Protein AF-0000000068952293 (afdb_homodimer)

Foldseek 3Di:
DPPPPPPPPPDDPDPDPPPPPPDDPPPVVLVVLLVLLLVQLLVCCLVPNLVRDFLCNSCVSSVHDSVVSCVNPVTSVRSLLVSLVVLLVVLLVLLPPDPPDPDDLLVVLLVLLQSNLQSCLDPSNLSSVLRCVVCCVVPVVSVVCCCVRRLLSSLVSCLVSLCVWAADHDDSVVSSVLSNVLNCQLHVVVSVCSSVVNDHGGADDVSSVSNSVSSVVSVVVGHTPPPD/DDDDDPPPPPPDPDPDPPPPPPDDPPPVVLVVLLVLLLVQLLVCCLVPNLVRDFLCNSCVSSVHDSVVVCVNPVTSVRSLLVSLVVLLVVLLVQLPPDPPDPDDLLVVLLVLLQSNLQSCLDPSNLSSVLRCVVCCVVPVVSVVCCCVRRLLSSLVSCLVSLCVWAPDHDDSVVSSVLSNVLNCQLHVVVSVCSSVVNDHGGADDVSSVSNSVSSVVSVVVGHTPPPD

Secondary structure (DSSP, 8-state):
----------------------S---HHHHHHHHHHHHHHHHHHHHHH-STT--HHHHHHHHT--HHHHHTT-SSHHHHHHHHHHHHHHHHHHHT------S--HHHHHHHHHHHHHHHHTSHHHHHHHHHHHHTTTT-HHHHHHIIIIIIHHHHHTTHHHHHHHBSS---HHHHHHHHHHHHHHHHHHHHHHHHTTSS-SS--HHHHHHHHHHHHHHHHHS-BTT--/----------------------S---HHHHHHHHHHHHHHHHHHHHHH-STT--HHHHHHHHT--HHHHHTT-SSHHHHHHHHHHHHHHHHHHHT------S--HHHHHHHHHHHHHHHHTSHHHHHHHHHHHHTTTT-HHHHHHIIIIIIHHHHHTTHHHHHHHBSS---HHHHHHHHHHHHHHHHHHHHHHHHTTSS-SS--HHHHHHHHHHHHHHHHHS-BTT--

Organism: Cupriavidus necator (strain ATCC 17699 / DSM 428 / KCTC 22496 / NCIMB 10442 / H16 / Stanier 337) (NCBI:txid381666)

Sequence (456 aa):
MRKGRETAMTAAPSRQPSVRPSGRPSLERAGQLADTIMDHATRLFIEHGFGATSVEAIAAAAGISKKTYYTRFAGKAEVFEAAVLRYVAQNLRTGQPAQADSEPLEERLVRMACELLEWILRPEVLGLYRVTIAEAPRFPQLARTVVDFAILGAARSFEPVFRTWAAGNPSDEEIAFVASQFLQSVAAEPFHRAVQGLDAAGLDAPRREKVRRAVRLFLRGFSQRGEGMRKGRETAMTAAPSRQPSVRPSGRPSLERAGQLADTIMDHATRLFIEHGFGATSVEAIAAAAGISKKTYYTRFAGKAEVFEAAVLRYVAQNLRTGQPAQADSEPLEERLVRMACELLEWILRPEVLGLYRVTIAEAPRFPQLARTVVDFAILGAARSFEPVFRTWAAGNPSDEEIAFVASQFLQSVAAEPFHRAVQGLDAAGLDAPRREKVRRAVRLFLRGFSQRGEG

Nearest PDB structures (foldseek):
  4me9-assembly1_B  TM=6.490E-01  e=9.147E-05  Bacillus cereus ATCC 10987
  5n1i-assembly1_B  TM=6.538E-01  e=2.015E-04  Mycobacterium tuberculosis H37Rv
  3qkx-assembly1_A  TM=5.933E-01  e=4.557E-05  Haemophilus influenzae
  5efy-assembly1_B  TM=4.446E-01  e=4.153E-05  Streptomyces coelicolor A3(2)
  3nnr-assembly1_A-2  TM=5.882E-01  e=1.233E-03  Marinobacter nauticus VT8

pLDDT: mean 80.93, std 18.32, range [26.11, 97.75]

Structure (mmCIF, N/CA/C/O backbone):
data_AF-0000000068952293-model_v1
#
loop_
_entity.id
_entity.type
_entity.pdbx_description
1 polymer 'Transcriptional regulator, TetR/AcrR-family'
#
loop_
_atom_site.group_PDB
_atom_site.id
_atom_site.type_symbol
_atom_site.label_atom_id
_atom_site.label_alt_id
_atom_site.label_comp_id
_atom_site.label_asym_id
_atom_site.label_entity_id
_atom_site.label_seq_id
_atom_site.pdbx_PDB_ins_code
_atom_site.Cartn_x
_atom_site.Cartn_y
_atom_site.Cartn_z
_atom_site.occupancy
_atom_site.B_iso_or_equiv
_atom_site.auth_seq_id
_atom_site.auth_comp_id
_atom_site.auth_asym_id
_atom_site.auth_atom_id
_atom_site.pdbx_PDB_model_num
ATOM 1 N N . MET A 1 1 ? -89.938 49.438 5.938 1 29.53 1 MET A N 1
ATOM 2 C CA . MET A 1 1 ? -89.25 48.5 6.805 1 29.53 1 MET A CA 1
ATOM 3 C C . MET A 1 1 ? -88.25 47.625 6.004 1 29.53 1 MET A C 1
ATOM 5 O O . MET A 1 1 ? -88.688 46.656 5.379 1 29.53 1 MET A O 1
ATOM 9 N N . ARG A 1 2 ? -87.312 48.219 5.25 1 30.62 2 ARG A N 1
ATOM 10 C CA . ARG A 1 2 ? -86.312 47.656 4.395 1 30.62 2 ARG A CA 1
ATOM 11 C C . ARG A 1 2 ? -85.375 46.75 5.195 1 30.62 2 ARG A C 1
ATOM 13 O O . ARG A 1 2 ? -84.75 47.188 6.172 1 30.62 2 ARG A O 1
ATOM 20 N N . LYS A 1 3 ? -85.562 45.406 5.23 1 37.56 3 LYS A N 1
ATOM 21 C CA . LYS A 1 3 ? -84.812 44.281 5.781 1 37.56 3 LYS A CA 1
ATOM 22 C C . LYS A 1 3 ? -83.375 44.281 5.277 1 37.56 3 LYS A C 1
ATOM 24 O O . LYS A 1 3 ? -83.125 44.125 4.074 1 37.56 3 LYS A O 1
ATOM 29 N N . GLY A 1 4 ? -82.5 45.094 5.812 1 34.06 4 GLY A N 1
ATOM 30 C CA . GLY A 1 4 ? -81.062 45.094 5.496 1 34.06 4 GLY A CA 1
ATOM 31 C C . GLY A 1 4 ? -80.438 43.688 5.594 1 34.06 4 GLY A C 1
ATOM 32 O O . GLY A 1 4 ? -80.75 42.938 6.516 1 34.06 4 GLY A O 1
ATOM 33 N N . ARG A 1 5 ? -80.125 43.031 4.469 1 34.19 5 ARG A N 1
ATOM 34 C CA . ARG A 1 5 ? -79.438 41.781 4.289 1 34.19 5 ARG A CA 1
ATOM 35 C C . ARG A 1 5 ? -78.125 41.75 5.078 1 34.19 5 ARG A C 1
ATOM 37 O O . ARG A 1 5 ? -77.25 42.562 4.84 1 34.19 5 ARG A O 1
ATOM 44 N N . GLU A 1 6 ? -78.188 41.375 6.375 1 38.47 6 GLU A N 1
ATOM 45 C CA . GLU A 1 6 ? -77 41.094 7.203 1 38.47 6 GLU A CA 1
ATOM 46 C C . GLU A 1 6 ? -76.062 40.094 6.531 1 38.47 6 GLU A C 1
ATOM 48 O O . GLU A 1 6 ? -76.438 38.938 6.297 1 38.47 6 GLU A O 1
ATOM 53 N N . THR A 1 7 ? -75.25 40.438 5.492 1 38.5 7 THR A N 1
ATOM 54 C CA . THR A 1 7 ? -74.25 39.562 4.938 1 38.5 7 THR A CA 1
ATOM 55 C C . THR A 1 7 ? -73.375 39 6.043 1 38.5 7 THR A C 1
ATOM 57 O O . THR A 1 7 ? -72.812 39.75 6.828 1 38.5 7 THR A O 1
ATOM 60 N N . ALA A 1 8 ? -73.625 37.812 6.57 1 40.06 8 ALA A N 1
ATOM 61 C CA . ALA A 1 8 ? -72.812 37 7.477 1 40.06 8 ALA A CA 1
ATOM 62 C C . ALA A 1 8 ? -71.375 36.875 6.969 1 40.06 8 ALA A C 1
ATOM 64 O O . ALA A 1 8 ? -71.188 36.375 5.867 1 40.06 8 ALA A O 1
ATOM 65 N N . MET A 1 9 ? -70.438 37.812 7.258 1 37.59 9 MET A N 1
ATOM 66 C CA . MET A 1 9 ? -69.062 37.656 7 1 37.59 9 MET A CA 1
ATOM 67 C C . MET A 1 9 ? -68.562 36.312 7.543 1 37.59 9 MET A C 1
ATOM 69 O O . MET A 1 9 ? -68.625 36.031 8.742 1 37.59 9 MET A O 1
ATOM 73 N N . THR A 1 10 ? -68.625 35.188 6.836 1 41.19 10 THR A N 1
ATOM 74 C CA . THR A 1 10 ? -68 33.906 7.164 1 41.19 10 THR A CA 1
ATOM 75 C C . THR A 1 10 ? -66.562 34.062 7.637 1 41.19 10 THR A C 1
ATOM 77 O O . THR A 1 10 ? -65.75 34.656 6.934 1 41.19 10 THR A O 1
ATOM 80 N N . ALA A 1 11 ? -66.375 34.125 8.969 1 43.75 11 ALA A N 1
ATOM 81 C CA . ALA A 1 11 ? -65.062 34.125 9.586 1 43.75 11 ALA A CA 1
ATOM 82 C C . ALA A 1 11 ? -64.125 33.062 8.969 1 43.75 11 ALA A C 1
ATOM 84 O O . ALA A 1 11 ? -64.562 31.938 8.75 1 43.75 11 ALA A O 1
ATOM 85 N N . ALA A 1 12 ? -63.094 33.469 8.25 1 45.72 12 ALA A N 1
ATOM 86 C CA . ALA A 1 12 ? -62.031 32.625 7.719 1 45.72 12 ALA A CA 1
ATOM 87 C C . ALA A 1 12 ? -61.531 31.641 8.781 1 45.72 12 ALA A C 1
ATOM 89 O O . ALA A 1 12 ? -61.469 32 9.961 1 45.72 12 ALA A O 1
ATOM 90 N N . PRO A 1 13 ? -61.594 30.312 8.617 1 43.16 13 PRO A N 1
ATOM 91 C CA . PRO A 1 13 ? -61.125 29.328 9.586 1 43.16 13 PRO A CA 1
ATOM 92 C C . PRO A 1 13 ? -59.688 29.609 10.062 1 43.16 13 PRO A C 1
ATOM 94 O O . PRO A 1 13 ? -58.875 30.156 9.312 1 43.16 13 PRO A O 1
ATOM 97 N N . SER A 1 14 ? -59.469 29.969 11.289 1 41.81 14 SER A N 1
ATOM 98 C CA . SER A 1 14 ? -58.156 30.141 11.93 1 41.81 14 SER A CA 1
ATOM 99 C C . SER A 1 14 ? -57.219 28.969 11.609 1 41.81 14 SER A C 1
ATOM 101 O O . SER A 1 14 ? -57.594 27.812 11.812 1 41.81 14 SER A O 1
ATOM 103 N N . ARG A 1 15 ? -56.344 29.016 10.633 1 43.09 15 ARG A N 1
ATOM 104 C CA . ARG A 1 15 ? -55.312 28.031 10.391 1 43.09 15 ARG A CA 1
ATOM 105 C C . ARG A 1 15 ? -54.594 27.641 11.68 1 43.09 15 ARG A C 1
ATOM 107 O O . ARG A 1 15 ? -54.062 28.5 12.375 1 43.09 15 ARG A O 1
ATOM 114 N N . GLN A 1 16 ? -55 26.562 12.359 1 42.88 16 GLN A N 1
ATOM 115 C CA . GLN A 1 16 ? -54.312 25.969 13.492 1 42.88 16 GLN A CA 1
ATOM 116 C C . GLN A 1 16 ? -52.812 25.828 13.211 1 42.88 16 GLN A C 1
ATOM 118 O O . GLN A 1 16 ? -52.406 25.484 12.094 1 42.88 16 GLN A O 1
ATOM 123 N N . PRO A 1 17 ? -51.906 26.453 13.898 1 39.53 17 PRO A N 1
ATOM 124 C CA . PRO A 1 17 ? -50.469 26.312 13.664 1 39.53 17 PRO A CA 1
ATOM 125 C C . PRO A 1 17 ? -50.031 24.844 13.594 1 39.53 17 PRO A C 1
ATOM 127 O O . PRO A 1 17 ? -50.562 24 14.297 1 39.53 17 PRO A O 1
ATOM 130 N N . SER A 1 18 ? -49.625 24.234 12.461 1 41.16 18 SER A N 1
ATOM 131 C CA . SER A 1 18 ? -48.969 22.922 12.305 1 41.16 18 SER A CA 1
ATOM 132 C C . SER A 1 18 ? -47.875 22.719 13.344 1 41.16 18 SER A C 1
ATOM 134 O O . SER A 1 18 ? -46.969 23.531 13.461 1 41.16 18 SER A O 1
ATOM 136 N N . VAL A 1 19 ? -48.156 22.109 14.414 1 41.5 19 VAL A N 1
ATOM 137 C CA . VAL A 1 19 ? -47.156 21.672 15.398 1 41.5 19 VAL A CA 1
ATOM 138 C C . VAL A 1 19 ? -46 20.969 14.688 1 41.5 19 VAL A C 1
ATOM 140 O O . VAL A 1 19 ? -46.188 19.984 13.984 1 41.5 19 VAL A O 1
ATOM 143 N N . ARG A 1 20 ? -44.938 21.609 14.312 1 44.53 20 ARG A N 1
ATOM 144 C CA . ARG A 1 20 ? -43.688 20.938 13.898 1 44.53 20 ARG A CA 1
ATOM 145 C C . ARG A 1 20 ? -43.375 19.781 14.836 1 44.53 20 ARG A C 1
ATOM 147 O O . ARG A 1 20 ? -43.375 19.938 16.062 1 44.53 20 ARG A O 1
ATOM 154 N N . PRO A 1 21 ? -43.5 18.578 14.453 1 40.66 21 PRO A N 1
ATOM 155 C CA . PRO A 1 21 ? -43.156 17.469 15.352 1 40.66 21 PRO A CA 1
ATOM 156 C C . PRO A 1 21 ? -41.844 17.688 16.078 1 40.66 21 PRO A C 1
ATOM 158 O O . PRO A 1 21 ? -40.812 17.953 15.43 1 40.66 21 PRO A O 1
ATOM 161 N N . SER A 1 22 ? -41.75 18.281 17.156 1 43.53 22 SER A N 1
ATOM 162 C CA . SER A 1 22 ? -40.594 18.453 18.031 1 43.53 22 SER A CA 1
ATOM 163 C C . SER A 1 22 ? -39.906 17.109 18.328 1 43.53 22 SER A C 1
ATOM 165 O O . SER A 1 22 ? -39.094 17.016 19.234 1 43.53 22 SER A O 1
ATOM 167 N N . GLY A 1 23 ? -40.438 15.93 17.938 1 43.47 23 GLY A N 1
ATOM 168 C CA . GLY A 1 23 ? -40 14.672 18.531 1 43.47 23 GLY A CA 1
ATOM 169 C C . GLY A 1 23 ? -38.625 14.266 18.109 1 43.47 23 GLY A C 1
ATOM 170 O O . GLY A 1 23 ? -38.094 14.797 17.125 1 43.47 23 GLY A O 1
ATOM 171 N N . ARG A 1 24 ? -37.938 13.508 19 1 49.03 24 ARG A N 1
ATOM 172 C CA . ARG A 1 24 ? -36.656 12.852 18.766 1 49.03 24 ARG A CA 1
ATOM 173 C C . ARG A 1 24 ? -36.625 12.188 17.391 1 49.03 24 ARG A C 1
ATOM 175 O O . ARG A 1 24 ? -37.531 11.445 17.031 1 49.03 24 ARG A O 1
ATOM 182 N N . PRO A 1 25 ? -35.875 12.75 16.516 1 52.59 25 PRO A N 1
ATOM 183 C CA . PRO A 1 25 ? -35.875 12.117 15.203 1 52.59 25 PRO A CA 1
ATOM 184 C C . PRO A 1 25 ? -35.906 10.586 15.289 1 52.59 25 PRO A C 1
ATOM 186 O O . PRO A 1 25 ? -35.438 10.008 16.266 1 52.59 25 PRO A O 1
ATOM 189 N N . SER A 1 26 ? -36.75 9.914 14.648 1 55.66 26 SER A N 1
ATOM 190 C CA . SER A 1 26 ? -36.812 8.461 14.547 1 55.66 26 SER A CA 1
ATOM 191 C C . SER A 1 26 ? -35.438 7.863 14.266 1 55.66 26 SER A C 1
ATOM 193 O O . SER A 1 26 ? -34.531 8.562 13.773 1 55.66 26 SER A O 1
ATOM 195 N N . LEU A 1 27 ? -35.188 6.758 14.969 1 51.94 27 LEU A N 1
ATOM 196 C CA . LEU A 1 27 ? -33.969 5.984 14.797 1 51.94 27 LEU A CA 1
ATOM 197 C C . LEU A 1 27 ? -33.531 6.008 13.344 1 51.94 27 LEU A C 1
ATOM 199 O O . LEU A 1 27 ? -32.312 6.059 13.07 1 51.94 27 LEU A O 1
ATOM 203 N N . GLU A 1 28 ? -34.5 6.012 12.484 1 57.47 28 GLU A N 1
ATOM 204 C CA . GLU A 1 28 ? -34.188 6.082 11.055 1 57.47 28 GLU A CA 1
ATOM 205 C C . GLU A 1 28 ? -33.594 7.438 10.688 1 57.47 28 GLU A C 1
ATOM 207 O O . GLU A 1 28 ? -32.625 7.512 9.914 1 57.47 28 GLU A O 1
ATOM 212 N N . ARG A 1 29 ? -34.219 8.406 11.242 1 57.56 29 ARG A N 1
ATOM 213 C CA . ARG A 1 29 ? -33.75 9.75 10.922 1 57.56 29 ARG A CA 1
ATOM 214 C C . ARG A 1 29 ? -32.375 10.008 11.539 1 57.56 29 ARG A C 1
ATOM 216 O O . ARG A 1 29 ? -31.547 10.688 10.938 1 57.56 29 ARG A O 1
ATOM 223 N N . ALA A 1 30 ? -32.281 9.469 12.773 1 59.84 30 ALA A N 1
ATOM 224 C CA . ALA A 1 30 ? -31 9.602 13.461 1 59.84 30 ALA A CA 1
ATOM 225 C C . ALA A 1 30 ? -29.875 8.945 12.672 1 59.84 30 ALA A C 1
ATOM 227 O O . ALA A 1 30 ? -28.766 9.484 12.578 1 59.84 30 ALA A O 1
ATOM 228 N N . GLY A 1 31 ? -30.219 7.758 12.078 1 69.5 31 GLY A N 1
ATOM 229 C CA . GLY A 1 31 ? -29.266 7.074 11.219 1 69.5 31 GLY A CA 1
ATOM 230 C C . GLY A 1 31 ? -28.938 7.852 9.961 1 69.5 31 GLY A C 1
ATOM 231 O O . GLY A 1 31 ? -27.766 7.914 9.547 1 69.5 31 GLY A O 1
ATOM 232 N N . GLN A 1 32 ? -29.906 8.555 9.562 1 84.88 32 GLN A N 1
ATOM 233 C CA . GLN A 1 32 ? -29.734 9.344 8.352 1 84.88 32 GLN A CA 1
ATOM 234 C C . GLN A 1 32 ? -28.828 10.547 8.602 1 84.88 32 GLN A C 1
ATOM 236 O O . GLN A 1 32 ? -27.969 10.875 7.777 1 84.88 32 GLN A O 1
ATOM 241 N N . LEU A 1 33 ? -29.031 11.156 9.852 1 90.62 33 LEU A N 1
ATOM 242 C CA . LEU A 1 33 ? -28.203 12.312 10.195 1 90.62 33 LEU A CA 1
ATOM 243 C C . LEU A 1 33 ? -26.75 11.906 10.352 1 90.62 33 LEU A C 1
ATOM 245 O O . LEU A 1 33 ? -25.844 12.586 9.844 1 90.62 33 LEU A O 1
ATOM 249 N N . ALA A 1 34 ? -26.531 10.828 10.992 1 93.44 34 ALA A N 1
ATOM 250 C CA . ALA A 1 34 ? -25.172 10.336 11.172 1 93.44 34 ALA A CA 1
ATOM 251 C C . ALA A 1 34 ? -24.516 10.062 9.82 1 93.44 34 ALA A C 1
ATOM 253 O O . ALA A 1 34 ? -23.359 10.414 9.602 1 93.44 34 ALA A O 1
ATOM 254 N N . ASP A 1 35 ? -25.266 9.508 8.961 1 93.88 35 ASP A N 1
ATOM 255 C CA . ASP A 1 35 ? -24.75 9.195 7.629 1 93.88 35 ASP A CA 1
ATOM 256 C C . ASP A 1 35 ? -24.406 10.469 6.863 1 93.88 35 ASP A C 1
ATOM 258 O O . ASP A 1 35 ? -23.359 10.547 6.215 1 93.88 35 ASP A O 1
ATOM 262 N N . THR A 1 36 ? -25.266 11.406 7.031 1 94.38 36 THR A N 1
ATOM 263 C CA . THR A 1 36 ? -25.031 12.688 6.367 1 94.38 36 THR A CA 1
ATOM 264 C C . THR A 1 36 ? -23.766 13.352 6.898 1 94.38 36 THR A C 1
ATOM 266 O O . THR A 1 36 ? -22.953 13.844 6.121 1 94.38 36 THR A O 1
ATOM 269 N N . ILE A 1 37 ? -23.656 13.32 8.172 1 96 37 ILE A N 1
ATOM 270 C CA . ILE A 1 37 ? -22.484 13.906 8.797 1 96 37 ILE A CA 1
ATOM 271 C C . ILE A 1 37 ? -21.219 13.18 8.32 1 96 37 ILE A C 1
ATOM 273 O O . ILE A 1 37 ? -20.25 13.812 7.934 1 96 37 ILE A O 1
ATOM 277 N N . MET A 1 38 ? -21.312 11.883 8.281 1 95.69 38 MET A N 1
ATOM 278 C CA . MET A 1 38 ? -20.156 11.078 7.883 1 95.69 38 MET A CA 1
ATOM 279 C C . MET A 1 38 ? -19.797 11.328 6.422 1 95.69 38 MET A C 1
ATOM 281 O O . MET A 1 38 ? -18.625 11.367 6.062 1 95.69 38 MET A O 1
ATOM 285 N N . ASP A 1 39 ? -20.797 11.516 5.598 1 95.5 39 ASP A N 1
ATOM 286 C CA . ASP A 1 39 ? -20.547 11.781 4.184 1 95.5 39 ASP A CA 1
ATOM 287 C C . ASP A 1 39 ? -19.781 13.094 3.994 1 95.5 39 ASP A C 1
ATOM 289 O O . ASP A 1 39 ? -18.797 13.148 3.258 1 95.5 39 ASP A O 1
ATOM 293 N N . HIS A 1 40 ? -20.203 14.094 4.656 1 96.44 40 HIS A N 1
ATOM 294 C CA . HIS A 1 40 ? -19.562 15.398 4.547 1 96.44 40 HIS A CA 1
ATOM 295 C C . HIS A 1 40 ? -18.172 15.383 5.199 1 96.44 40 HIS A C 1
ATOM 297 O O . HIS A 1 40 ? -17.234 15.961 4.668 1 96.44 40 HIS A O 1
ATOM 303 N N . ALA A 1 41 ? -18.141 14.742 6.324 1 96.19 41 ALA A N 1
ATOM 304 C CA . ALA A 1 41 ? -16.844 14.617 6.988 1 96.19 41 ALA A CA 1
ATOM 305 C C . ALA A 1 41 ? -15.836 13.898 6.094 1 96.19 41 ALA A C 1
ATOM 307 O O . ALA A 1 41 ? -14.688 14.336 5.969 1 96.19 41 ALA A O 1
ATOM 308 N N . THR A 1 42 ? -16.281 12.82 5.48 1 95 42 THR A N 1
ATOM 309 C CA . THR A 1 42 ? -15.438 12.047 4.586 1 95 42 THR A CA 1
ATOM 310 C C . THR A 1 42 ? -14.875 12.93 3.475 1 95 42 THR A C 1
ATOM 312 O O . THR A 1 42 ? -13.664 12.93 3.232 1 95 42 THR A O 1
ATOM 315 N N . ARG A 1 43 ? -15.688 13.68 2.896 1 95 43 ARG A N 1
ATOM 316 C CA . ARG A 1 43 ? -15.266 14.57 1.818 1 95 43 ARG A CA 1
ATOM 317 C C . ARG A 1 43 ? -14.234 15.578 2.311 1 95 43 ARG A C 1
ATOM 319 O O . ARG A 1 43 ? -13.211 15.805 1.657 1 95 43 ARG A O 1
ATOM 326 N N . LEU A 1 44 ? -14.453 16.141 3.434 1 95 44 LEU A N 1
ATOM 327 C CA . LEU A 1 44 ? -13.562 17.156 3.98 1 95 44 LEU A CA 1
ATOM 328 C C . LEU A 1 44 ? -12.227 16.531 4.383 1 95 44 LEU A C 1
ATOM 330 O O . LEU A 1 44 ? -11.172 17.125 4.145 1 95 44 LEU A O 1
ATOM 334 N N . PHE A 1 45 ? -12.281 15.367 5 1 92.81 45 PHE A N 1
ATOM 335 C CA . PHE A 1 45 ? -11.055 14.68 5.387 1 92.81 45 PHE A CA 1
ATOM 336 C C . PHE A 1 45 ? -10.211 14.352 4.16 1 92.81 45 PHE A C 1
ATOM 338 O O . PHE A 1 45 ? -8.984 14.477 4.191 1 92.81 45 PHE A O 1
ATOM 345 N N . ILE A 1 46 ? -10.836 13.969 3.129 1 89.88 46 ILE A N 1
ATOM 346 C CA . ILE A 1 46 ? -10.117 13.594 1.912 1 89.88 46 ILE A CA 1
ATOM 347 C C . ILE A 1 46 ? -9.531 14.844 1.258 1 89.88 46 ILE A C 1
ATOM 349 O O . ILE A 1 46 ? -8.391 14.828 0.798 1 89.88 46 ILE A O 1
ATOM 353 N N . GLU A 1 47 ? -10.266 15.883 1.29 1 89.06 47 GLU A N 1
ATOM 354 C CA . GLU A 1 47 ? -9.875 17.109 0.595 1 89.06 47 GLU A CA 1
ATOM 355 C C . GLU A 1 47 ? -8.812 17.875 1.376 1 89.06 47 GLU A C 1
ATOM 357 O O . GLU A 1 47 ? -7.867 18.406 0.79 1 89.06 47 GLU A O 1
ATOM 362 N N . HIS A 1 48 ? -8.961 17.859 2.734 1 87.81 48 HIS A N 1
ATOM 363 C CA . HIS A 1 48 ? -8.141 18.781 3.504 1 87.81 48 HIS A 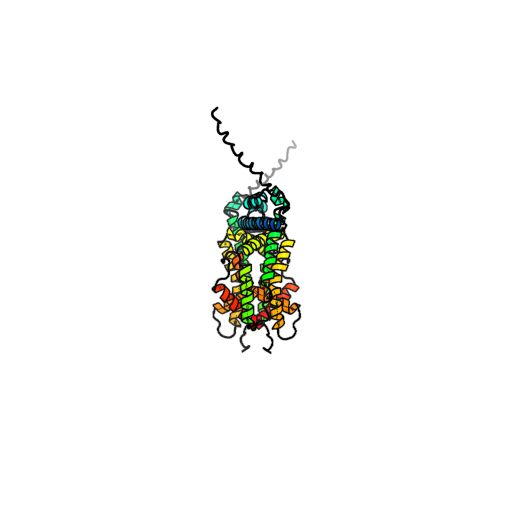CA 1
ATOM 364 C C . HIS A 1 48 ? -7.227 18.031 4.473 1 87.81 48 HIS A C 1
ATOM 366 O O . HIS A 1 48 ? -6.301 18.625 5.043 1 87.81 48 HIS A O 1
ATOM 372 N N . GLY A 1 49 ? -7.531 16.75 4.559 1 87.12 49 GLY A N 1
ATOM 373 C CA . GLY A 1 49 ? -6.824 16.016 5.602 1 87.12 49 GLY A CA 1
ATOM 374 C C . GLY A 1 49 ? -7.516 16.078 6.949 1 87.12 49 GLY A C 1
ATOM 375 O O . GLY A 1 49 ? -8.391 16.922 7.16 1 87.12 49 GLY A O 1
ATOM 376 N N . PHE A 1 50 ? -7.133 15.234 7.883 1 88.5 50 PHE A N 1
ATOM 377 C CA . PHE A 1 50 ? -7.734 15.125 9.211 1 88.5 50 PHE A CA 1
ATOM 378 C C . PHE A 1 50 ? -7.414 16.359 10.047 1 88.5 50 PHE A C 1
ATOM 380 O O . PHE A 1 50 ? -8.305 16.938 10.672 1 88.5 50 PHE A O 1
ATOM 387 N N . GLY A 1 51 ? -6.172 16.703 10.047 1 85.88 51 GLY A N 1
ATOM 388 C CA . GLY A 1 51 ? -5.719 17.797 10.875 1 85.88 51 GLY A CA 1
ATOM 389 C C . GLY A 1 51 ? -6.379 19.125 10.523 1 85.88 51 GLY A C 1
ATOM 390 O O . GLY A 1 51 ? -6.781 19.875 11.414 1 85.88 51 GLY A O 1
ATOM 391 N N . ALA A 1 52 ? -6.594 19.391 9.32 1 87.31 52 ALA A N 1
ATOM 392 C CA . ALA A 1 52 ? -7.07 20.672 8.836 1 87.31 52 ALA A CA 1
ATOM 393 C C . ALA A 1 52 ? -8.594 20.734 8.852 1 87.31 52 ALA A C 1
ATOM 395 O O . ALA A 1 52 ? -9.188 21.797 8.602 1 87.31 52 ALA A O 1
ATOM 396 N N . THR A 1 53 ? -9.188 19.641 9.078 1 94.12 53 THR A N 1
ATOM 397 C CA . THR A 1 53 ? -10.648 19.609 9.117 1 94.12 53 THR A CA 1
ATOM 398 C C . THR A 1 53 ? -11.156 19.828 10.539 1 94.12 53 THR A C 1
ATOM 400 O O . THR A 1 53 ? -10.633 19.25 11.492 1 94.12 53 THR A O 1
ATOM 403 N N . SER A 1 54 ? -12.172 20.719 10.703 1 95.5 54 SER A N 1
ATOM 404 C CA . SER A 1 54 ? -12.734 21.016 12.016 1 95.5 54 SER A CA 1
ATOM 405 C C . SER A 1 54 ? -14.18 20.547 12.117 1 95.5 54 SER A C 1
ATOM 407 O O . SER A 1 54 ? -14.828 20.297 11.102 1 95.5 54 SER A O 1
ATOM 409 N N . VAL A 1 55 ? -14.602 20.422 13.344 1 96.69 55 VAL A N 1
ATOM 410 C CA . VAL A 1 55 ? -16 20.109 13.594 1 96.69 55 VAL A CA 1
ATOM 411 C C . VAL A 1 55 ? -16.891 21.188 13.008 1 96.69 55 VAL A C 1
ATOM 413 O O . VAL A 1 55 ? -17.938 20.906 12.422 1 96.69 55 VAL A O 1
ATOM 416 N N . GLU A 1 56 ? -16.438 22.391 13.125 1 97.06 56 GLU A N 1
ATOM 417 C CA . GLU A 1 56 ? -17.188 23.516 12.578 1 97.06 56 GLU A CA 1
ATOM 418 C C . GLU A 1 56 ? -17.359 23.375 11.062 1 97.06 56 GLU A C 1
ATOM 420 O O . GLU A 1 56 ? -18.453 23.609 10.539 1 97.06 56 GLU A O 1
ATOM 425 N N . ALA A 1 57 ? -16.375 23.031 10.406 1 97.12 57 ALA A N 1
ATOM 426 C CA . ALA A 1 57 ? -16.422 22.875 8.961 1 97.12 57 ALA A CA 1
ATOM 427 C C . ALA A 1 57 ? -17.344 21.734 8.562 1 97.12 57 ALA A C 1
ATOM 429 O O . ALA A 1 57 ? -18.109 21.844 7.594 1 97.12 57 ALA A O 1
ATOM 430 N N . ILE A 1 58 ? -17.297 20.609 9.297 1 97.75 58 ILE A N 1
ATOM 431 C CA . ILE A 1 58 ? -18.141 19.438 9.008 1 97.75 58 ILE A CA 1
ATOM 432 C C . ILE A 1 58 ? -19.609 19.797 9.219 1 97.75 58 ILE A C 1
ATOM 434 O O . ILE A 1 58 ? -20.453 19.5 8.375 1 97.75 58 ILE A O 1
ATOM 438 N N . ALA A 1 59 ? -19.844 20.422 10.328 1 97.56 59 ALA A N 1
ATOM 439 C CA . ALA A 1 59 ? -21.219 20.844 10.641 1 97.56 59 ALA A CA 1
ATOM 440 C C . ALA A 1 59 ? -21.766 21.781 9.57 1 97.56 59 ALA A C 1
ATOM 442 O O . ALA A 1 59 ? -22.891 21.594 9.086 1 97.56 59 ALA A O 1
ATOM 443 N N . ALA A 1 60 ? -20.984 22.75 9.219 1 97.69 60 ALA A N 1
ATOM 444 C CA . ALA A 1 60 ? -21.375 23.719 8.195 1 97.69 60 ALA A CA 1
ATOM 445 C C . ALA A 1 60 ? -21.688 23.016 6.871 1 97.69 60 ALA A C 1
ATOM 447 O O . ALA A 1 60 ? -22.688 23.312 6.227 1 97.69 60 ALA A O 1
ATOM 448 N N . ALA A 1 61 ? -20.891 22.125 6.492 1 96.5 61 ALA A N 1
ATOM 449 C CA . ALA A 1 61 ? -21.062 21.391 5.238 1 96.5 61 ALA A CA 1
ATOM 450 C C . ALA A 1 61 ? -22.344 20.562 5.27 1 96.5 61 ALA A C 1
ATOM 452 O O . ALA A 1 61 ? -23.016 20.391 4.246 1 96.5 61 ALA A O 1
ATOM 453 N N . ALA A 1 62 ? -22.625 20.016 6.418 1 96.25 62 ALA A N 1
ATOM 454 C CA . ALA A 1 62 ? -23.812 19.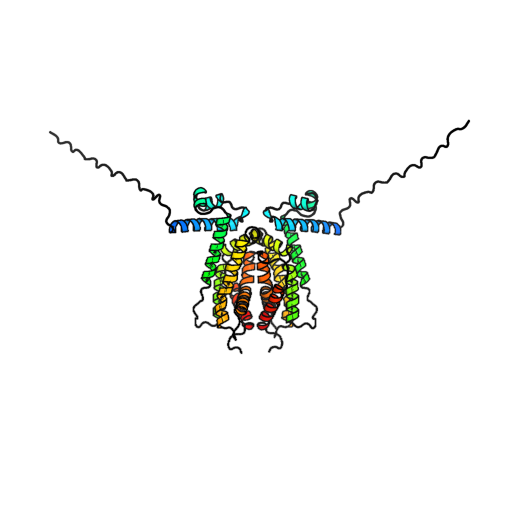172 6.59 1 96.25 62 ALA A CA 1
ATOM 455 C C . ALA A 1 62 ? -25.062 20 6.789 1 96.25 62 ALA A C 1
ATOM 457 O O . ALA A 1 62 ? -26.172 19.469 6.859 1 96.25 62 ALA A O 1
ATOM 458 N N . GLY A 1 63 ? -24.875 21.312 6.957 1 96.62 63 GLY A N 1
ATOM 459 C CA . GLY A 1 63 ? -26 22.203 7.133 1 96.62 63 GLY A CA 1
ATOM 460 C C . GLY A 1 63 ? -26.625 22.109 8.508 1 96.62 63 GLY A C 1
ATOM 461 O O . GLY A 1 63 ? -27.859 22.219 8.648 1 96.62 63 GLY A O 1
ATOM 462 N N . ILE A 1 64 ? -25.828 21.766 9.422 1 96.06 64 ILE A N 1
ATOM 463 C CA . ILE A 1 64 ? -26.344 21.641 10.781 1 96.06 64 ILE A CA 1
ATOM 464 C C . ILE A 1 64 ? -25.516 22.5 11.734 1 96.06 64 ILE A C 1
ATOM 466 O O . ILE A 1 64 ? -24.469 23.016 11.352 1 96.06 64 ILE A O 1
ATOM 470 N N . SER A 1 65 ? -26.062 22.641 12.945 1 95.56 65 SER A N 1
ATOM 471 C CA . SER A 1 65 ? -25.328 23.375 13.969 1 95.56 65 SER A CA 1
ATOM 472 C C . SER A 1 65 ? -24.281 22.5 14.648 1 95.56 65 SER A C 1
ATOM 474 O O . SER A 1 65 ? -24.375 21.266 14.586 1 95.56 65 SER A O 1
ATOM 476 N N . LYS A 1 66 ? -23.328 23.109 15.234 1 95.44 66 LYS A N 1
ATOM 477 C CA . LYS A 1 66 ? -22.359 22.391 16.047 1 95.44 66 LYS A CA 1
ATOM 478 C C . LYS A 1 66 ? -23.031 21.609 17.156 1 95.44 66 LYS A C 1
ATOM 480 O O . LYS A 1 66 ? -22.625 20.484 17.469 1 95.44 66 LYS A O 1
ATOM 485 N N . LYS A 1 67 ? -24.062 22.234 17.766 1 95.12 67 LYS A N 1
ATOM 486 C CA . LYS A 1 67 ? -24.812 21.562 18.812 1 95.12 67 LYS A CA 1
ATOM 487 C C . LYS A 1 67 ? -25.438 20.266 18.312 1 95.12 67 LYS A C 1
ATOM 489 O O . LYS A 1 67 ? -25.344 19.234 18.984 1 95.12 67 LYS A O 1
ATOM 494 N N . THR A 1 68 ? -26.016 20.344 17.172 1 94.5 68 THR A N 1
ATOM 495 C CA . THR A 1 68 ? -26.625 19.172 16.562 1 94.5 68 THR A CA 1
ATOM 496 C C . THR A 1 68 ? -25.562 18.125 16.25 1 94.5 68 THR A C 1
ATOM 498 O O . THR A 1 68 ? -25.797 16.922 16.438 1 94.5 68 THR A O 1
ATOM 501 N N . TYR A 1 69 ? -24.359 18.547 15.734 1 96.5 69 TYR A N 1
ATOM 502 C CA . TYR A 1 69 ? -23.25 17.641 15.477 1 96.5 69 TYR A CA 1
ATOM 503 C C . TYR A 1 69 ? -22.891 16.828 16.719 1 96.5 69 TYR A C 1
ATOM 505 O O . TYR A 1 69 ? -22.75 15.609 16.656 1 96.5 69 TYR A O 1
ATOM 513 N N . TYR A 1 70 ? -22.859 17.469 17.812 1 95.62 70 TYR A N 1
ATOM 514 C CA . TYR A 1 70 ? -22.375 16.891 19.047 1 95.62 70 TYR A CA 1
ATOM 515 C C . TYR A 1 70 ? -23.422 15.953 19.656 1 95.62 70 TYR A C 1
ATOM 517 O O . TYR A 1 70 ? -23.109 15.18 20.562 1 95.62 70 TYR A O 1
ATOM 525 N N . THR A 1 71 ? -24.656 16.016 19.203 1 94.75 71 THR A N 1
ATOM 526 C CA . THR A 1 71 ? -25.656 15.039 19.609 1 94.75 71 THR A CA 1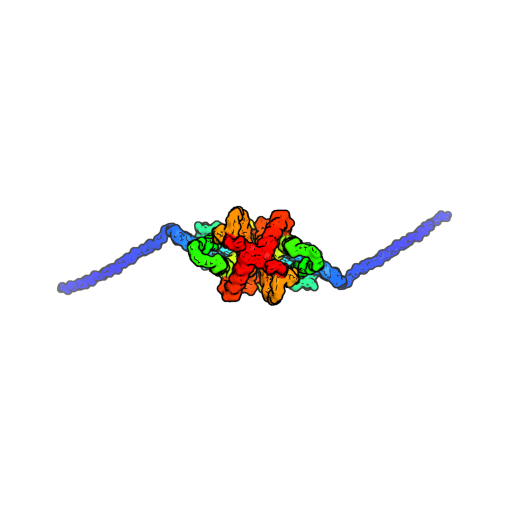
ATOM 527 C C . THR A 1 71 ? -25.328 13.664 19.031 1 94.75 71 THR A C 1
ATOM 529 O O . THR A 1 71 ? -25.781 12.641 19.562 1 94.75 71 THR A O 1
ATOM 532 N N . ARG A 1 72 ? -24.484 13.711 18 1 94.88 72 ARG A N 1
ATOM 533 C CA . ARG A 1 72 ? -24.219 12.445 17.312 1 94.88 72 ARG A CA 1
ATOM 534 C C . ARG A 1 72 ? -22.766 12.016 17.516 1 94.88 72 ARG A C 1
ATOM 536 O O . ARG A 1 72 ? -22.484 10.828 17.656 1 94.88 72 ARG A O 1
ATOM 543 N N . PHE A 1 73 ? -21.859 13.016 17.469 1 96.62 73 PHE A N 1
ATOM 544 C CA . PHE A 1 73 ? -20.438 12.711 17.578 1 96.62 73 PHE A CA 1
ATOM 545 C C . PHE A 1 73 ? -19.75 13.633 18.578 1 96.62 73 PHE A C 1
ATOM 547 O O . PHE A 1 73 ? -20.047 14.828 18.625 1 96.62 73 PHE A O 1
ATOM 554 N N . ALA A 1 74 ? -18.828 13.109 19.266 1 95 74 ALA A N 1
ATOM 555 C CA . ALA A 1 74 ? -18.141 13.852 20.328 1 95 74 ALA A CA 1
ATOM 556 C C . ALA A 1 74 ? -17.078 14.773 19.75 1 95 74 ALA A C 1
ATOM 558 O O . ALA A 1 74 ? -16.641 15.719 20.422 1 95 74 ALA A O 1
ATOM 559 N N . GLY A 1 75 ? -16.656 14.484 18.469 1 94.69 75 GLY A N 1
ATOM 560 C CA . GLY A 1 75 ? -15.602 15.25 17.828 1 94.69 75 GLY A CA 1
ATOM 561 C C . GLY A 1 75 ? -15.203 14.695 16.469 1 94.69 75 GLY A C 1
ATOM 562 O O . GLY A 1 75 ? -15.836 13.766 15.961 1 94.69 75 GLY A O 1
ATOM 563 N N . LYS A 1 76 ? -14.195 15.289 15.977 1 93.12 76 LYS A N 1
ATOM 564 C CA . LYS A 1 76 ? -13.828 14.891 14.617 1 93.12 76 LYS A CA 1
ATOM 565 C C . LYS A 1 76 ? -13.195 13.508 14.602 1 93.12 76 LYS A C 1
ATOM 567 O O . LYS A 1 76 ? -13.32 12.773 13.625 1 93.12 76 LYS A O 1
ATOM 572 N N . ALA A 1 77 ? -12.57 13.141 15.734 1 93.31 77 ALA A N 1
ATOM 573 C CA . ALA A 1 77 ? -11.969 11.812 15.797 1 93.31 77 ALA A CA 1
ATOM 574 C C . ALA A 1 77 ? -13.031 10.719 15.711 1 93.31 77 ALA A C 1
ATOM 576 O O . ALA A 1 77 ? -12.859 9.734 14.992 1 93.31 77 ALA A O 1
ATOM 577 N N . GLU A 1 78 ? -14.055 10.938 16.375 1 94.81 78 GLU A N 1
ATOM 578 C CA . GLU A 1 78 ? -15.125 9.938 16.391 1 94.81 78 GLU A CA 1
ATOM 579 C C . GLU A 1 78 ? -15.789 9.82 15.031 1 94.81 78 GLU A C 1
ATOM 581 O O . GLU A 1 78 ? -16.062 8.711 14.57 1 94.81 78 GLU A O 1
ATOM 586 N N . VAL A 1 79 ? -16.078 10.945 14.438 1 95.25 79 VAL A N 1
ATOM 587 C CA . VAL A 1 79 ? -16.734 10.883 13.133 1 95.25 79 VAL A CA 1
ATOM 588 C C . VAL A 1 79 ? -15.773 10.297 12.102 1 95.25 79 VAL A C 1
ATOM 590 O O . VAL A 1 79 ? -16.203 9.578 11.188 1 95.25 79 VAL A O 1
ATOM 593 N N . PHE A 1 80 ? -14.508 10.555 12.219 1 93.94 80 PHE A N 1
ATOM 594 C CA . PHE A 1 80 ? -13.516 9.961 11.328 1 93.94 80 PHE A CA 1
ATOM 595 C C . PHE A 1 80 ? -13.508 8.445 11.461 1 93.94 80 PHE A C 1
ATOM 597 O O . PHE A 1 80 ? -13.602 7.727 10.461 1 93.94 80 PHE A O 1
ATOM 604 N N . GLU A 1 81 ? -13.453 7.949 12.656 1 93.38 81 GLU A N 1
ATOM 605 C CA . GLU A 1 81 ? -13.461 6.508 12.906 1 93.38 81 GLU A CA 1
ATOM 606 C C . GLU A 1 81 ? -14.734 5.863 12.367 1 93.38 81 GLU A C 1
ATOM 608 O O . GLU A 1 81 ? -14.672 4.82 11.711 1 93.38 81 GLU A O 1
ATOM 613 N N . ALA A 1 82 ? -15.781 6.504 12.648 1 93.25 82 ALA A N 1
ATOM 614 C CA . ALA A 1 82 ? -17.062 5.973 12.203 1 93.25 82 ALA A CA 1
ATOM 615 C C . ALA A 1 82 ? -17.141 5.918 10.68 1 93.25 82 ALA A C 1
ATOM 617 O O . ALA A 1 82 ? -17.656 4.957 10.109 1 93.25 82 ALA A O 1
ATOM 618 N N . ALA A 1 83 ? -16.672 6.945 10.016 1 92.38 83 ALA A N 1
ATOM 619 C CA . ALA A 1 83 ? -16.656 6.988 8.555 1 92.38 83 ALA A CA 1
ATOM 620 C C . ALA A 1 83 ? -15.805 5.859 7.977 1 92.38 83 ALA A C 1
ATOM 622 O O . ALA A 1 83 ? -16.234 5.172 7.047 1 92.38 83 ALA A O 1
ATOM 623 N N . VAL A 1 84 ? -14.656 5.617 8.508 1 91.81 84 VAL A N 1
ATOM 624 C CA . VAL A 1 84 ? -13.758 4.566 8.055 1 91.81 84 VAL A CA 1
ATOM 625 C C . VAL A 1 84 ? -14.398 3.201 8.273 1 91.81 84 VAL A C 1
ATOM 627 O O . VAL A 1 84 ? -14.422 2.365 7.367 1 91.81 84 VAL A O 1
ATOM 630 N N . LEU A 1 85 ? -14.977 3.016 9.422 1 88.88 85 LEU A N 1
ATOM 631 C CA . LEU A 1 85 ? -15.57 1.729 9.766 1 88.88 85 LEU A CA 1
ATOM 632 C C . LEU A 1 85 ? -16.781 1.437 8.883 1 88.88 85 LEU A C 1
ATOM 634 O O . LEU A 1 85 ? -17.047 0.279 8.555 1 88.88 85 LEU A O 1
ATOM 638 N N . ARG A 1 86 ? -17.406 2.484 8.531 1 88.06 86 ARG A N 1
ATOM 639 C CA . ARG A 1 86 ? -18.531 2.324 7.613 1 88.06 86 ARG A CA 1
ATOM 640 C C . ARG A 1 86 ? -18.078 1.737 6.281 1 88.06 86 ARG A C 1
ATOM 642 O O . ARG A 1 86 ? -18.734 0.84 5.738 1 88.06 86 ARG A O 1
ATOM 649 N N . TYR A 1 87 ? -17.031 2.203 5.734 1 85.94 87 TYR A N 1
ATOM 650 C CA . TYR A 1 87 ? -16.516 1.696 4.465 1 85.94 87 TYR A CA 1
ATOM 651 C C . TYR A 1 87 ? -15.938 0.297 4.629 1 85.94 87 TYR A C 1
ATOM 653 O O . TYR A 1 87 ? -16.078 -0.55 3.744 1 85.94 87 TYR A O 1
ATOM 661 N N . VAL A 1 88 ? -15.352 0.011 5.758 1 82.88 88 VAL A N 1
ATOM 662 C CA . VAL A 1 88 ? -14.82 -1.316 6.047 1 82.88 88 VAL A CA 1
ATOM 663 C C . VAL A 1 88 ? -15.953 -2.334 6.086 1 82.88 88 VAL A C 1
ATOM 665 O O . VAL A 1 88 ? -15.844 -3.424 5.52 1 82.88 88 VAL A O 1
ATOM 668 N N . ALA A 1 89 ? -17.016 -1.958 6.633 1 80.12 89 ALA A N 1
ATOM 669 C CA . ALA A 1 89 ? -18.156 -2.848 6.789 1 80.12 89 ALA A CA 1
ATOM 670 C C . ALA A 1 89 ? -18.828 -3.127 5.441 1 80.12 89 ALA A C 1
ATOM 672 O O . ALA A 1 89 ? -19.344 -4.219 5.215 1 80.12 89 ALA A O 1
ATOM 673 N N . GLN A 1 90 ? -18.797 -2.199 4.594 1 78.56 90 GLN A N 1
ATOM 674 C CA . GLN A 1 90 ? -19.391 -2.35 3.273 1 78.56 90 GLN A CA 1
ATOM 675 C C . GLN A 1 90 ? -18.594 -3.322 2.412 1 78.56 90 GLN A C 1
ATOM 677 O O . GLN A 1 90 ? -19.156 -4 1.549 1 78.56 90 GLN A O 1
ATOM 682 N N . ASN A 1 91 ? -17.281 -3.32 2.557 1 69.88 91 ASN A N 1
ATOM 683 C CA . ASN A 1 91 ? -16.422 -4.23 1.8 1 69.88 91 ASN A CA 1
ATOM 684 C C . ASN A 1 91 ? -16.75 -5.691 2.113 1 69.88 91 ASN A C 1
ATOM 686 O O . ASN A 1 91 ? -16.766 -6.535 1.216 1 69.88 91 ASN A O 1
ATOM 690 N N . LEU A 1 92 ? -16.953 -6.039 3.273 1 60.56 92 LEU A N 1
ATOM 691 C CA . LEU A 1 92 ? -17.188 -7.398 3.754 1 60.56 92 LEU A CA 1
ATOM 692 C C . LEU A 1 92 ? -18.469 -7.973 3.16 1 60.56 92 LEU A C 1
ATOM 694 O O . LEU A 1 92 ? -18.609 -9.188 3.018 1 60.56 92 LEU A O 1
ATOM 698 N N . ARG A 1 93 ? -19.234 -7.137 2.77 1 57.19 93 ARG A N 1
ATOM 699 C CA . ARG A 1 93 ? -20.516 -7.586 2.232 1 57.19 93 ARG A CA 1
ATOM 700 C C . ARG A 1 93 ? -20.375 -7.992 0.768 1 57.19 93 ARG A C 1
ATOM 702 O O . ARG A 1 93 ? -21.188 -8.766 0.258 1 57.19 93 ARG A O 1
ATOM 709 N N . THR A 1 94 ? -19.484 -7.41 0.137 1 54.88 94 THR A N 1
ATOM 710 C CA .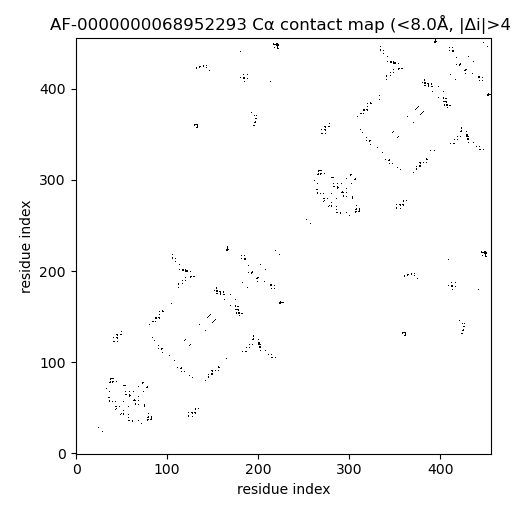 THR A 1 94 ? -19.312 -7.703 -1.281 1 54.88 94 THR A CA 1
ATOM 711 C C . THR A 1 94 ? -18.812 -9.133 -1.482 1 54.88 94 THR A C 1
ATOM 713 O O . THR A 1 94 ? -19 -9.719 -2.547 1 54.88 94 THR A O 1
ATOM 716 N N . GLY A 1 95 ? -18.109 -9.672 -0.504 1 54.59 95 GLY A N 1
ATOM 717 C CA . GLY A 1 95 ? -17.531 -11 -0.622 1 54.59 95 GLY A CA 1
ATOM 718 C C . GLY A 1 95 ? -18.547 -12.109 -0.406 1 54.59 95 GLY A C 1
ATOM 719 O O . GLY A 1 95 ? -18.188 -13.234 -0.057 1 54.59 95 GLY A O 1
ATOM 720 N N . GLN A 1 96 ? -19.797 -11.727 -0.39 1 52.94 96 GLN A N 1
ATOM 721 C CA . GLN A 1 96 ? -20.719 -12.836 -0.168 1 52.94 96 GLN A CA 1
ATOM 722 C C . GLN A 1 96 ? -20.469 -13.969 -1.162 1 52.94 96 GLN A C 1
ATOM 724 O O . GLN A 1 96 ? -20.25 -13.719 -2.352 1 52.94 96 GLN A O 1
ATOM 729 N N . PRO A 1 97 ? -20.125 -15.102 -0.51 1 50.84 97 PRO A N 1
ATOM 730 C CA . PRO A 1 97 ? -19.828 -16.312 -1.277 1 50.84 97 PRO A CA 1
ATOM 731 C C . PRO A 1 97 ? -20.781 -16.516 -2.451 1 50.84 97 PRO A C 1
ATOM 733 O O . PRO A 1 97 ? -22 -16.422 -2.285 1 50.84 97 PRO A O 1
ATOM 736 N N . ALA A 1 98 ? -20.359 -16.047 -3.545 1 50.03 98 ALA A N 1
ATOM 737 C CA . ALA A 1 98 ? -21.156 -16.5 -4.684 1 50.03 98 ALA A CA 1
ATOM 738 C C . ALA A 1 98 ? -21.531 -17.969 -4.547 1 50.03 98 ALA A C 1
ATOM 740 O O . ALA A 1 98 ? -20.75 -18.766 -4.02 1 50.03 98 ALA A O 1
ATOM 741 N N . GLN A 1 99 ? -22.703 -18.297 -4.637 1 49.38 99 GLN A N 1
ATOM 742 C CA . GLN A 1 99 ? -23.25 -19.656 -4.703 1 49.38 99 GLN A CA 1
ATOM 743 C C . GLN A 1 99 ? -22.359 -20.562 -5.551 1 49.38 99 GLN A C 1
ATOM 745 O O . GLN A 1 99 ? -21.75 -20.109 -6.523 1 49.38 99 GLN A O 1
ATOM 750 N N . ALA A 1 100 ? -21.969 -21.75 -4.965 1 52.72 100 ALA A N 1
ATOM 751 C CA . ALA A 1 100 ? -21.359 -22.922 -5.59 1 52.72 100 ALA A CA 1
ATOM 752 C C . ALA A 1 100 ? -21.781 -23.047 -7.051 1 52.72 100 ALA A C 1
ATOM 754 O O . ALA A 1 100 ? -22.859 -23.562 -7.355 1 52.72 100 ALA A O 1
ATOM 755 N N . ASP A 1 101 ? -21.719 -21.969 -7.785 1 57.81 101 ASP A N 1
ATOM 756 C CA . ASP A 1 101 ? -22.203 -22.109 -9.156 1 57.81 101 ASP A CA 1
ATOM 757 C C . ASP A 1 101 ? -21.234 -22.906 -10.008 1 57.81 101 ASP A C 1
ATOM 759 O O . ASP A 1 101 ? -20.078 -23.094 -9.633 1 57.81 101 ASP A O 1
ATOM 763 N N . SER A 1 102 ? -21.609 -23.625 -11.062 1 70.25 102 SER A N 1
ATOM 764 C CA . SER A 1 102 ? -21.062 -24.391 -12.18 1 70.25 102 SER A CA 1
ATOM 765 C C . SER A 1 102 ? -19.969 -23.594 -12.898 1 70.25 102 SER A C 1
ATOM 767 O O . SER A 1 102 ? -19.453 -24.047 -13.922 1 70.25 102 SER A O 1
ATOM 769 N N . GLU A 1 103 ? -19.375 -22.562 -12.234 1 83.25 103 GLU A N 1
ATOM 770 C CA . GLU A 1 103 ? -18.391 -21.734 -12.906 1 83.25 103 GLU A CA 1
ATOM 771 C C . GLU A 1 103 ? -16.969 -22.281 -12.703 1 83.25 103 GLU A C 1
ATOM 773 O O . GLU A 1 103 ? -16.625 -22.734 -11.609 1 83.25 103 GLU A O 1
ATOM 778 N N . PRO A 1 104 ? -16.25 -22.281 -13.875 1 88.06 104 PRO A N 1
ATOM 779 C CA . PRO A 1 104 ? -14.844 -22.688 -13.719 1 88.06 104 PRO A CA 1
ATOM 780 C C . PRO A 1 104 ? -14.094 -21.812 -12.711 1 88.06 104 PRO A C 1
ATOM 782 O O . PRO A 1 104 ? -14.398 -20.625 -12.562 1 88.06 104 PRO A O 1
ATOM 785 N N . LEU A 1 105 ? -13.219 -22.391 -11.984 1 89.38 105 LEU A N 1
ATOM 786 C CA . LEU A 1 105 ? -12.477 -21.75 -10.906 1 89.38 105 LEU A CA 1
ATOM 787 C C . LEU A 1 105 ? -11.883 -20.422 -11.359 1 89.38 105 LEU A C 1
ATOM 789 O O . LEU A 1 105 ? -12 -19.422 -10.664 1 89.38 105 LEU A O 1
ATOM 793 N N . GLU A 1 106 ? -11.219 -20.438 -12.555 1 91.81 106 GLU A N 1
ATOM 794 C CA . GLU A 1 106 ? -10.594 -19.219 -13.062 1 91.81 106 GLU A CA 1
ATOM 795 C C . GLU A 1 106 ? -11.617 -18.094 -13.203 1 91.81 106 GLU A C 1
ATOM 797 O O . GLU A 1 106 ? -11.367 -16.969 -12.773 1 91.81 106 GLU A O 1
ATOM 802 N N . GLU A 1 107 ? -12.711 -18.375 -13.781 1 92.12 107 GLU A N 1
ATOM 803 C CA . GLU A 1 107 ? -13.75 -17.375 -14.008 1 92.12 107 GLU A CA 1
ATOM 804 C C . GLU A 1 107 ? -14.328 -16.875 -12.688 1 92.12 107 GLU A C 1
ATOM 806 O O . GLU A 1 107 ? -14.609 -15.68 -12.547 1 92.12 107 GLU A O 1
ATOM 811 N N . ARG A 1 108 ? -14.5 -17.734 -11.82 1 90.69 108 ARG A N 1
ATOM 812 C CA . ARG A 1 108 ? -15.008 -17.375 -10.5 1 90.69 108 ARG A CA 1
ATOM 813 C C . ARG A 1 108 ? -14.055 -16.422 -9.789 1 90.69 108 ARG A C 1
ATOM 815 O O . ARG A 1 108 ? -14.477 -15.391 -9.25 1 90.69 108 ARG A O 1
ATOM 822 N N . LEU A 1 109 ? -12.805 -16.781 -9.789 1 93.19 109 LEU A N 1
ATOM 823 C CA . LEU A 1 109 ? -11.797 -15.961 -9.117 1 93.19 109 LEU A CA 1
ATOM 824 C C . LEU A 1 109 ? -11.664 -14.594 -9.797 1 93.19 109 LEU A C 1
ATOM 826 O O . LEU A 1 109 ? -11.5 -13.578 -9.117 1 93.19 109 LEU A O 1
ATOM 830 N N . VAL A 1 110 ? -11.781 -14.562 -11.109 1 94.38 110 VAL A N 1
ATOM 831 C CA . VAL A 1 110 ? -11.734 -13.297 -11.836 1 94.38 110 VAL A CA 1
ATOM 832 C C . VAL A 1 110 ? -12.922 -12.422 -11.438 1 94.38 110 VAL A C 1
ATOM 834 O O . VAL A 1 110 ? -12.758 -11.234 -11.156 1 94.38 110 VAL A O 1
ATOM 837 N N . ARG A 1 111 ? -14.047 -12.984 -11.438 1 92.75 111 ARG A N 1
ATOM 838 C CA . ARG A 1 111 ? -15.25 -12.242 -11.062 1 92.75 111 ARG A CA 1
ATOM 839 C C . ARG A 1 111 ? -15.133 -11.68 -9.648 1 92.75 111 ARG A C 1
ATOM 841 O O . ARG A 1 111 ? -15.398 -10.5 -9.422 1 92.75 111 ARG A O 1
ATOM 848 N N . MET A 1 112 ? -14.758 -12.531 -8.742 1 92 112 MET A N 1
ATOM 849 C CA . MET A 1 112 ? -14.617 -12.109 -7.355 1 92 112 MET A CA 1
ATOM 850 C C . MET A 1 112 ? -13.57 -11 -7.23 1 92 112 MET A C 1
ATOM 852 O O . MET A 1 112 ? -13.781 -10.031 -6.5 1 92 112 MET A O 1
ATOM 856 N N . ALA A 1 113 ? -12.445 -11.195 -7.895 1 94.31 113 ALA A N 1
ATOM 857 C CA . ALA A 1 113 ? -11.383 -10.195 -7.852 1 94.31 113 ALA A CA 1
ATOM 858 C C . ALA A 1 113 ? -11.859 -8.859 -8.414 1 94.31 113 ALA A C 1
ATOM 860 O O . ALA A 1 113 ? -11.586 -7.805 -7.836 1 94.31 113 ALA A O 1
ATOM 861 N N . CYS A 1 114 ? -12.547 -8.906 -9.5 1 94.06 114 CYS A N 1
ATOM 862 C CA . CYS A 1 114 ? -13.039 -7.684 -10.125 1 94.06 114 CYS A CA 1
ATOM 863 C C . CYS A 1 114 ? -14.062 -6.992 -9.234 1 94.06 114 CYS A C 1
ATOM 865 O O . CYS A 1 114 ? -14.07 -5.766 -9.117 1 94.06 114 CYS A O 1
ATOM 867 N N . GLU A 1 115 ? -14.922 -7.719 -8.617 1 91.12 115 GLU A N 1
ATOM 868 C CA . GLU A 1 115 ? -15.891 -7.156 -7.676 1 91.12 115 GLU A CA 1
ATOM 869 C C . GLU A 1 115 ? -15.188 -6.449 -6.52 1 91.12 115 GLU A C 1
ATOM 871 O O . GLU A 1 115 ? -15.586 -5.355 -6.117 1 91.12 115 GLU A O 1
ATOM 876 N N . LEU A 1 116 ? -14.211 -7.059 -6.035 1 91.44 116 LEU A N 1
ATOM 877 C CA . LEU A 1 116 ? -13.414 -6.461 -4.969 1 91.44 116 LEU A CA 1
ATOM 878 C C . LEU A 1 116 ? -12.766 -5.164 -5.434 1 91.44 116 LEU A C 1
ATOM 880 O O . LEU A 1 116 ? -12.844 -4.145 -4.746 1 91.44 116 LEU A O 1
ATOM 884 N N . LEU A 1 117 ? -12.133 -5.238 -6.582 1 93.44 117 LEU A N 1
ATOM 885 C CA . LEU A 1 117 ? -11.422 -4.078 -7.109 1 93.44 117 LEU A CA 1
ATOM 886 C C . LEU A 1 117 ? -12.391 -2.93 -7.383 1 93.44 117 LEU A C 1
ATOM 888 O O . LEU A 1 117 ? -12.047 -1.765 -7.172 1 93.44 117 LEU A O 1
ATOM 892 N N . GLU A 1 118 ? -13.539 -3.213 -7.836 1 92.5 118 GLU A N 1
ATOM 893 C CA . GLU A 1 118 ? -14.539 -2.178 -8.078 1 92.5 118 GLU A CA 1
ATOM 894 C C . GLU A 1 118 ? -14.883 -1.432 -6.789 1 92.5 118 GLU A C 1
ATOM 896 O O . GLU A 1 118 ? -15.18 -0.234 -6.82 1 92.5 118 GLU A O 1
ATOM 901 N N . TRP A 1 119 ? -14.781 -2.105 -5.805 1 90.12 119 TRP A N 1
ATOM 902 C CA . TRP A 1 119 ? -15.078 -1.504 -4.512 1 90.12 119 TRP A CA 1
ATOM 903 C C . TRP A 1 119 ? -13.883 -0.718 -3.982 1 90.12 119 TRP A C 1
ATOM 905 O O . TRP A 1 119 ? -14 0.471 -3.676 1 90.12 119 TRP A O 1
ATOM 915 N N . ILE A 1 120 ? -12.75 -1.344 -3.932 1 91.12 120 ILE A N 1
ATOM 916 C CA . ILE A 1 120 ? -11.617 -0.753 -3.221 1 91.12 120 ILE A CA 1
ATOM 917 C C . ILE A 1 120 ? -11.023 0.381 -4.051 1 91.12 120 ILE A C 1
ATOM 919 O O . ILE A 1 120 ? -10.258 1.2 -3.533 1 91.12 120 ILE A O 1
ATOM 923 N N . LEU A 1 121 ? -11.359 0.45 -5.309 1 93.5 121 LEU A N 1
ATOM 924 C CA . LEU A 1 121 ? -10.828 1.505 -6.168 1 93.5 121 LEU A CA 1
ATOM 925 C C . LEU A 1 121 ? -11.805 2.67 -6.266 1 93.5 121 LEU A C 1
ATOM 927 O O . LEU A 1 121 ? -11.625 3.572 -7.086 1 93.5 121 LEU A O 1
ATOM 931 N N . ARG A 1 122 ? -12.742 2.65 -5.422 1 92.12 122 ARG A N 1
ATOM 932 C CA . ARG A 1 122 ? -13.617 3.812 -5.34 1 92.12 122 ARG A CA 1
ATOM 933 C C . ARG A 1 122 ? -12.875 5.02 -4.773 1 92.12 122 ARG A C 1
ATOM 935 O O . ARG A 1 122 ? -12.062 4.883 -3.857 1 92.12 122 ARG A O 1
ATOM 942 N N . PRO A 1 123 ? -13.25 6.203 -5.238 1 91.06 123 PRO A N 1
ATOM 943 C CA . PRO A 1 123 ? -12.555 7.414 -4.801 1 91.06 123 PRO A CA 1
ATOM 944 C C . PRO A 1 123 ? -12.609 7.613 -3.287 1 91.06 123 PRO A C 1
ATOM 946 O O . PRO A 1 123 ? -11.617 8.016 -2.674 1 91.06 123 PRO A O 1
ATOM 949 N N . GLU A 1 124 ? -13.727 7.305 -2.691 1 90.62 124 GLU A N 1
ATOM 950 C CA . GLU A 1 124 ? -13.883 7.512 -1.255 1 90.62 124 GLU A CA 1
ATOM 951 C C . GLU A 1 124 ? -13.008 6.543 -0.461 1 90.62 124 GLU A C 1
ATOM 953 O O . GLU A 1 124 ? -12.453 6.906 0.578 1 90.62 124 GLU A O 1
ATOM 958 N N . VAL A 1 125 ? -12.922 5.352 -1.002 1 90.75 125 VAL A N 1
ATOM 959 C CA . VAL A 1 125 ? -12.117 4.34 -0.322 1 90.75 125 VAL A CA 1
ATOM 960 C C . VAL A 1 125 ? -10.633 4.707 -0.416 1 90.75 125 VAL A C 1
ATOM 962 O O . VAL A 1 125 ? -9.922 4.699 0.59 1 90.75 125 VAL A O 1
ATOM 965 N N . LEU A 1 126 ? -10.211 5.086 -1.566 1 90.69 126 LEU A N 1
ATOM 966 C CA . LEU A 1 126 ? -8.828 5.488 -1.788 1 90.69 126 LEU A CA 1
ATOM 967 C C . LEU A 1 126 ? -8.469 6.711 -0.946 1 90.69 126 LEU A C 1
ATOM 969 O O . LEU A 1 126 ? -7.414 6.75 -0.315 1 90.69 126 LEU A O 1
ATOM 973 N N . GLY A 1 127 ? -9.336 7.652 -0.987 1 89.25 127 GLY A N 1
ATOM 974 C CA . GLY A 1 127 ? -9.109 8.867 -0.218 1 89.25 127 GLY A CA 1
ATOM 975 C C . GLY A 1 127 ? -9.016 8.617 1.275 1 89.25 127 GLY A C 1
ATOM 976 O O . GLY A 1 127 ? -8.117 9.141 1.942 1 89.25 127 GLY A O 1
ATOM 977 N N . LEU A 1 128 ? -9.977 7.863 1.772 1 89.62 128 LEU A N 1
ATOM 978 C CA . LEU A 1 128 ? -9.977 7.551 3.197 1 89.62 128 LEU A CA 1
ATOM 979 C C . LEU A 1 128 ? -8.75 6.727 3.572 1 89.62 128 LEU A C 1
ATOM 981 O O . LEU A 1 128 ? -8.195 6.895 4.66 1 89.62 128 LEU A O 1
ATOM 985 N N . TYR A 1 129 ? -8.32 5.824 2.711 1 89.06 129 TYR A N 1
ATOM 986 C CA . TYR A 1 129 ? -7.125 5.035 2.971 1 89.06 129 TYR A CA 1
ATOM 987 C C . TYR A 1 129 ? -5.906 5.938 3.133 1 89.06 129 TYR A C 1
ATOM 989 O O . TYR A 1 129 ? -5.105 5.75 4.055 1 89.06 129 TYR A O 1
ATOM 997 N N . ARG A 1 130 ? -5.758 6.926 2.299 1 87.06 130 ARG A N 1
ATOM 998 C CA . ARG A 1 130 ? -4.645 7.867 2.363 1 87.06 130 ARG A CA 1
ATOM 999 C C . ARG A 1 130 ? -4.629 8.602 3.699 1 87.06 130 ARG A C 1
ATOM 1001 O O . ARG A 1 130 ? -3.578 8.727 4.332 1 87.06 130 ARG A O 1
ATOM 1008 N N . VAL A 1 131 ? -5.785 9.047 4.074 1 87.69 131 VAL A N 1
ATOM 1009 C CA . VAL A 1 131 ? -5.867 9.812 5.312 1 87.69 131 VAL A CA 1
ATOM 1010 C C . VAL A 1 131 ? -5.555 8.906 6.5 1 87.69 131 VAL A C 1
ATOM 1012 O O . VAL A 1 131 ? -4.852 9.312 7.43 1 87.69 131 VAL A O 1
ATOM 1015 N N . THR A 1 132 ? -6.082 7.676 6.449 1 88.12 132 THR A N 1
ATOM 1016 C CA . THR A 1 132 ? -5.855 6.742 7.547 1 88.12 132 THR A CA 1
ATOM 1017 C C . THR A 1 132 ? -4.371 6.418 7.684 1 88.12 132 THR A C 1
ATOM 1019 O O . THR A 1 132 ? -3.848 6.348 8.797 1 88.12 132 THR A O 1
ATOM 1022 N N . ILE A 1 133 ? -3.695 6.215 6.578 1 85.19 133 ILE A N 1
ATOM 1023 C CA . ILE A 1 133 ? -2.266 5.93 6.59 1 85.19 133 ILE A CA 1
ATOM 1024 C C . ILE A 1 133 ? -1.51 7.109 7.199 1 85.19 133 ILE A C 1
ATOM 1026 O O . ILE A 1 133 ? -0.616 6.922 8.023 1 85.19 133 ILE A O 1
ATOM 1030 N N . ALA A 1 134 ? -1.875 8.25 6.805 1 81.31 134 ALA A N 1
ATOM 1031 C CA . ALA A 1 134 ? -1.218 9.469 7.289 1 81.31 134 ALA A CA 1
ATOM 1032 C C . ALA A 1 134 ? -1.402 9.625 8.797 1 81.31 134 ALA A C 1
ATOM 1034 O O . ALA A 1 134 ? -0.518 10.141 9.484 1 81.31 134 ALA A O 1
ATOM 1035 N N . GLU A 1 135 ? -2.539 9.148 9.258 1 84.06 135 GLU A N 1
ATOM 1036 C CA . GLU A 1 135 ? -2.895 9.375 10.648 1 84.06 135 GLU A CA 1
ATOM 1037 C C . GLU A 1 135 ? -2.695 8.109 11.477 1 84.06 135 GLU A C 1
ATOM 1039 O O . GLU A 1 135 ? -3.117 8.039 12.633 1 84.06 135 GLU A O 1
ATOM 1044 N N . ALA A 1 136 ? -2.094 7.137 10.914 1 82.38 136 ALA A N 1
ATOM 1045 C CA . ALA A 1 136 ? -1.948 5.828 11.547 1 82.38 136 ALA A CA 1
ATOM 1046 C C . ALA A 1 136 ? -1.307 5.957 12.93 1 82.38 136 ALA A C 1
ATOM 1048 O O . ALA A 1 136 ? -1.768 5.348 13.898 1 82.38 136 ALA A O 1
ATOM 1049 N N . PRO A 1 137 ? -0.268 6.785 13.07 1 75.75 137 PRO A N 1
ATOM 1050 C CA . PRO A 1 137 ? 0.315 6.918 14.406 1 75.75 137 PRO A CA 1
ATOM 1051 C C . PRO A 1 137 ? -0.666 7.504 15.422 1 75.75 137 PRO A C 1
ATOM 1053 O O . PRO A 1 137 ? -0.572 7.207 16.625 1 75.75 137 PRO A O 1
ATOM 1056 N N . ARG A 1 138 ? -1.578 8.281 14.961 1 79.62 138 ARG A N 1
ATOM 1057 C CA . ARG A 1 138 ? -2.559 8.938 15.82 1 79.62 138 ARG A CA 1
ATOM 1058 C C . ARG A 1 138 ? -3.732 8.008 16.125 1 79.62 138 ARG A C 1
ATOM 1060 O O . ARG A 1 138 ? -4.398 8.148 17.141 1 79.62 138 ARG A O 1
ATOM 1067 N N . PHE A 1 139 ? -4.004 7.137 15.195 1 86.12 139 PHE A N 1
ATOM 1068 C CA . PHE A 1 139 ? -5.141 6.23 15.32 1 86.12 139 PHE A CA 1
ATOM 1069 C C . PHE A 1 139 ? -4.695 4.781 15.172 1 86.12 139 PHE A C 1
ATOM 1071 O O . PHE A 1 139 ? -5.188 4.062 14.297 1 86.12 139 PHE A O 1
ATOM 1078 N N . PRO A 1 140 ? -3.916 4.266 16.016 1 82.62 140 PRO A N 1
ATOM 1079 C CA . PRO A 1 140 ? -3.359 2.924 15.836 1 82.62 140 PRO A CA 1
ATOM 1080 C C . PRO A 1 140 ? -4.434 1.837 15.828 1 82.62 140 PRO A C 1
ATOM 1082 O O . PRO A 1 140 ? -4.336 0.873 15.062 1 82.62 140 PRO A O 1
ATOM 1085 N N . GLN A 1 141 ? -5.398 1.995 16.656 1 84.31 141 GLN A N 1
ATOM 1086 C CA . GLN A 1 141 ? -6.453 0.987 16.703 1 84.31 141 GLN A CA 1
ATOM 1087 C C . GLN A 1 141 ? -7.273 0.997 15.406 1 84.31 141 GLN A C 1
ATOM 1089 O O . GLN A 1 141 ? -7.688 -0.057 14.922 1 84.31 141 GLN A O 1
ATOM 1094 N N . LEU A 1 142 ? -7.551 2.18 14.898 1 84.88 142 LEU A N 1
ATOM 1095 C CA . LEU A 1 142 ? -8.281 2.293 13.641 1 84.88 142 LEU A CA 1
ATOM 1096 C C . LEU A 1 142 ? -7.492 1.675 12.492 1 84.88 142 LEU A C 1
ATOM 1098 O O . LEU A 1 142 ? -8.055 0.95 11.664 1 84.88 142 LEU A O 1
ATOM 1102 N N . ALA A 1 143 ? -6.215 1.935 12.484 1 82.56 143 ALA A N 1
ATOM 1103 C CA . ALA A 1 143 ? -5.348 1.349 11.469 1 82.56 143 ALA A CA 1
ATOM 1104 C C . ALA A 1 143 ? -5.395 -0.176 11.516 1 82.56 143 ALA A C 1
ATOM 1106 O O . ALA A 1 143 ? -5.492 -0.834 10.477 1 82.56 143 ALA A O 1
ATOM 1107 N N . ARG A 1 144 ? -5.41 -0.706 12.664 1 83.56 144 ARG A N 1
ATOM 1108 C CA . ARG A 1 144 ? -5.492 -2.15 12.844 1 83.56 144 ARG A CA 1
ATOM 1109 C C . ARG A 1 144 ? -6.832 -2.688 12.359 1 83.56 144 ARG A C 1
ATOM 1111 O O . ARG A 1 144 ? -6.891 -3.738 11.719 1 83.56 144 ARG A O 1
ATOM 1118 N N . THR A 1 145 ? -7.785 -1.927 12.688 1 79.88 145 THR A N 1
ATOM 1119 C CA . THR A 1 145 ? -9.125 -2.344 12.297 1 79.88 145 THR A CA 1
ATOM 1120 C C . THR A 1 145 ? -9.25 -2.377 10.773 1 79.88 145 THR A C 1
ATOM 1122 O O . THR A 1 145 ? -9.852 -3.297 10.219 1 79.88 145 THR A O 1
ATOM 1125 N N . VAL A 1 146 ? -8.703 -1.438 10.102 1 81.25 146 VAL A N 1
ATOM 1126 C CA . VAL A 1 146 ? -8.734 -1.387 8.648 1 81.25 146 VAL A CA 1
ATOM 1127 C C . VAL A 1 146 ? -8.016 -2.607 8.078 1 81.25 146 VAL A C 1
ATOM 1129 O O . VAL A 1 146 ? -8.539 -3.289 7.195 1 81.25 146 VAL A O 1
ATOM 1132 N N . VAL A 1 147 ? -6.914 -2.926 8.602 1 78.75 147 VAL A N 1
ATOM 1133 C CA . VAL A 1 147 ? -6.141 -4.059 8.102 1 78.75 147 VAL A CA 1
ATOM 1134 C C . VAL A 1 147 ? -6.879 -5.359 8.398 1 78.75 147 VAL A C 1
ATOM 1136 O O . VAL A 1 147 ? -7.07 -6.191 7.504 1 78.75 147 VAL A O 1
ATOM 1139 N N . ASP A 1 148 ? -7.332 -5.484 9.625 1 75.38 148 ASP A N 1
ATOM 1140 C CA . ASP A 1 148 ? -7.969 -6.719 10.078 1 75.38 148 ASP A CA 1
ATOM 1141 C C . ASP A 1 148 ? -9.273 -6.969 9.336 1 75.38 148 ASP A C 1
ATOM 1143 O O . ASP A 1 148 ? -9.578 -8.109 8.977 1 75.38 148 ASP A O 1
ATOM 1147 N N . PHE A 1 149 ? -9.891 -5.895 9.086 1 74 149 PHE A N 1
ATOM 1148 C CA . PHE A 1 149 ? -11.234 -6.148 8.586 1 74 149 PHE A CA 1
ATOM 1149 C C . PHE A 1 149 ? -11.32 -5.887 7.086 1 74 149 PHE A C 1
ATOM 1151 O O . PHE A 1 149 ? -11.992 -6.621 6.359 1 74 149 PHE A O 1
ATOM 1158 N N . ALA A 1 150 ? -10.602 -4.898 6.672 1 76.12 150 ALA A N 1
ATOM 1159 C CA . ALA A 1 150 ? -10.719 -4.617 5.242 1 76.12 150 ALA A CA 1
ATOM 1160 C C . ALA A 1 150 ? -9.812 -5.531 4.43 1 76.12 150 ALA A C 1
ATOM 1162 O O . ALA A 1 150 ? -10.266 -6.227 3.52 1 76.12 150 ALA A O 1
ATOM 1163 N N . ILE A 1 151 ? -8.617 -5.707 4.824 1 79 151 ILE A N 1
ATOM 1164 C CA . ILE A 1 151 ? -7.66 -6.441 4 1 79 151 ILE A CA 1
ATOM 1165 C C . ILE A 1 151 ? -7.777 -7.938 4.285 1 79 151 ILE A C 1
ATOM 1167 O O . ILE A 1 151 ? -7.949 -8.742 3.365 1 79 151 ILE A O 1
ATOM 1171 N N . LEU A 1 152 ? -7.805 -8.266 5.543 1 80.5 152 LEU A N 1
ATOM 1172 C CA . LEU A 1 152 ? -7.941 -9.68 5.902 1 80.5 152 LEU A CA 1
ATOM 1173 C C . LEU A 1 152 ? -9.328 -10.203 5.531 1 80.5 152 LEU A C 1
ATOM 1175 O O . LEU A 1 152 ? -9.469 -11.359 5.133 1 80.5 152 LEU A O 1
ATOM 1179 N N . GLY A 1 153 ? -10.266 -9.273 5.711 1 83.06 153 GLY A N 1
ATOM 1180 C CA . GLY A 1 153 ? -11.602 -9.656 5.297 1 83.06 153 GLY A CA 1
ATOM 1181 C C . GLY A 1 153 ? -11.695 -9.984 3.818 1 83.06 153 GLY A C 1
ATOM 1182 O O . GLY A 1 153 ? -12.352 -10.953 3.434 1 83.06 153 GLY A O 1
ATOM 1183 N N . ALA A 1 154 ? -11.039 -9.211 3.002 1 87.31 154 ALA A N 1
ATOM 1184 C CA . ALA A 1 154 ? -11 -9.477 1.566 1 87.31 154 ALA A CA 1
ATOM 1185 C C . ALA A 1 154 ? -10.336 -10.82 1.272 1 87.31 154 ALA A C 1
ATOM 1187 O O . ALA A 1 154 ? -10.852 -11.609 0.474 1 87.31 154 ALA A O 1
ATOM 1188 N N . ALA A 1 155 ? -9.266 -11.094 1.929 1 89.81 155 ALA A N 1
ATOM 1189 C CA . ALA A 1 155 ? -8.586 -12.375 1.74 1 89.81 155 ALA A CA 1
ATOM 1190 C C . ALA A 1 155 ? -9.477 -13.531 2.168 1 89.81 155 ALA A C 1
ATOM 1192 O O . ALA A 1 155 ? -9.539 -14.562 1.49 1 89.81 155 ALA A O 1
ATOM 1193 N N . ARG A 1 156 ? -10.172 -13.328 3.268 1 88.75 156 ARG A N 1
ATOM 1194 C CA . ARG A 1 156 ? -11.031 -14.367 3.824 1 88.75 156 ARG A CA 1
ATOM 1195 C C . ARG A 1 156 ? -12.156 -14.719 2.861 1 88.75 156 ARG A C 1
ATOM 1197 O O . ARG A 1 156 ? -12.617 -15.867 2.822 1 88.75 156 ARG A O 1
ATOM 1204 N N . SER A 1 157 ? -12.547 -13.789 2.127 1 88.88 157 SER A N 1
ATOM 1205 C CA . SER A 1 157 ? -13.633 -14.031 1.187 1 88.88 157 SER A CA 1
ATOM 1206 C C . SER A 1 157 ? -13.219 -15.023 0.104 1 88.88 157 SER A C 1
ATOM 1208 O O . SER A 1 157 ? -14.07 -15.641 -0.538 1 88.88 157 SER A O 1
ATOM 1210 N N . PHE A 1 158 ? -11.93 -15.219 -0.128 1 91.25 158 PHE A N 1
ATOM 1211 C CA . PHE A 1 158 ? -11.438 -16.141 -1.141 1 91.25 158 PHE A CA 1
ATOM 1212 C C . PHE A 1 158 ? -11.195 -17.516 -0.543 1 91.25 158 PHE A C 1
ATOM 1214 O O . PHE A 1 158 ? -11.047 -18.5 -1.274 1 91.25 158 PHE A O 1
ATOM 1221 N N . GLU A 1 159 ? -11.164 -17.594 0.767 1 91.44 159 GLU A N 1
ATOM 1222 C CA . GLU A 1 159 ? -10.742 -18.828 1.438 1 91.44 159 GLU A CA 1
ATOM 1223 C C . GLU A 1 159 ? -11.664 -19.984 1.098 1 91.44 159 GLU A C 1
ATOM 1225 O O . GLU A 1 159 ? -11.203 -21.094 0.82 1 91.44 159 GLU A O 1
ATOM 1230 N N . PRO A 1 160 ? -13 -19.797 1.092 1 89.31 160 PRO A N 1
ATOM 1231 C CA . PRO A 1 160 ? -13.875 -20.938 0.759 1 89.31 160 PRO A CA 1
ATOM 1232 C C . PRO A 1 160 ? -13.609 -21.484 -0.639 1 89.31 160 PRO A C 1
ATOM 1234 O O . PRO A 1 160 ? -13.711 -22.703 -0.854 1 89.31 160 PRO A O 1
ATOM 1237 N N . VAL A 1 161 ? -13.312 -20.656 -1.576 1 88.88 161 VAL A N 1
ATOM 1238 C CA . VAL A 1 161 ? -13.031 -21.094 -2.939 1 88.88 161 VAL A CA 1
ATOM 1239 C C . VAL A 1 161 ? -11.773 -21.953 -2.959 1 88.88 161 VAL A C 1
ATOM 1241 O O . VAL A 1 161 ? -11.773 -23.047 -3.527 1 88.88 161 VAL A O 1
ATOM 1244 N N . PHE A 1 162 ? -10.758 -21.547 -2.289 1 89.94 162 PHE A N 1
ATOM 1245 C CA . PHE A 1 162 ? -9.492 -22.281 -2.295 1 89.94 162 PHE A CA 1
ATOM 1246 C C . PHE A 1 162 ? -9.617 -23.578 -1.489 1 89.94 162 PHE A C 1
ATOM 1248 O O . PHE A 1 162 ? -8.992 -24.578 -1.825 1 89.94 162 PHE A O 1
ATOM 1255 N N . ARG A 1 163 ? -10.414 -23.516 -0.469 1 88.56 163 ARG A N 1
ATOM 1256 C CA . ARG A 1 163 ? -10.656 -24.734 0.3 1 88.56 163 ARG A CA 1
ATOM 1257 C C . ARG A 1 163 ? -11.352 -25.797 -0.552 1 88.56 163 ARG A C 1
ATOM 1259 O O . ARG A 1 163 ? -11.016 -26.969 -0.471 1 88.56 163 ARG A O 1
ATOM 1266 N N . THR A 1 164 ? -12.258 -25.359 -1.356 1 86.44 164 THR A N 1
ATOM 1267 C CA . THR A 1 164 ? -13.047 -26.25 -2.197 1 86.44 164 THR A CA 1
ATOM 1268 C C . THR A 1 164 ? -12.188 -26.844 -3.307 1 86.44 164 THR A C 1
ATOM 1270 O O . THR A 1 164 ? -12.344 -28.016 -3.66 1 86.44 164 THR A O 1
ATOM 1273 N N . TRP A 1 165 ? -11.234 -26.172 -3.791 1 86.56 165 TRP A N 1
ATOM 1274 C CA . TRP A 1 165 ? -10.555 -26.578 -5.016 1 86.56 165 TRP A CA 1
ATOM 1275 C C . TRP A 1 165 ? -9.148 -27.078 -4.715 1 86.56 165 TRP A C 1
ATOM 1277 O O . TRP A 1 165 ? -8.492 -27.656 -5.586 1 86.56 165 TRP A O 1
ATOM 1287 N N . ALA A 1 166 ? -8.742 -26.906 -3.529 1 86.38 166 ALA A N 1
ATOM 1288 C CA . ALA A 1 166 ? -7.379 -27.312 -3.18 1 86.38 166 ALA A CA 1
ATOM 1289 C C . ALA A 1 166 ? -7.211 -28.812 -3.248 1 86.38 166 ALA A C 1
ATOM 1291 O O . ALA A 1 166 ? -8.109 -29.562 -2.855 1 86.38 166 ALA A O 1
ATOM 1292 N N . ALA A 1 167 ? -6.086 -29.172 -3.803 1 81.38 167 ALA A N 1
ATOM 1293 C CA . ALA A 1 167 ? -5.73 -30.578 -3.729 1 81.38 167 ALA A CA 1
ATOM 1294 C C . ALA A 1 167 ? -5.324 -30.969 -2.309 1 81.38 167 ALA A C 1
ATOM 1296 O O . ALA A 1 167 ? -4.664 -30.203 -1.609 1 81.38 167 ALA A O 1
ATOM 1297 N N . GLY A 1 168 ? -5.738 -32.156 -1.963 1 82.88 168 GLY A N 1
ATOM 1298 C CA . GLY A 1 168 ? -5.398 -32.656 -0.639 1 82.88 168 GLY A CA 1
ATOM 1299 C C . GLY A 1 168 ? -6.262 -32.062 0.461 1 82.88 168 GLY A C 1
ATOM 1300 O O . GLY A 1 168 ? -7.449 -31.812 0.258 1 82.88 168 GLY A O 1
ATOM 1301 N N . ASN A 1 169 ? -5.75 -32.062 1.646 1 84.81 169 ASN A N 1
ATOM 1302 C CA . ASN A 1 169 ? -6.434 -31.5 2.809 1 84.81 169 ASN A CA 1
ATOM 1303 C C . ASN A 1 169 ? -5.578 -30.438 3.516 1 84.81 169 ASN A C 1
ATOM 1305 O O . ASN A 1 169 ? -5.129 -30.656 4.641 1 84.81 169 ASN A O 1
ATOM 1309 N N . PRO A 1 170 ? -5.461 -29.328 2.814 1 87.94 170 PRO A N 1
ATOM 1310 C CA . PRO A 1 170 ? -4.629 -28.297 3.432 1 87.94 170 PRO A CA 1
ATOM 1311 C C . PRO A 1 170 ? -5.199 -27.781 4.754 1 87.94 170 PRO A C 1
ATOM 1313 O O . PRO A 1 170 ? -6.418 -27.781 4.941 1 87.94 170 PRO A O 1
ATOM 1316 N N . SER A 1 171 ? -4.355 -27.344 5.641 1 92.19 171 SER A N 1
ATOM 1317 C CA . SER A 1 171 ? -4.766 -26.75 6.914 1 92.19 171 SER A CA 1
ATOM 1318 C C . SER A 1 171 ? -5.426 -25.391 6.703 1 92.19 171 SER A C 1
ATOM 1320 O O . SER A 1 171 ? -5.328 -24.812 5.621 1 92.19 171 SER A O 1
ATOM 1322 N N . ASP A 1 172 ? -6.078 -24.906 7.699 1 92.56 172 ASP A N 1
ATOM 1323 C CA . ASP A 1 172 ? -6.672 -23.578 7.66 1 92.56 172 ASP A CA 1
ATOM 1324 C C . ASP A 1 172 ? -5.605 -22.5 7.441 1 92.56 172 ASP A C 1
ATOM 1326 O O . ASP A 1 172 ? -5.84 -21.516 6.73 1 92.56 172 ASP A O 1
ATOM 1330 N N . GLU A 1 173 ? -4.52 -22.734 7.996 1 91.19 173 GLU A N 1
ATOM 1331 C CA . GLU A 1 173 ? -3.414 -21.781 7.863 1 91.19 173 GLU A CA 1
ATOM 1332 C C . GLU A 1 173 ? -2.922 -21.719 6.418 1 91.19 173 GLU A C 1
ATOM 1334 O O . 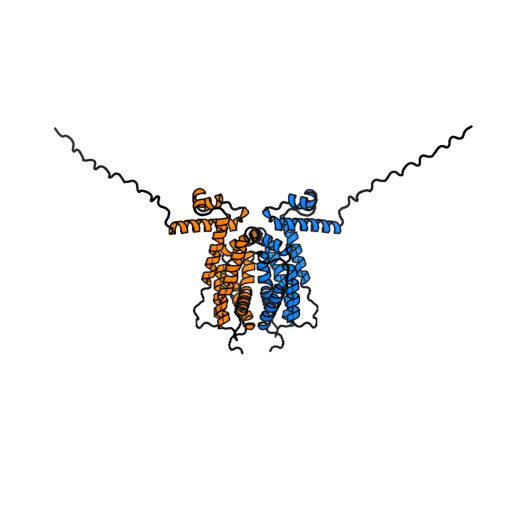GLU A 1 173 ? -2.637 -20.641 5.906 1 91.19 173 GLU A O 1
ATOM 1339 N N . GLU A 1 174 ? -2.857 -22.875 5.844 1 90.31 174 GLU A N 1
ATOM 1340 C CA . GLU A 1 174 ? -2.412 -22.938 4.457 1 90.31 174 GLU A CA 1
ATOM 1341 C C . GLU A 1 174 ? -3.418 -22.266 3.527 1 90.31 174 GLU A C 1
ATOM 1343 O O . GLU A 1 174 ? -3.033 -21.531 2.607 1 90.31 174 GLU A O 1
ATOM 1348 N N . ILE A 1 175 ? -4.68 -22.469 3.775 1 92.31 175 ILE A N 1
ATOM 1349 C CA . ILE A 1 175 ? -5.73 -21.859 2.965 1 92.31 175 ILE A CA 1
ATOM 1350 C C . ILE A 1 175 ? -5.699 -20.344 3.139 1 92.31 175 ILE A C 1
ATOM 1352 O O . ILE A 1 175 ? -5.801 -19.609 2.16 1 92.31 175 ILE A O 1
ATOM 1356 N N . ALA A 1 176 ? -5.512 -19.922 4.363 1 92.56 176 ALA A N 1
ATOM 1357 C CA . ALA A 1 176 ? -5.426 -18.484 4.641 1 92.56 176 ALA A CA 1
ATOM 1358 C C . ALA A 1 176 ? -4.238 -17.859 3.918 1 92.56 176 ALA A C 1
ATOM 1360 O O . ALA A 1 176 ? -4.348 -16.766 3.369 1 92.56 176 ALA A O 1
ATOM 1361 N N . PHE A 1 177 ? -3.191 -18.547 3.936 1 91.19 177 PHE A N 1
ATOM 1362 C CA . PHE A 1 177 ? -1.988 -18.062 3.271 1 91.19 177 PHE A CA 1
ATOM 1363 C C . PHE A 1 177 ? -2.207 -17.953 1.769 1 91.19 177 PHE A C 1
ATOM 1365 O O . PHE A 1 177 ? -1.892 -16.922 1.166 1 91.19 177 PHE A O 1
ATOM 1372 N N . VAL A 1 178 ? -2.736 -18.984 1.164 1 91.62 178 VAL A N 1
ATOM 1373 C CA . VAL A 1 178 ? -2.982 -19.016 -0.274 1 91.62 178 VAL A CA 1
ATOM 1374 C C . VAL A 1 178 ? -3.943 -17.891 -0.654 1 91.62 178 VAL A C 1
ATOM 1376 O O . VAL A 1 178 ? -3.715 -17.172 -1.631 1 91.62 178 VAL A O 1
ATOM 1379 N N . ALA A 1 179 ? -4.992 -17.719 0.137 1 92.25 179 ALA A N 1
ATOM 1380 C CA . ALA A 1 179 ? -5.973 -16.672 -0.126 1 92.25 179 ALA A CA 1
ATOM 1381 C C . ALA A 1 179 ? -5.34 -15.281 -0.021 1 92.25 179 ALA A C 1
ATOM 1383 O O . ALA A 1 179 ? -5.629 -14.398 -0.83 1 92.25 179 ALA A O 1
ATOM 1384 N N . SER A 1 180 ? -4.477 -15.086 0.914 1 92.06 180 SER A N 1
ATOM 1385 C CA . SER A 1 180 ? -3.781 -13.82 1.097 1 92.06 180 SER A CA 1
ATOM 1386 C C . SER A 1 180 ? -2.844 -13.523 -0.07 1 92.06 180 SER A C 1
ATOM 1388 O O . SER A 1 180 ? -2.771 -12.391 -0.547 1 92.06 180 SER A O 1
ATOM 1390 N N . GLN A 1 181 ? -2.152 -14.531 -0.462 1 92.25 181 GLN A N 1
ATOM 1391 C CA . GLN A 1 181 ? -1.259 -14.375 -1.605 1 92.25 181 GLN A CA 1
ATOM 1392 C C . GLN A 1 181 ? -2.041 -14.047 -2.873 1 92.25 181 GLN A C 1
ATOM 1394 O O . GLN A 1 181 ? -1.591 -13.242 -3.693 1 92.25 181 GLN A O 1
ATOM 1399 N N . PHE A 1 182 ? -3.148 -14.672 -3.008 1 94.06 182 PHE A N 1
ATOM 1400 C CA . PHE A 1 182 ? -4 -14.383 -4.156 1 94.06 182 PHE A CA 1
ATOM 1401 C C . PHE A 1 182 ? -4.449 -12.93 -4.145 1 94.06 182 PHE A C 1
ATOM 1403 O O . PHE A 1 182 ? -4.375 -12.242 -5.164 1 94.06 182 PHE A O 1
ATOM 1410 N N . LEU A 1 183 ? -4.895 -12.492 -3.01 1 92.5 183 LEU A N 1
ATOM 1411 C CA . LEU A 1 183 ? -5.324 -11.109 -2.855 1 92.5 183 LEU A CA 1
ATOM 1412 C C . LEU A 1 183 ? -4.219 -10.148 -3.279 1 92.5 183 LEU A C 1
ATOM 1414 O O . LEU A 1 183 ? -4.465 -9.195 -4.02 1 92.5 183 LEU A O 1
ATOM 1418 N N . GLN A 1 184 ? -3.051 -10.383 -2.801 1 91.5 184 GLN A N 1
ATOM 1419 C CA . GLN A 1 184 ? -1.926 -9.531 -3.172 1 91.5 184 GLN A CA 1
ATOM 1420 C C . GLN A 1 184 ? -1.695 -9.547 -4.68 1 91.5 184 GLN A C 1
ATOM 1422 O O . GLN A 1 184 ? -1.433 -8.508 -5.285 1 91.5 184 GLN A O 1
ATOM 1427 N N . SER A 1 185 ? -1.813 -10.664 -5.262 1 91.94 185 SER A N 1
ATOM 1428 C CA . SER A 1 185 ? -1.543 -10.844 -6.684 1 91.94 185 SER A CA 1
ATOM 1429 C C . SER A 1 185 ? -2.508 -10.023 -7.535 1 91.94 185 SER A C 1
ATOM 1431 O O . SER A 1 185 ? -2.121 -9.484 -8.578 1 91.94 185 SER A O 1
ATOM 1433 N N . VAL A 1 186 ? -3.717 -9.891 -7.094 1 94.12 186 VAL A N 1
ATOM 1434 C CA . VAL A 1 186 ? -4.715 -9.312 -7.977 1 94.12 186 VAL A CA 1
ATOM 1435 C C . VAL A 1 186 ? -4.969 -7.855 -7.582 1 94.12 186 VAL A C 1
ATOM 1437 O O . VAL A 1 186 ? -5.398 -7.047 -8.406 1 94.12 186 VAL A O 1
ATOM 1440 N N . ALA A 1 187 ? -4.68 -7.523 -6.379 1 93.25 187 ALA A N 1
ATOM 1441 C CA . ALA A 1 187 ? -5.199 -6.242 -5.914 1 93.25 187 ALA A CA 1
ATOM 1442 C C . ALA A 1 187 ? -4.066 -5.285 -5.555 1 93.25 187 ALA A C 1
ATOM 1444 O O . ALA A 1 187 ? -4.246 -4.066 -5.578 1 93.25 187 ALA A O 1
ATOM 1445 N N . ALA A 1 188 ? -2.955 -5.777 -5.199 1 89.62 188 ALA A N 1
ATOM 1446 C CA . ALA A 1 188 ? -1.913 -4.938 -4.613 1 89.62 188 ALA A CA 1
ATOM 1447 C C . ALA A 1 188 ? -1.509 -3.816 -5.562 1 89.62 188 ALA A C 1
ATOM 1449 O O . ALA A 1 188 ? -1.537 -2.641 -5.195 1 89.62 188 ALA A O 1
ATOM 1450 N N . GLU A 1 189 ? -1.188 -4.172 -6.781 1 87.56 189 GLU A N 1
ATOM 1451 C CA . GLU A 1 189 ? -0.664 -3.176 -7.711 1 87.56 189 GLU A CA 1
ATOM 1452 C C . GLU A 1 189 ? -1.73 -2.148 -8.078 1 87.56 189 GLU A C 1
ATOM 1454 O O . GLU A 1 189 ? -1.499 -0.942 -7.98 1 87.56 189 GLU A O 1
ATOM 1459 N N . PRO A 1 190 ? -2.887 -2.615 -8.531 1 90.56 190 PRO A N 1
ATOM 1460 C CA . PRO A 1 190 ? -3.869 -1.59 -8.891 1 90.56 190 PRO A CA 1
ATOM 1461 C C . PRO A 1 190 ? -4.262 -0.708 -7.707 1 90.56 190 PRO A C 1
ATOM 1463 O O . PRO A 1 190 ? -4.508 0.489 -7.879 1 90.56 190 PRO A O 1
ATOM 1466 N N . PHE A 1 191 ? -4.266 -1.231 -6.566 1 90.38 191 PHE A N 1
ATOM 1467 C CA . PHE A 1 191 ? -4.613 -0.449 -5.387 1 90.38 191 PHE A CA 1
ATOM 1468 C C . PHE A 1 191 ? -3.512 0.553 -5.059 1 90.38 191 PHE A C 1
ATOM 1470 O O . PHE A 1 191 ? -3.785 1.736 -4.852 1 90.38 191 PHE A O 1
ATOM 1477 N N . HIS A 1 192 ? -2.334 0.095 -5.012 1 85.75 192 HIS A N 1
ATOM 1478 C CA . HIS A 1 192 ? -1.211 0.959 -4.672 1 85.75 192 HIS A CA 1
ATOM 1479 C C . HIS A 1 192 ? -1.056 2.086 -5.688 1 85.75 192 HIS A C 1
ATOM 1481 O O . HIS A 1 192 ? -0.825 3.238 -5.312 1 85.75 192 HIS A O 1
ATOM 1487 N N . ARG A 1 193 ? -1.199 1.821 -6.938 1 86.56 193 ARG A N 1
ATOM 1488 C CA . ARG A 1 193 ? -1.081 2.844 -7.973 1 86.56 193 ARG A CA 1
ATOM 1489 C C . ARG A 1 193 ? -2.188 3.885 -7.844 1 86.56 193 ARG A C 1
ATOM 1491 O O . ARG A 1 193 ? -1.949 5.078 -8.031 1 86.56 193 ARG A O 1
ATOM 1498 N N . ALA A 1 194 ? -3.338 3.428 -7.531 1 89.31 194 ALA A N 1
ATOM 1499 C CA . ALA A 1 194 ? -4.457 4.352 -7.379 1 89.31 194 ALA A CA 1
ATOM 1500 C C . ALA A 1 194 ? -4.289 5.219 -6.137 1 89.31 194 ALA A C 1
ATOM 1502 O O . ALA A 1 194 ? -4.562 6.422 -6.168 1 89.31 194 ALA A O 1
ATOM 1503 N N . VAL A 1 195 ? -3.867 4.598 -5.051 1 87.12 195 VAL A N 1
ATOM 1504 C CA . VAL A 1 195 ? -3.67 5.32 -3.801 1 87.12 195 VAL A CA 1
ATOM 1505 C C . VAL A 1 195 ? -2.605 6.398 -3.988 1 87.12 195 VAL A C 1
ATOM 1507 O O . VAL A 1 195 ? -2.688 7.473 -3.387 1 87.12 195 VAL A O 1
ATOM 1510 N N . GLN A 1 196 ? -1.676 6.156 -4.816 1 82.62 196 GLN A N 1
ATOM 1511 C CA . GLN A 1 196 ? -0.604 7.117 -5.062 1 82.62 196 GLN A CA 1
ATOM 1512 C C . GLN A 1 196 ? -1.024 8.156 -6.094 1 82.62 196 GLN A C 1
ATOM 1514 O O . GLN A 1 196 ? -0.248 9.055 -6.434 1 82.62 196 GLN A O 1
ATOM 1519 N N . GLY A 1 197 ? -2.197 7.965 -6.691 1 82.25 197 GLY A N 1
ATOM 1520 C CA . GLY A 1 197 ? -2.705 8.922 -7.66 1 82.25 197 GLY A CA 1
ATOM 1521 C C . GLY A 1 197 ? -2.186 8.688 -9.062 1 82.25 197 GLY A C 1
ATOM 1522 O O . GLY A 1 197 ? -2.279 9.57 -9.922 1 82.25 197 GLY A O 1
ATOM 1523 N N . LEU A 1 198 ? -1.586 7.57 -9.305 1 83.44 198 LEU A N 1
ATOM 1524 C CA . LEU A 1 198 ? -0.988 7.289 -10.602 1 83.44 198 LEU A CA 1
ATOM 1525 C C . LEU A 1 198 ? -2.037 6.773 -11.578 1 83.44 198 LEU A C 1
ATOM 1527 O O . LEU A 1 198 ? -1.886 6.926 -12.797 1 83.44 198 LEU A O 1
ATOM 1531 N N . ASP A 1 199 ? -3 6.09 -11.047 1 86.5 199 ASP A N 1
ATOM 1532 C CA . ASP A 1 199 ? -4.125 5.613 -11.844 1 86.5 199 ASP A CA 1
ATOM 1533 C C . ASP A 1 199 ? -5.449 6.16 -11.312 1 86.5 199 ASP A C 1
ATOM 1535 O O . ASP A 1 199 ? -5.578 6.422 -10.109 1 86.5 199 ASP A O 1
ATOM 1539 N N . ALA A 1 200 ? -6.328 6.34 -12.211 1 85.81 200 ALA A N 1
ATOM 1540 C CA . ALA A 1 200 ? -7.652 6.824 -11.828 1 85.81 200 ALA A CA 1
ATOM 1541 C C . ALA A 1 200 ? -8.414 5.77 -11.023 1 85.81 200 ALA A C 1
ATOM 1543 O O . ALA A 1 200 ? -8.102 4.578 -11.102 1 85.81 200 ALA A O 1
ATOM 1544 N N . ALA A 1 201 ? -9.367 6.25 -10.312 1 87.69 201 ALA A N 1
ATOM 1545 C CA . ALA A 1 201 ? -10.289 5.344 -9.633 1 87.69 201 ALA A CA 1
ATOM 1546 C C . ALA A 1 201 ? -11.062 4.492 -10.641 1 87.69 201 ALA A C 1
ATOM 1548 O O . ALA A 1 201 ? -11.203 4.879 -11.805 1 87.69 201 ALA A O 1
ATOM 1549 N N . GLY A 1 202 ? -11.422 3.314 -10.156 1 89.25 202 GLY A N 1
ATOM 1550 C CA . GLY A 1 202 ? -12.258 2.463 -10.984 1 89.25 202 GLY A CA 1
ATOM 1551 C C . GLY A 1 202 ? -11.5 1.325 -11.633 1 89.25 202 GLY A C 1
ATOM 1552 O O . GLY A 1 202 ? -10.281 1.215 -11.469 1 89.25 202 GLY A O 1
ATOM 1553 N N . LEU A 1 203 ? -12.18 0.452 -12.281 1 92.81 203 LEU A N 1
ATOM 1554 C CA . LEU A 1 203 ? -11.664 -0.731 -12.961 1 92.81 203 LEU A CA 1
ATOM 1555 C C . LEU A 1 203 ? -11.953 -0.678 -14.453 1 92.81 203 LEU A C 1
ATOM 1557 O O . LEU A 1 203 ? -13.078 -0.94 -14.883 1 92.81 203 LEU A O 1
ATOM 1561 N N . ASP A 1 204 ? -10.922 -0.285 -15.188 1 92.06 204 ASP A N 1
ATOM 1562 C CA . ASP A 1 204 ? -11.117 -0.215 -16.641 1 92.06 204 ASP A CA 1
ATOM 1563 C C . ASP A 1 204 ? -10.695 -1.52 -17.312 1 92.06 204 ASP A C 1
ATOM 1565 O O . ASP A 1 204 ? -10.312 -2.479 -16.625 1 92.06 204 ASP A O 1
ATOM 1569 N N . ALA A 1 205 ? -10.789 -1.577 -18.609 1 92.38 205 ALA A N 1
ATOM 1570 C CA . ALA A 1 205 ? -10.578 -2.812 -19.359 1 92.38 205 ALA A CA 1
ATOM 1571 C C . ALA A 1 205 ? -9.133 -3.289 -19.25 1 92.38 205 ALA A C 1
ATOM 1573 O O . ALA A 1 205 ? -8.883 -4.469 -19 1 92.38 205 ALA A O 1
ATOM 1574 N N . PRO A 1 206 ? -8.172 -2.412 -19.344 1 91.31 206 PRO A N 1
ATOM 1575 C CA . PRO A 1 206 ? -6.785 -2.867 -19.188 1 91.31 206 PRO A CA 1
ATOM 1576 C C . PRO A 1 206 ? -6.512 -3.459 -17.812 1 91.31 206 PRO A C 1
ATOM 1578 O O . PRO A 1 206 ? -5.805 -4.465 -17.703 1 91.31 206 PRO A O 1
ATOM 1581 N N . ARG A 1 207 ? -7.117 -2.898 -16.797 1 93.06 207 ARG A N 1
ATOM 1582 C CA . ARG A 1 207 ? -6.941 -3.428 -15.445 1 93.06 207 ARG A CA 1
ATOM 1583 C C . ARG A 1 207 ? -7.617 -4.785 -15.297 1 93.06 207 ARG A C 1
ATOM 1585 O O . ARG A 1 207 ? -7.086 -5.684 -14.633 1 93.06 207 ARG A O 1
ATOM 1592 N N . ARG A 1 208 ? -8.766 -4.902 -15.906 1 94.62 208 ARG A N 1
ATOM 1593 C CA . ARG A 1 208 ? -9.461 -6.184 -15.867 1 94.62 208 ARG A CA 1
ATOM 1594 C C . ARG A 1 208 ? -8.641 -7.277 -16.531 1 94.62 208 ARG A C 1
ATOM 1596 O O . ARG A 1 208 ? -8.586 -8.406 -16.047 1 94.62 208 ARG A O 1
ATOM 1603 N N . GLU A 1 209 ? -8.031 -6.883 -17.594 1 94.38 209 GLU A N 1
ATOM 1604 C CA . GLU A 1 209 ? -7.188 -7.844 -18.297 1 94.38 209 GLU A CA 1
ATOM 1605 C C . GLU A 1 209 ? -5.992 -8.25 -17.453 1 94.38 209 GLU A C 1
ATOM 1607 O O . GLU A 1 209 ? -5.602 -9.422 -17.438 1 94.38 209 GLU A O 1
ATOM 1612 N N . LYS A 1 210 ? -5.43 -7.355 -16.75 1 93.38 210 LYS A N 1
ATOM 1613 C CA . LYS A 1 210 ? -4.312 -7.66 -15.859 1 93.38 210 LYS A CA 1
ATOM 1614 C C . LYS A 1 210 ? -4.742 -8.602 -14.734 1 93.38 210 LYS A C 1
ATOM 1616 O O . LYS A 1 210 ? -3.98 -9.477 -14.328 1 93.38 210 LYS A O 1
ATOM 1621 N N . VAL A 1 211 ? -5.93 -8.359 -14.242 1 95.5 211 VAL A N 1
ATOM 1622 C CA . VAL A 1 211 ? -6.473 -9.242 -13.219 1 95.5 211 VAL A CA 1
ATOM 1623 C C . VAL A 1 211 ? -6.562 -10.664 -13.758 1 95.5 211 VAL A C 1
ATOM 1625 O O . VAL A 1 211 ? -6.16 -11.617 -13.078 1 95.5 211 VAL A O 1
ATOM 1628 N N . ARG A 1 212 ? -7.062 -10.828 -14.977 1 95 212 ARG A N 1
ATOM 1629 C CA . ARG A 1 212 ? -7.188 -12.148 -15.586 1 95 212 ARG A CA 1
ATOM 1630 C C . ARG A 1 212 ? -5.824 -12.82 -15.727 1 95 212 ARG A C 1
ATOM 1632 O O . ARG A 1 212 ? -5.672 -14 -15.414 1 95 212 ARG A O 1
ATOM 1639 N N . ARG A 1 213 ? -4.879 -12.031 -16.109 1 92.5 213 ARG A N 1
ATOM 1640 C CA . ARG A 1 213 ? -3.523 -12.547 -16.266 1 92.5 213 ARG A CA 1
ATOM 1641 C C . ARG A 1 213 ? -2.953 -12.977 -14.914 1 92.5 213 ARG A C 1
ATOM 1643 O O . ARG A 1 213 ? -2.293 -14.016 -14.812 1 92.5 213 ARG A O 1
ATOM 1650 N N . ALA A 1 214 ? -3.16 -12.195 -13.891 1 93.88 214 ALA A N 1
ATOM 1651 C CA . ALA A 1 214 ? -2.68 -12.5 -12.547 1 93.88 214 ALA A CA 1
ATOM 1652 C C . ALA A 1 214 ? -3.322 -13.781 -12.016 1 93.88 214 ALA A C 1
ATOM 1654 O O . ALA A 1 214 ? -2.645 -14.617 -11.414 1 93.88 214 ALA A O 1
ATOM 1655 N N . VAL A 1 215 ? -4.648 -13.883 -12.25 1 94.56 215 VAL A N 1
ATOM 1656 C CA . VAL A 1 215 ? -5.367 -15.07 -11.797 1 94.56 215 VAL A CA 1
ATOM 1657 C C . VAL A 1 215 ? -4.801 -16.312 -12.484 1 94.56 215 VAL A C 1
ATOM 1659 O O . VAL A 1 215 ? -4.543 -17.328 -11.828 1 94.56 215 VAL A O 1
ATOM 1662 N N . ARG A 1 216 ? -4.551 -16.266 -13.781 1 90.56 216 ARG A N 1
ATOM 1663 C CA . ARG A 1 216 ? -4.016 -17.391 -14.539 1 90.56 216 ARG A CA 1
ATOM 1664 C C . ARG A 1 216 ? -2.635 -17.781 -14.031 1 90.56 216 ARG A C 1
ATOM 1666 O O . ARG A 1 216 ? -2.361 -18.969 -13.82 1 90.56 216 ARG A O 1
ATOM 1673 N N . LEU A 1 217 ? -1.818 -16.812 -13.82 1 87.81 217 LEU A N 1
ATOM 1674 C CA . LEU A 1 217 ? -0.479 -17.078 -13.305 1 87.81 217 LEU A CA 1
ATOM 1675 C C . LEU A 1 217 ? -0.546 -17.734 -11.922 1 87.81 217 LEU A C 1
ATOM 1677 O O . LEU A 1 217 ? 0.171 -18.688 -11.648 1 87.81 217 LEU A O 1
ATOM 1681 N N . PHE A 1 218 ? -1.39 -17.172 -11.016 1 90.75 218 PHE A N 1
ATOM 1682 C CA . PHE A 1 218 ? -1.532 -17.688 -9.656 1 90.75 218 PHE A CA 1
ATOM 1683 C C . PHE A 1 218 ? -2.006 -19.125 -9.672 1 90.75 218 PHE A C 1
ATOM 1685 O O . PHE A 1 218 ? -1.48 -19.969 -8.93 1 90.75 218 PHE A O 1
ATOM 1692 N N . LEU A 1 219 ? -2.93 -19.422 -10.562 1 88.56 219 LEU A N 1
ATOM 1693 C CA . LEU A 1 219 ? -3.541 -20.75 -10.586 1 88.56 219 LEU A CA 1
ATOM 1694 C C . LEU A 1 219 ? -2.559 -21.797 -11.109 1 88.56 219 LEU A C 1
ATOM 1696 O O . LEU A 1 219 ? -2.684 -22.984 -10.805 1 88.56 219 LEU A O 1
ATOM 1700 N N . ARG A 1 220 ? -1.598 -21.422 -11.852 1 82.12 220 ARG A N 1
ATOM 1701 C CA . ARG A 1 220 ? -0.559 -22.359 -12.273 1 82.12 220 ARG A CA 1
ATOM 1702 C C . ARG A 1 220 ? 0.234 -22.875 -11.07 1 82.12 220 ARG A C 1
ATOM 1704 O O . ARG A 1 220 ? 0.753 -23.984 -11.086 1 82.12 220 ARG A O 1
ATOM 1711 N N . GLY A 1 221 ? 0.282 -21.969 -10.039 1 77.06 221 GLY A N 1
ATOM 1712 C CA . GLY A 1 221 ? 1.021 -22.344 -8.844 1 77.06 221 GLY A CA 1
ATOM 1713 C C . GLY A 1 221 ? 0.152 -23 -7.789 1 77.06 221 GLY A C 1
ATOM 1714 O O . GLY A 1 221 ? 0.663 -23.531 -6.801 1 77.06 221 GLY A O 1
ATOM 1715 N N . PHE A 1 222 ? -1.089 -22.938 -8.133 1 73.44 222 PHE A N 1
ATOM 1716 C CA . PHE A 1 222 ? -2.053 -23.484 -7.184 1 73.44 222 PHE A CA 1
ATOM 1717 C C . PHE A 1 222 ? -2.426 -24.922 -7.555 1 73.44 222 PHE A C 1
ATOM 1719 O O . PHE A 1 222 ? -2.863 -25.172 -8.68 1 73.44 222 PHE A O 1
ATOM 1726 N N . SER A 1 223 ? -2.014 -25.812 -6.715 1 67.75 223 SER A N 1
ATOM 1727 C CA . SER A 1 223 ? -2.328 -27.234 -6.93 1 67.75 223 SER A CA 1
ATOM 1728 C C . SER A 1 223 ? -3.822 -27.484 -6.77 1 67.75 223 SER A C 1
ATOM 1730 O O . SER A 1 223 ? -4.367 -27.359 -5.672 1 67.75 223 SER A O 1
ATOM 1732 N N . GLN A 1 224 ? -4.406 -27.656 -7.887 1 66.06 224 GLN A N 1
ATOM 1733 C CA . GLN A 1 224 ? -5.852 -27.875 -7.895 1 66.06 224 GLN A CA 1
ATOM 1734 C C . GLN A 1 224 ? -6.184 -29.359 -7.746 1 66.06 224 GLN A C 1
ATOM 1736 O O . GLN A 1 224 ? -5.379 -30.219 -8.109 1 66.06 224 GLN A O 1
ATOM 1741 N N . ARG A 1 225 ? -7.301 -29.469 -7.172 1 55.03 225 ARG A N 1
ATOM 1742 C CA . ARG A 1 225 ? -7.844 -30.828 -7.105 1 55.03 225 ARG A CA 1
ATOM 1743 C C . ARG A 1 225 ? -7.883 -31.469 -8.484 1 55.03 225 ARG A C 1
ATOM 1745 O O . ARG A 1 225 ? -8.344 -30.859 -9.453 1 55.03 225 ARG A O 1
ATOM 1752 N N . GLY A 1 226 ? -7.387 -32.625 -8.5 1 48.12 226 GLY A N 1
ATOM 1753 C CA . GLY A 1 226 ? -7.441 -33.438 -9.703 1 48.12 226 GLY A CA 1
ATOM 1754 C C . GLY A 1 226 ? -6.223 -33.281 -10.594 1 48.12 226 GLY A C 1
ATOM 1755 O O . GLY A 1 226 ? -6.07 -33.969 -11.586 1 48.12 226 GLY A O 1
ATOM 1756 N N . GLU A 1 227 ? -5.496 -32.219 -10.469 1 48.5 227 GLU A N 1
ATOM 1757 C CA . GLU A 1 227 ? -4.281 -32.094 -11.273 1 48.5 227 GLU A CA 1
ATOM 1758 C C . GLU A 1 227 ? -3.189 -33.031 -10.742 1 48.5 227 GLU A C 1
ATOM 1760 O O . GLU A 1 227 ? -2.172 -33.219 -11.406 1 48.5 227 GLU A O 1
ATOM 1765 N N . GLY A 1 228 ? -3.461 -33.75 -9.695 1 37.75 228 GLY A N 1
ATOM 1766 C CA . GLY A 1 228 ? -2.57 -34.875 -9.492 1 37.75 228 GLY A CA 1
ATOM 1767 C C . GLY A 1 228 ? -2.658 -35.906 -10.602 1 37.75 228 GLY A C 1
ATOM 1768 O O . GLY A 1 228 ? -3.658 -35.969 -11.32 1 37.75 228 GLY A O 1
ATOM 1769 N N . MET B 1 1 ? 79.25 50.375 43.219 1 26.11 1 MET B N 1
ATOM 1770 C CA . MET B 1 1 ? 78.312 50.625 42.125 1 26.11 1 MET B CA 1
ATOM 1771 C C . MET B 1 1 ? 77.875 49.312 41.5 1 26.11 1 MET B C 1
ATOM 1773 O O . MET B 1 1 ? 78.625 48.625 40.844 1 26.11 1 MET B O 1
ATOM 1777 N N . ARG B 1 2 ? 76.75 48.562 41.938 1 27.28 2 ARG B N 1
ATOM 1778 C CA . ARG B 1 2 ? 76.125 47.25 41.844 1 27.28 2 ARG B CA 1
ATOM 1779 C C . ARG B 1 2 ? 75.438 47.062 40.531 1 27.28 2 ARG B C 1
ATOM 1781 O O . ARG B 1 2 ? 74.938 45.969 40.188 1 27.28 2 ARG B O 1
ATOM 1788 N N . LYS B 1 3 ? 74.938 48.125 39.656 1 30.53 3 LYS B N 1
ATOM 1789 C CA . LYS B 1 3 ? 73.562 47.875 39.156 1 30.53 3 LYS B CA 1
ATOM 1790 C C . LYS B 1 3 ? 73.5 46.594 38.312 1 30.53 3 LYS B C 1
ATOM 1792 O O . LYS B 1 3 ? 74.5 46.125 37.812 1 30.53 3 LYS B O 1
ATOM 1797 N N . GLY B 1 4 ? 72.312 46.344 37.438 1 31.02 4 GLY B N 1
ATOM 1798 C CA . GLY B 1 4 ? 71.062 45.781 37.062 1 31.02 4 GLY B CA 1
ATOM 1799 C C . GLY B 1 4 ? 71.125 44.906 35.812 1 31.02 4 GLY B C 1
ATOM 1800 O O . GLY B 1 4 ? 71.625 45.344 34.781 1 31.02 4 GLY B O 1
ATOM 1801 N N . ARG B 1 5 ? 71.188 43.594 35.906 1 35.06 5 ARG B N 1
ATOM 1802 C CA . ARG B 1 5 ? 71.125 42.625 34.844 1 35.06 5 ARG B CA 1
ATOM 1803 C C . ARG B 1 5 ? 69.938 42.875 33.969 1 35.06 5 ARG B C 1
ATOM 1805 O O . ARG B 1 5 ? 68.812 42.781 34.438 1 35.06 5 ARG B O 1
ATOM 1812 N N . GLU B 1 6 ? 69.938 43.719 32.969 1 38.38 6 GLU B N 1
ATOM 1813 C CA . GLU B 1 6 ? 68.875 43.906 31.969 1 38.38 6 GLU B CA 1
ATOM 1814 C C . GLU B 1 6 ? 68.5 42.594 31.312 1 38.38 6 GLU B C 1
ATOM 1816 O O . GLU B 1 6 ? 69.312 41.969 30.641 1 38.38 6 GLU B O 1
ATOM 1821 N N . THR B 1 7 ? 67.75 41.688 32 1 38.25 7 THR B N 1
ATOM 1822 C CA . THR B 1 7 ? 67.188 40.5 31.359 1 38.25 7 THR B CA 1
ATOM 1823 C C . THR B 1 7 ? 66.375 40.875 30.109 1 38.25 7 THR B C 1
ATOM 1825 O O . THR B 1 7 ? 65.5 41.75 30.156 1 38.25 7 THR B O 1
ATOM 1828 N N . ALA B 1 8 ? 66.875 40.656 28.859 1 40.69 8 ALA B N 1
ATOM 1829 C CA . ALA B 1 8 ? 66.25 40.781 27.562 1 40.69 8 ALA B CA 1
ATOM 1830 C C . ALA B 1 8 ? 64.875 40.031 27.547 1 40.69 8 ALA B C 1
ATOM 1832 O O . ALA B 1 8 ? 64.812 38.812 27.797 1 40.69 8 ALA B O 1
ATOM 1833 N N . MET B 1 9 ? 63.719 40.625 27.891 1 37.5 9 MET B N 1
ATOM 1834 C CA . MET B 1 9 ? 62.375 40.125 27.703 1 37.5 9 MET B CA 1
ATOM 1835 C C . MET B 1 9 ? 62.188 39.625 26.266 1 37.5 9 MET B C 1
ATOM 1837 O O . MET B 1 9 ? 62.281 40.406 25.312 1 37.5 9 MET B O 1
ATOM 1841 N N . THR B 1 10 ? 62.562 38.406 25.875 1 41.12 10 THR B N 1
ATOM 1842 C CA . THR B 1 10 ? 62.25 37.781 24.594 1 41.12 10 THR B CA 1
ATOM 1843 C C . THR B 1 10 ? 60.781 38 24.234 1 41.12 10 THR B C 1
ATOM 1845 O O . THR B 1 10 ? 59.875 37.688 25.031 1 41.12 10 THR B O 1
ATOM 1848 N N . ALA B 1 11 ? 60.5 39 23.391 1 43.78 11 ALA B N 1
ATOM 1849 C CA . ALA B 1 11 ? 59.188 39.281 22.828 1 43.78 11 ALA B CA 1
ATOM 1850 C C . ALA B 1 11 ? 58.5 38 22.359 1 43.78 11 ALA B C 1
ATOM 1852 O O . ALA B 1 11 ? 59.094 37.188 21.688 1 43.78 11 ALA B O 1
ATOM 1853 N N . ALA B 1 12 ? 57.438 37.562 23.031 1 45.75 12 ALA B N 1
ATOM 1854 C CA . ALA B 1 12 ? 56.594 36.438 22.641 1 45.75 12 ALA B CA 1
ATOM 1855 C C . ALA B 1 12 ? 56.156 36.562 21.172 1 45.75 12 ALA B C 1
ATOM 1857 O O . ALA B 1 12 ? 55.906 37.688 20.688 1 45.75 12 ALA B O 1
ATOM 1858 N N . PRO B 1 13 ? 56.469 35.656 20.25 1 43.56 13 PRO B N 1
ATOM 1859 C CA . PRO B 1 13 ? 56.062 35.719 18.828 1 43.56 13 PRO B CA 1
ATOM 1860 C C . PRO B 1 13 ? 54.562 35.969 18.641 1 43.56 13 PRO B C 1
ATOM 1862 O O . PRO B 1 13 ? 53.75 35.594 19.5 1 43.56 13 PRO B O 1
ATOM 1865 N N . SER B 1 14 ? 54.156 37.094 18.109 1 41.94 14 SER B N 1
ATOM 1866 C CA . SER B 1 14 ? 52.781 37.469 17.734 1 41.94 14 SER B CA 1
ATOM 1867 C C . SER B 1 14 ? 52.094 36.312 17.016 1 41.94 14 SER B C 1
ATOM 1869 O O . SER B 1 14 ? 52.625 35.781 16.031 1 41.94 14 SER B O 1
ATOM 1871 N N . ARG B 1 15 ? 51.312 35.469 17.625 1 43.38 15 ARG B N 1
ATOM 1872 C CA . ARG B 1 15 ? 50.469 34.469 17 1 43.38 15 ARG B CA 1
ATOM 1873 C C . ARG B 1 15 ? 49.688 35.062 15.828 1 43.38 15 ARG B C 1
ATOM 1875 O O . ARG B 1 15 ? 48.969 36.062 16 1 43.38 15 ARG B O 1
ATOM 1882 N N . GLN B 1 16 ? 50.188 34.938 14.562 1 43.88 16 GLN B N 1
ATOM 1883 C CA . GLN B 1 16 ? 49.469 35.312 13.352 1 43.88 16 GLN B CA 1
ATOM 1884 C C . GLN B 1 16 ? 48.031 34.75 13.359 1 43.88 16 GLN B C 1
ATOM 1886 O O . GLN B 1 16 ? 47.812 33.656 13.82 1 43.88 16 GLN B O 1
ATOM 1891 N N . PRO B 1 17 ? 47 35.531 13.305 1 39.84 17 PRO B N 1
ATOM 1892 C CA . PRO B 1 17 ? 45.625 35.031 13.289 1 39.84 17 PRO B CA 1
ATOM 1893 C C . PRO B 1 17 ? 45.375 33.969 12.234 1 39.84 17 PRO B C 1
ATOM 1895 O O . PRO B 1 17 ? 46 34 11.156 1 39.84 17 PRO B O 1
ATOM 1898 N N . SER B 1 18 ? 45.156 32.688 12.508 1 41.88 18 SER B N 1
ATOM 1899 C CA . SER B 1 18 ? 44.719 31.594 11.625 1 41.88 18 SER B CA 1
ATOM 1900 C C . SER B 1 18 ? 43.594 32.062 10.727 1 41.88 18 SER B C 1
ATOM 1902 O O . SER B 1 18 ? 42.562 32.5 11.219 1 41.88 18 SER B O 1
ATOM 1904 N N . VAL B 1 19 ? 43.844 32.5 9.578 1 41.72 19 VAL B N 1
ATOM 1905 C CA . VAL B 1 19 ? 42.812 32.781 8.562 1 41.72 19 VAL B CA 1
ATOM 1906 C C . VAL B 1 19 ? 41.875 31.609 8.445 1 41.72 19 VAL B C 1
ATOM 1908 O O . VAL B 1 19 ? 42.281 30.484 8.172 1 41.72 19 VAL B O 1
ATOM 1911 N N . ARG B 1 20 ? 40.75 31.562 9.125 1 44.88 20 ARG B N 1
ATOM 1912 C CA . ARG B 1 20 ? 39.688 30.609 8.836 1 44.88 20 ARG B CA 1
ATOM 1913 C C . ARG B 1 20 ? 39.438 30.516 7.336 1 44.88 20 ARG B C 1
ATOM 1915 O O . ARG B 1 20 ? 39.281 31.531 6.656 1 44.88 20 ARG B O 1
ATOM 1922 N N . PRO B 1 21 ? 39.781 29.469 6.68 1 41 21 PRO B N 1
ATOM 1923 C CA . PRO B 1 21 ? 39.5 29.359 5.246 1 41 21 PRO B CA 1
ATOM 1924 C C . PRO B 1 21 ? 38.094 29.797 4.883 1 41 21 PRO B C 1
ATOM 1926 O O . PRO B 1 21 ? 37.125 29.312 5.465 1 41 21 PRO B O 1
ATOM 1929 N N . SER B 1 22 ? 37.781 30.984 4.625 1 43.94 22 SER B N 1
ATOM 1930 C CA . SER B 1 22 ? 36.531 31.531 4.105 1 43.94 22 SER B CA 1
ATOM 1931 C C . SER B 1 22 ? 36.031 30.734 2.893 1 43.94 22 SER B C 1
ATOM 1933 O O . SER B 1 22 ? 35.156 31.203 2.16 1 43.94 22 SER B O 1
ATOM 1935 N N . GLY B 1 23 ? 36.781 29.766 2.301 1 43.53 23 GLY B N 1
ATOM 1936 C CA . GLY B 1 23 ? 36.469 29.297 0.957 1 43.53 23 GLY B CA 1
ATOM 1937 C C . GLY B 1 23 ? 35.188 28.5 0.87 1 43.53 23 GLY B C 1
ATOM 1938 O O . GLY B 1 23 ? 34.656 28.062 1.89 1 43.53 23 GLY B O 1
ATOM 1939 N N . ARG B 1 24 ? 34.531 28.562 -0.316 1 49.5 24 ARG B N 1
ATOM 1940 C CA . ARG B 1 24 ? 33.375 27.781 -0.718 1 49.5 24 ARG B CA 1
ATOM 1941 C C . ARG B 1 24 ? 33.531 26.312 -0.3 1 49.5 24 ARG B C 1
ATOM 1943 O O . ARG B 1 24 ? 34.562 25.703 -0.56 1 49.5 24 ARG B O 1
ATOM 1950 N N . PRO B 1 25 ? 32.812 25.938 0.674 1 52.66 25 PRO B N 1
ATOM 1951 C CA . PRO B 1 25 ? 32.969 24.531 1.076 1 52.66 25 PRO B CA 1
ATOM 1952 C C . PRO B 1 25 ? 33.219 23.609 -0.111 1 52.66 25 PRO B C 1
ATOM 1954 O O . PRO B 1 25 ? 32.75 23.875 -1.22 1 52.66 25 PRO B O 1
ATOM 1957 N N . SER B 1 26 ? 34.188 22.797 -0.137 1 55.97 26 SER B N 1
ATOM 1958 C CA . SER B 1 26 ? 34.438 21.781 -1.145 1 55.97 26 SER B CA 1
ATOM 1959 C C . SER B 1 26 ? 33.188 20.984 -1.486 1 55.97 26 SER B C 1
ATOM 1961 O O . SER B 1 26 ? 32.219 20.953 -0.702 1 55.97 26 SER B O 1
ATOM 1963 N N . LEU B 1 27 ? 33.031 20.766 -2.783 1 52.25 27 LEU B N 1
ATOM 1964 C CA . LEU B 1 27 ? 31.953 19.953 -3.318 1 52.25 27 LEU B CA 1
ATOM 1965 C C . LEU B 1 27 ? 31.594 18.828 -2.365 1 52.25 27 LEU B C 1
ATOM 1967 O O . LEU B 1 27 ? 30.422 18.484 -2.207 1 52.25 27 LEU B O 1
ATOM 1971 N N . GLU B 1 28 ? 32.594 18.328 -1.726 1 57.75 28 GLU B N 1
ATOM 1972 C CA . GLU B 1 28 ? 32.375 17.281 -0.744 1 57.75 28 GLU B CA 1
ATOM 1973 C C . GLU B 1 28 ? 31.641 17.797 0.475 1 57.75 28 GLU B C 1
ATOM 1975 O O . GLU B 1 28 ? 30.734 17.125 0.987 1 57.75 28 GLU B O 1
ATOM 1980 N N . ARG B 1 29 ? 32.094 18.953 0.87 1 58.28 29 ARG B N 1
ATOM 1981 C CA . ARG B 1 29 ? 31.438 19.516 2.053 1 58.28 29 ARG B CA 1
ATOM 1982 C C . ARG B 1 29 ? 30.016 19.938 1.749 1 58.28 29 ARG B C 1
ATOM 1984 O O . ARG B 1 29 ? 29.125 19.812 2.598 1 58.28 29 ARG B O 1
ATOM 1991 N N . ALA B 1 30 ? 29.906 20.484 0.514 1 60.03 30 ALA B N 1
ATOM 1992 C CA . ALA B 1 30 ? 28.578 20.906 0.076 1 60.03 30 ALA B CA 1
ATOM 1993 C C . ALA B 1 30 ? 27.609 19.719 0.039 1 60.03 30 ALA B C 1
ATOM 1995 O O . ALA B 1 30 ? 26.453 19.844 0.44 1 60.03 30 ALA B O 1
ATOM 1996 N N . GLY B 1 31 ? 28.156 18.562 -0.426 1 69.75 31 GLY B N 1
ATOM 1997 C CA . GLY B 1 31 ? 27.375 17.344 -0.429 1 69.75 31 GLY B CA 1
ATOM 1998 C C . GLY B 1 31 ? 27.031 16.859 0.964 1 69.75 31 GLY B C 1
ATOM 1999 O O . GLY B 1 31 ? 25.891 16.422 1.209 1 69.75 31 GLY B O 1
ATOM 2000 N N . GLN B 1 32 ? 27.906 17.156 1.814 1 84.75 32 GLN B N 1
ATOM 2001 C CA . GLN B 1 32 ? 27.703 16.734 3.197 1 84.75 32 GLN B CA 1
ATOM 2002 C C . GLN B 1 32 ? 26.609 17.578 3.865 1 84.75 32 GLN B C 1
ATOM 2004 O O . GLN B 1 32 ? 25.781 17.047 4.602 1 84.75 32 GLN B O 1
ATOM 2009 N N . LEU B 1 33 ? 26.641 18.938 3.518 1 90.56 33 LEU B N 1
ATOM 2010 C CA . LEU B 1 33 ? 25.641 19.828 4.102 1 90.56 33 LEU B CA 1
ATOM 2011 C C . LEU B 1 33 ? 24.25 19.453 3.596 1 90.56 33 LEU B C 1
ATOM 2013 O O . LEU B 1 33 ? 23.297 19.406 4.379 1 90.56 33 LEU B O 1
ATOM 2017 N N . ALA B 1 34 ? 24.156 19.203 2.348 1 93.44 34 ALA B N 1
ATOM 2018 C CA . ALA B 1 34 ? 22.859 18.812 1.776 1 93.44 34 ALA B CA 1
ATOM 2019 C C . ALA B 1 34 ? 22.344 17.531 2.426 1 93.44 34 ALA B C 1
ATOM 2021 O O . ALA B 1 34 ? 21.156 17.438 2.76 1 93.44 34 ALA B O 1
ATOM 2022 N N . ASP B 1 35 ? 23.219 16.641 2.627 1 93.88 35 ASP B N 1
ATOM 2023 C CA . ASP B 1 35 ? 22.844 15.375 3.248 1 93.88 35 ASP B CA 1
ATOM 2024 C C . ASP B 1 35 ? 22.375 15.586 4.68 1 93.88 35 ASP B C 1
ATOM 2026 O O . ASP B 1 35 ? 21.375 15 5.102 1 93.88 35 ASP B O 1
ATOM 2030 N N . THR B 1 36 ? 23.078 16.438 5.328 1 94.38 36 THR B N 1
ATOM 2031 C CA . THR B 1 36 ? 22.719 16.75 6.707 1 94.38 36 THR B CA 1
ATOM 2032 C C . THR B 1 36 ? 21.328 17.391 6.77 1 94.38 36 THR B C 1
ATOM 2034 O O . THR B 1 36 ? 20.5 17.016 7.602 1 94.38 36 THR B O 1
ATOM 2037 N N . ILE B 1 37 ? 21.1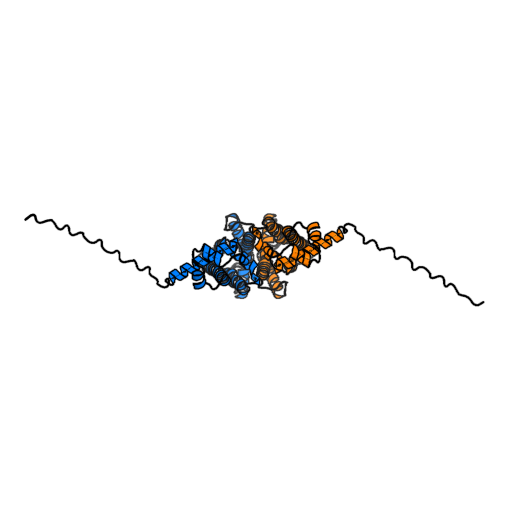41 18.312 5.891 1 96 37 ILE B N 1
ATOM 2038 C CA . ILE B 1 37 ? 19.844 18.984 5.84 1 96 37 ILE B CA 1
ATOM 2039 C C . ILE B 1 37 ? 18.75 17.969 5.531 1 96 37 ILE B C 1
ATOM 2041 O O . ILE B 1 37 ? 17.719 17.953 6.199 1 96 37 ILE B O 1
ATOM 2045 N N . MET B 1 38 ? 19.016 17.109 4.602 1 95.75 38 MET B N 1
ATOM 2046 C CA . MET B 1 38 ? 18.031 16.109 4.195 1 95.75 38 MET B CA 1
ATOM 2047 C C . MET B 1 38 ? 17.734 15.141 5.332 1 95.75 38 MET B C 1
ATOM 2049 O O . MET B 1 38 ? 16.594 14.727 5.523 1 95.75 38 MET B O 1
ATOM 2053 N N . ASP B 1 39 ? 18.734 14.797 6.094 1 95.56 39 ASP B N 1
ATOM 2054 C CA . ASP B 1 39 ? 18.547 13.883 7.215 1 95.56 39 ASP B CA 1
ATOM 2055 C C . ASP B 1 39 ? 17.625 14.492 8.266 1 95.56 39 ASP B C 1
ATOM 2057 O O . ASP B 1 39 ? 16.688 13.836 8.727 1 95.56 39 ASP B O 1
ATOM 2061 N N . HIS B 1 40 ? 17.844 15.695 8.594 1 96.5 40 HIS B N 1
ATOM 2062 C CA . HIS B 1 40 ? 17.031 16.375 9.586 1 96.5 40 HIS B CA 1
ATOM 2063 C C . HIS B 1 40 ? 15.625 16.641 9.055 1 96.5 40 HIS B C 1
ATOM 2065 O O . HIS B 1 40 ? 14.641 16.484 9.773 1 96.5 40 HIS B O 1
ATOM 2071 N N . ALA B 1 41 ? 15.602 17.047 7.824 1 96.25 41 ALA B N 1
ATOM 2072 C CA . ALA B 1 41 ? 14.305 17.266 7.195 1 96.25 41 ALA B CA 1
ATOM 2073 C C . ALA B 1 41 ? 13.469 15.992 7.195 1 96.25 41 ALA B C 1
ATOM 2075 O O . ALA B 1 41 ? 12.281 16.016 7.527 1 96.25 41 ALA B O 1
ATOM 2076 N N . THR B 1 42 ? 14.109 14.906 6.836 1 95 42 THR B N 1
ATOM 2077 C CA . THR B 1 42 ? 13.445 13.602 6.801 1 95 42 THR B CA 1
ATOM 2078 C C . THR B 1 42 ? 12.836 13.273 8.156 1 95 42 THR B C 1
ATOM 2080 O O . THR B 1 42 ? 11.656 12.914 8.242 1 95 42 THR B O 1
ATOM 2083 N N . ARG B 1 43 ? 13.57 13.461 9.156 1 95 43 ARG B N 1
ATOM 2084 C CA . ARG B 1 43 ? 13.094 13.172 10.508 1 95 43 ARG B CA 1
ATOM 2085 C C . ARG B 1 43 ? 11.898 14.047 10.859 1 95 43 ARG B C 1
ATOM 2087 O O . ARG B 1 43 ? 10.898 13.562 11.391 1 95 43 ARG B O 1
ATOM 2094 N N . LEU B 1 44 ? 11.961 15.281 10.547 1 95.06 44 LEU B N 1
ATOM 2095 C CA . LEU B 1 44 ? 10.891 16.219 10.875 1 95.06 44 LEU B CA 1
ATOM 2096 C C . LEU B 1 44 ? 9.633 15.914 10.062 1 95.06 44 LEU B C 1
ATOM 2098 O O . LEU B 1 44 ? 8.523 15.961 10.586 1 95.06 44 LEU B O 1
ATOM 2102 N N . PHE B 1 45 ? 9.812 15.617 8.781 1 92.88 45 PHE B N 1
ATOM 2103 C CA . PHE B 1 45 ? 8.68 15.273 7.934 1 92.88 45 PHE B CA 1
ATOM 2104 C C . PHE B 1 45 ? 7.973 14.023 8.445 1 92.88 45 PHE B C 1
ATOM 2106 O O . PHE B 1 45 ? 6.742 13.945 8.43 1 92.88 45 PHE B O 1
ATOM 2113 N N . ILE B 1 46 ? 8.719 13.102 8.883 1 89.94 46 ILE B N 1
ATOM 2114 C CA . ILE B 1 46 ? 8.148 11.852 9.375 1 89.94 46 ILE B CA 1
ATOM 2115 C C . ILE B 1 46 ? 7.434 12.086 10.695 1 89.94 46 ILE B C 1
ATOM 2117 O O . ILE B 1 46 ? 6.336 11.57 10.922 1 89.94 46 ILE B O 1
ATOM 2121 N N . GLU B 1 47 ? 8 12.898 11.492 1 89.06 47 GLU B N 1
ATOM 2122 C CA . GLU B 1 47 ? 7.484 13.125 12.844 1 89.06 47 GLU B CA 1
ATOM 2123 C C . GLU B 1 47 ? 6.27 14.047 12.82 1 89.06 47 GLU B C 1
ATOM 2125 O O . GLU B 1 47 ? 5.297 13.82 13.547 1 89.06 47 GLU B O 1
ATOM 2130 N N . HIS B 1 48 ? 6.336 15.07 11.914 1 87.88 48 HIS B N 1
ATOM 2131 C CA . HIS B 1 48 ? 5.34 16.125 12.039 1 87.88 48 HIS B CA 1
ATOM 2132 C C . HIS B 1 48 ? 4.488 16.234 10.781 1 87.88 48 HIS B C 1
ATOM 2134 O O . HIS B 1 48 ? 3.453 16.906 10.781 1 87.88 48 HIS B O 1
ATOM 2140 N N . GLY B 1 49 ? 4.957 15.492 9.781 1 87.12 49 GLY B N 1
ATOM 2141 C CA . GLY B 1 49 ? 4.293 15.695 8.5 1 87.12 49 GLY B CA 1
ATOM 2142 C C . GLY B 1 49 ? 4.879 16.844 7.695 1 87.12 49 GLY B C 1
ATOM 2143 O O . GLY B 1 49 ? 5.617 17.672 8.234 1 87.12 49 GLY B O 1
ATOM 2144 N N . PHE B 1 50 ? 4.555 16.922 6.422 1 88.62 50 PHE B N 1
ATOM 2145 C CA . PHE B 1 50 ? 5.074 17.922 5.496 1 88.62 50 PHE B CA 1
ATOM 2146 C C . PHE B 1 50 ? 4.523 19.312 5.836 1 88.62 50 PHE B C 1
ATOM 2148 O O . PHE B 1 50 ? 5.277 20.281 5.906 1 88.62 50 PHE B O 1
ATOM 2155 N N . GLY B 1 51 ? 3.246 19.344 6.016 1 85.88 51 GLY B N 1
ATOM 2156 C CA . GLY B 1 51 ? 2.586 20.625 6.258 1 85.88 51 GLY B CA 1
ATOM 2157 C C . GLY B 1 51 ? 3.07 21.312 7.516 1 85.88 51 GLY B C 1
ATOM 2158 O O . GLY B 1 51 ? 3.309 22.531 7.512 1 85.88 51 GLY B O 1
ATOM 2159 N N . ALA B 1 52 ? 3.33 20.625 8.523 1 87.38 52 ALA B N 1
ATOM 2160 C CA . ALA B 1 52 ? 3.648 21.172 9.836 1 87.38 52 ALA B CA 1
ATOM 2161 C C . ALA B 1 52 ? 5.145 21.453 9.969 1 87.38 52 ALA B C 1
ATOM 2163 O O . ALA B 1 52 ? 5.586 22.031 10.961 1 87.38 52 ALA B O 1
ATOM 2164 N N . THR B 1 53 ? 5.867 20.984 9.055 1 94.19 53 THR B N 1
ATOM 2165 C CA . THR B 1 53 ? 7.309 21.203 9.094 1 94.19 53 THR B CA 1
ATOM 2166 C C . THR B 1 53 ? 7.684 22.484 8.344 1 94.19 53 THR B C 1
ATOM 2168 O O . THR B 1 53 ? 7.203 22.719 7.234 1 94.19 53 THR B O 1
ATOM 2171 N N . SER B 1 54 ? 8.547 23.328 8.977 1 95.44 54 SER B N 1
ATOM 2172 C CA . SER B 1 54 ? 8.961 24.578 8.352 1 95.44 54 SER B CA 1
ATOM 2173 C C . SER B 1 54 ? 10.453 24.562 8.023 1 95.44 54 SER B C 1
ATOM 2175 O O . SER B 1 54 ? 11.195 23.734 8.555 1 95.44 54 SER B O 1
ATOM 2177 N N . VAL B 1 55 ? 10.805 25.453 7.141 1 96.69 55 VAL B N 1
ATOM 2178 C CA . VAL B 1 55 ? 12.219 25.641 6.828 1 96.69 55 VAL B CA 1
ATOM 2179 C C . VAL B 1 55 ? 12.977 26.047 8.086 1 96.69 55 VAL B C 1
ATOM 2181 O O . VAL B 1 55 ? 14.094 25.578 8.328 1 96.69 55 VAL B O 1
ATOM 2184 N N . GLU B 1 56 ? 12.352 26.844 8.867 1 97.06 56 GLU B N 1
ATOM 2185 C CA . GLU B 1 56 ? 12.961 27.281 10.117 1 97.06 56 GLU B CA 1
ATOM 2186 C C . GLU B 1 56 ? 13.258 26.109 11.031 1 97.06 56 GLU B C 1
ATOM 2188 O O . GLU B 1 56 ? 14.336 26.016 11.625 1 97.06 56 GLU B O 1
ATOM 2193 N N . ALA B 1 57 ? 12.375 25.25 11.148 1 97.19 57 ALA B N 1
ATOM 2194 C CA . ALA B 1 57 ? 12.547 24.062 12 1 97.19 57 ALA B CA 1
ATOM 2195 C C . ALA B 1 57 ? 13.656 23.156 11.477 1 97.19 57 ALA B C 1
ATOM 2197 O O . ALA B 1 57 ? 14.453 22.641 12.25 1 97.19 57 ALA B O 1
ATOM 2198 N N . ILE B 1 58 ? 13.719 22.969 10.141 1 97.75 58 ILE B N 1
ATOM 2199 C CA . ILE B 1 58 ? 14.734 22.125 9.523 1 97.75 58 ILE B CA 1
ATOM 2200 C C . ILE B 1 58 ? 16.109 22.734 9.742 1 97.75 58 ILE B C 1
ATOM 2202 O O . ILE B 1 58 ? 17.047 22.031 10.133 1 97.75 58 ILE B O 1
ATOM 2206 N N . ALA B 1 59 ? 16.188 24 9.492 1 97.56 59 ALA B N 1
ATOM 2207 C CA . ALA B 1 59 ? 17.453 24.703 9.68 1 97.56 59 ALA B CA 1
ATOM 2208 C C . ALA B 1 59 ? 17.938 24.609 11.125 1 97.56 59 ALA B C 1
ATOM 2210 O O . ALA B 1 59 ? 19.094 24.297 11.391 1 97.56 59 ALA B O 1
ATOM 2211 N N . ALA B 1 60 ? 17.031 24.844 12.023 1 97.69 60 ALA B N 1
ATOM 2212 C CA . ALA B 1 60 ? 17.359 24.781 13.445 1 97.69 60 ALA B CA 1
ATOM 2213 C C . ALA B 1 60 ? 17.844 23.391 13.836 1 97.69 60 ALA B C 1
ATOM 2215 O O . ALA B 1 60 ? 18.844 23.25 14.547 1 97.69 60 ALA B O 1
ATOM 2216 N N . ALA B 1 61 ? 17.219 22.406 13.375 1 96.56 61 ALA B N 1
ATOM 2217 C CA . ALA B 1 61 ? 17.594 21.031 13.688 1 96.56 61 ALA B CA 1
ATOM 2218 C C . ALA B 1 61 ? 18.984 20.703 13.117 1 96.56 61 ALA B C 1
ATOM 2220 O O . ALA B 1 61 ? 19.734 19.922 13.719 1 96.56 61 ALA B O 1
ATOM 2221 N N . ALA B 1 62 ? 19.25 21.234 11.977 1 96.31 62 ALA B N 1
ATOM 2222 C CA . ALA B 1 62 ? 20.531 20.984 11.305 1 96.31 62 ALA B CA 1
ATOM 2223 C C . ALA B 1 62 ? 21.641 21.875 11.875 1 96.31 62 ALA B C 1
ATOM 2225 O O . ALA B 1 62 ? 22.797 21.734 11.5 1 96.31 62 ALA B O 1
ATOM 2226 N N . GLY B 1 63 ? 21.25 22.797 12.719 1 96.69 63 GLY B N 1
ATOM 2227 C CA . GLY B 1 63 ? 22.219 23.688 13.344 1 96.69 63 GLY B CA 1
ATOM 2228 C C . GLY B 1 63 ? 22.766 24.75 12.398 1 96.69 63 GLY B C 1
ATOM 2229 O O . GLY B 1 63 ? 23.938 25.094 12.469 1 96.69 63 GLY B O 1
ATOM 2230 N N . ILE B 1 64 ? 21.953 25.094 11.484 1 96.12 64 ILE B N 1
ATOM 2231 C CA . ILE B 1 64 ? 22.391 26.094 10.516 1 96.12 64 ILE B CA 1
ATOM 2232 C C . ILE B 1 64 ? 21.391 27.234 10.469 1 96.12 64 ILE B C 1
ATOM 2234 O O . ILE B 1 64 ? 20.297 27.141 11.039 1 96.12 64 ILE B O 1
ATOM 2238 N N . SER B 1 65 ? 21.812 28.312 9.812 1 95.5 65 SER B N 1
ATOM 2239 C CA . SER B 1 65 ? 20.922 29.453 9.625 1 95.5 65 SER B CA 1
ATOM 2240 C C . SER B 1 65 ? 19.969 29.219 8.453 1 95.5 65 SER B C 1
ATOM 2242 O O . SER B 1 65 ? 20.25 28.391 7.582 1 95.5 65 SER B O 1
ATOM 2244 N N . LYS B 1 66 ? 18.891 29.906 8.453 1 95.5 66 LYS B N 1
ATOM 2245 C CA . LYS B 1 66 ? 17.984 29.891 7.312 1 95.5 66 LYS B CA 1
ATOM 2246 C C . LYS B 1 66 ? 18.719 30.312 6.031 1 95.5 66 LYS B C 1
ATOM 2248 O O . LYS B 1 66 ? 18.469 29.734 4.961 1 95.5 66 LYS B O 1
ATOM 2253 N N . LYS B 1 67 ? 19.594 31.312 6.16 1 95.12 67 LYS B N 1
ATOM 2254 C CA . LYS B 1 67 ? 20.359 31.766 5.012 1 95.12 67 LYS B CA 1
ATOM 2255 C C . LYS B 1 67 ? 21.203 30.641 4.418 1 95.12 67 LYS B C 1
ATOM 2257 O O . LYS B 1 67 ? 21.219 30.453 3.203 1 95.12 67 LYS B O 1
ATOM 2262 N N . THR B 1 68 ? 21.844 29.922 5.285 1 94.5 68 THR B N 1
ATOM 2263 C CA . THR B 1 68 ? 22.641 28.781 4.855 1 94.5 68 THR B CA 1
ATOM 2264 C C . THR B 1 68 ? 21.766 27.719 4.207 1 94.5 68 THR B C 1
ATOM 2266 O O . THR B 1 68 ? 22.156 27.109 3.207 1 94.5 68 THR B O 1
ATOM 2269 N N . TYR B 1 69 ? 20.547 27.438 4.785 1 96.5 69 TYR B N 1
ATOM 2270 C CA . TYR B 1 69 ? 19.609 26.5 4.215 1 96.5 69 TYR B CA 1
ATOM 2271 C C . TYR B 1 69 ? 19.297 26.844 2.762 1 96.5 69 TYR B C 1
ATOM 2273 O O . TYR B 1 69 ? 19.344 25.969 1.888 1 96.5 69 TYR B O 1
ATOM 2281 N N . TYR B 1 70 ? 19.094 28.078 2.521 1 95.69 70 TYR B N 1
ATOM 2282 C CA . TYR B 1 70 ? 18.625 28.531 1.221 1 95.69 70 TYR B CA 1
ATOM 2283 C C . TYR B 1 70 ? 19.75 28.531 0.196 1 95.69 70 TYR B C 1
ATOM 2285 O O . TYR B 1 70 ? 19.5 28.656 -1.007 1 95.69 70 TYR B O 1
ATOM 2293 N N . THR B 1 71 ? 21 28.422 0.625 1 94.69 71 THR B N 1
ATOM 2294 C CA . THR B 1 71 ? 22.094 28.234 -0.307 1 94.69 71 THR B CA 1
ATOM 2295 C C . THR B 1 71 ? 22.016 26.859 -0.968 1 94.69 71 THR B C 1
ATOM 2297 O O . THR B 1 71 ? 22.578 26.641 -2.043 1 94.69 71 THR B O 1
ATOM 2300 N N . ARG B 1 72 ? 21.234 25.984 -0.297 1 94.88 72 ARG B N 1
ATOM 2301 C CA . ARG B 1 72 ? 21.203 24.609 -0.793 1 94.88 72 ARG B CA 1
ATOM 2302 C C . ARG B 1 72 ? 19.828 24.266 -1.339 1 94.88 72 ARG B C 1
ATOM 2304 O O . ARG B 1 72 ? 19.703 23.547 -2.334 1 94.88 72 ARG B O 1
ATOM 2311 N N . PHE B 1 73 ? 18.781 24.766 -0.626 1 96.69 73 PHE B N 1
ATOM 2312 C CA . PHE B 1 73 ? 17.406 24.422 -1.021 1 96.69 73 PHE B CA 1
ATOM 2313 C C . PHE B 1 73 ? 16.531 25.672 -1.046 1 96.69 73 PHE B C 1
ATOM 2315 O O . PHE B 1 73 ? 16.656 26.547 -0.175 1 96.69 73 PHE B O 1
ATOM 2322 N N . ALA B 1 74 ? 15.656 25.719 -1.956 1 95 74 ALA B N 1
ATOM 2323 C CA . ALA B 1 74 ? 14.797 26.875 -2.158 1 95 74 ALA B CA 1
ATOM 2324 C C . ALA B 1 74 ? 13.648 26.891 -1.157 1 95 74 ALA B C 1
ATOM 2326 O O . ALA B 1 74 ? 13.031 27.938 -0.93 1 95 74 ALA B O 1
ATOM 2327 N N . GLY B 1 75 ? 13.375 25.688 -0.544 1 94.75 75 GLY B N 1
ATOM 2328 C CA . GLY B 1 75 ? 12.258 25.562 0.375 1 94.75 75 GLY B CA 1
ATOM 2329 C C . GLY B 1 75 ? 12.039 24.125 0.845 1 94.75 75 GLY B C 1
ATOM 2330 O O . GLY B 1 75 ? 12.828 23.234 0.537 1 94.75 75 GLY B O 1
ATOM 2331 N N . LYS B 1 76 ? 10.984 24 1.546 1 93.31 76 LYS B N 1
ATOM 2332 C CA . LYS B 1 76 ? 10.773 22.688 2.133 1 93.31 76 LYS B CA 1
ATOM 2333 C C . LYS B 1 76 ? 10.352 21.672 1.07 1 93.31 76 LYS B C 1
ATOM 2335 O O . LYS B 1 76 ? 10.648 20.484 1.186 1 93.31 76 LYS B O 1
ATOM 2340 N N . ALA B 1 77 ? 9.703 22.172 0.006 1 93.38 77 ALA B N 1
ATOM 2341 C CA . ALA B 1 77 ? 9.305 21.266 -1.062 1 93.38 77 ALA B CA 1
ATOM 2342 C C . ALA B 1 77 ? 10.516 20.641 -1.744 1 93.38 77 ALA B C 1
ATOM 2344 O O . ALA B 1 77 ? 10.539 19.438 -2.008 1 93.38 77 ALA B O 1
ATOM 2345 N N . GLU B 1 78 ? 11.453 21.438 -1.957 1 94.81 78 GLU B N 1
ATOM 2346 C CA . GLU B 1 78 ? 12.648 20.953 -2.646 1 94.81 78 GLU B CA 1
ATOM 2347 C C . GLU B 1 78 ? 13.422 19.953 -1.787 1 94.81 78 GLU B C 1
ATOM 2349 O O . GLU B 1 78 ? 13.883 18.938 -2.285 1 94.81 78 GLU B O 1
ATOM 2354 N N . VAL B 1 79 ? 13.586 20.297 -0.533 1 95.31 79 VAL B N 1
ATOM 2355 C CA . VAL B 1 79 ? 14.328 19.375 0.329 1 95.31 79 VAL B CA 1
ATOM 2356 C C . VAL B 1 79 ? 13.539 18.094 0.521 1 95.31 79 VAL B C 1
ATOM 2358 O O . VAL B 1 79 ? 14.117 17 0.62 1 95.31 79 VAL B O 1
ATOM 2361 N N . PHE B 1 80 ? 12.242 18.156 0.549 1 94 80 PHE B N 1
ATOM 2362 C CA . PHE B 1 80 ? 11.406 16.969 0.637 1 94 80 PHE B CA 1
ATOM 2363 C C . PHE B 1 80 ? 11.609 16.078 -0.579 1 94 80 PHE B C 1
ATOM 2365 O O . PHE B 1 80 ? 11.875 14.875 -0.438 1 94 80 PHE B O 1
ATOM 2372 N N . GLU B 1 81 ? 11.547 16.625 -1.744 1 93.44 81 GLU B N 1
ATOM 2373 C CA . GLU B 1 81 ? 11.75 15.883 -2.98 1 93.44 81 GLU B CA 1
ATOM 2374 C C . GLU B 1 81 ? 13.133 15.25 -3.021 1 93.44 81 GLU B C 1
ATOM 2376 O O . GLU B 1 81 ? 13.273 14.07 -3.361 1 93.44 81 GLU B O 1
ATOM 2381 N N . ALA B 1 82 ? 14.07 16.031 -2.662 1 93.25 82 ALA B N 1
ATOM 2382 C CA . ALA B 1 82 ? 15.445 15.547 -2.68 1 93.25 82 ALA B CA 1
ATOM 2383 C C . ALA B 1 82 ? 15.633 14.383 -1.704 1 93.25 82 ALA B C 1
ATOM 2385 O O . ALA B 1 82 ? 16.328 13.414 -2.01 1 93.25 82 ALA B O 1
ATOM 2386 N N . ALA B 1 83 ? 15.055 14.492 -0.526 1 92.44 83 ALA B N 1
ATOM 2387 C CA . ALA B 1 83 ? 15.133 13.438 0.477 1 92.44 83 ALA B CA 1
ATOM 2388 C C . ALA B 1 83 ? 14.5 12.141 -0.036 1 92.44 83 ALA B C 1
ATOM 2390 O O . ALA B 1 83 ? 15.086 11.062 0.095 1 92.44 83 ALA B O 1
ATOM 2391 N N . VAL B 1 84 ? 13.367 12.211 -0.642 1 91.94 84 VAL B N 1
ATOM 2392 C CA . VAL B 1 84 ? 12.664 11.055 -1.179 1 91.94 84 VAL B CA 1
ATOM 2393 C C . VAL B 1 84 ? 13.484 10.422 -2.301 1 91.94 84 VAL B C 1
ATOM 2395 O O . VAL B 1 84 ? 13.688 9.203 -2.316 1 91.94 84 VAL B O 1
ATOM 2398 N N . LEU B 1 85 ? 14 11.242 -3.166 1 88.94 85 LEU B N 1
ATOM 2399 C CA . LEU B 1 85 ? 14.75 10.742 -4.312 1 88.94 85 LEU B CA 1
ATOM 2400 C C . LEU B 1 85 ? 16.047 10.078 -3.863 1 88.94 85 LEU B C 1
ATOM 2402 O O . LEU B 1 85 ? 16.5 9.109 -4.484 1 88.94 85 LEU B O 1
ATOM 2406 N N . ARG B 1 86 ? 16.547 10.594 -2.811 1 88.19 86 ARG B N 1
ATOM 2407 C CA . ARG B 1 86 ? 17.734 9.969 -2.246 1 88.19 86 ARG B CA 1
ATOM 2408 C C . ARG B 1 86 ? 17.469 8.531 -1.826 1 88.19 86 ARG B C 1
ATOM 2410 O O . ARG B 1 86 ? 18.266 7.637 -2.092 1 88.19 86 ARG B O 1
ATOM 2417 N N . TYR B 1 87 ? 16.391 8.273 -1.185 1 86.25 87 TYR B N 1
ATOM 2418 C CA . TYR B 1 87 ? 16.047 6.922 -0.749 1 86.25 87 TYR B CA 1
ATOM 2419 C C . TYR B 1 87 ? 15.664 6.043 -1.937 1 86.25 87 TYR B C 1
ATOM 2421 O O . TYR B 1 87 ? 15.992 4.855 -1.969 1 86.25 87 TYR B O 1
ATOM 2429 N N . VAL B 1 88 ? 15.055 6.617 -2.934 1 83.12 88 VAL B N 1
ATOM 2430 C CA . VAL B 1 88 ? 14.703 5.887 -4.148 1 83.12 88 VAL B CA 1
ATOM 2431 C C . VAL B 1 88 ? 15.969 5.418 -4.855 1 83.12 88 VAL B C 1
ATOM 2433 O O . VAL B 1 88 ? 16.062 4.27 -5.301 1 83.12 88 VAL B O 1
ATOM 2436 N N . ALA B 1 89 ? 16.922 6.23 -4.879 1 80.25 89 ALA B N 1
ATOM 2437 C CA . ALA B 1 89 ? 18.172 5.934 -5.566 1 80.25 89 ALA B CA 1
ATOM 2438 C C . ALA B 1 89 ? 18.969 4.852 -4.836 1 80.25 89 ALA B C 1
ATOM 2440 O O . ALA B 1 89 ? 19.656 4.043 -5.465 1 80.25 89 ALA B O 1
ATOM 2441 N N . GLN B 1 90 ? 18.859 4.816 -3.586 1 78.75 90 GLN B N 1
ATOM 2442 C CA . GLN B 1 90 ? 19.562 3.826 -2.779 1 78.75 90 GLN B CA 1
ATOM 2443 C C . GLN B 1 90 ? 18.969 2.434 -2.979 1 78.75 90 GLN B C 1
ATOM 2445 O O . GLN B 1 90 ? 19.672 1.432 -2.873 1 78.75 90 GLN B O 1
ATOM 2450 N N . ASN B 1 91 ? 17.656 2.361 -3.158 1 70.25 91 ASN B N 1
ATOM 2451 C CA . ASN B 1 91 ? 17 1.08 -3.387 1 70.25 91 ASN B CA 1
ATOM 2452 C C . ASN B 1 91 ? 17.516 0.408 -4.66 1 70.25 91 ASN B C 1
ATOM 2454 O O . ASN B 1 91 ? 17.703 -0.808 -4.688 1 70.25 91 ASN B O 1
ATOM 2458 N N . LEU B 1 92 ? 17.688 1.073 -5.672 1 60.84 92 LEU B N 1
ATOM 2459 C CA . LEU B 1 92 ? 18.094 0.58 -6.988 1 60.84 92 LEU B CA 1
ATOM 2460 C C . LEU B 1 92 ? 19.484 -0.049 -6.934 1 60.84 92 LEU B C 1
ATOM 2462 O O . LEU B 1 92 ? 19.797 -0.929 -7.738 1 60.84 92 LEU B O 1
ATOM 2466 N N . ARG B 1 93 ? 20.141 0.321 -6.012 1 57.34 93 ARG B N 1
ATOM 2467 C CA . ARG B 1 93 ? 21.5 -0.187 -5.906 1 57.34 93 ARG B CA 1
ATOM 2468 C C . ARG B 1 93 ? 21.516 -1.561 -5.246 1 57.34 93 ARG B C 1
ATOM 2470 O O . ARG B 1 93 ? 22.469 -2.33 -5.434 1 57.34 93 ARG B O 1
ATOM 2477 N N . THR B 1 94 ? 20.578 -1.787 -4.465 1 55.09 94 THR B N 1
ATOM 2478 C CA . THR B 1 94 ? 20.547 -3.061 -3.752 1 55.09 94 THR B CA 1
ATOM 2479 C C . THR B 1 94 ? 20.266 -4.211 -4.715 1 55.09 94 THR B C 1
ATOM 2481 O O . THR B 1 94 ? 20.609 -5.359 -4.43 1 55.09 94 THR B O 1
ATOM 2484 N N . GLY B 1 95 ? 19.594 -3.943 -5.812 1 54.84 95 GLY B N 1
ATOM 2485 C CA . GLY B 1 95 ? 19.219 -4.977 -6.766 1 54.84 95 GLY B CA 1
ATOM 2486 C C . GLY B 1 95 ? 20.359 -5.395 -7.672 1 54.84 95 GLY B C 1
ATOM 2487 O O . GLY B 1 95 ? 20.141 -5.906 -8.766 1 54.84 95 GLY B O 1
ATOM 2488 N N . GLN B 1 96 ? 21.547 -4.953 -7.305 1 53.16 96 GLN B N 1
ATOM 2489 C CA . GLN B 1 96 ? 22.609 -5.375 -8.219 1 53.16 96 GLN B CA 1
ATOM 2490 C C . GLN B 1 96 ? 22.578 -6.887 -8.422 1 53.16 96 GLN B C 1
ATOM 2492 O O . GLN B 1 96 ? 22.391 -7.645 -7.469 1 53.16 96 GLN B O 1
ATOM 2497 N N . PRO B 1 97 ? 22.375 -7.188 -9.719 1 51 97 PRO B N 1
ATOM 2498 C CA . PRO B 1 97 ? 22.312 -8.586 -10.133 1 51 97 PRO B CA 1
ATOM 2499 C C . PRO B 1 97 ? 23.344 -9.461 -9.445 1 51 97 PRO B C 1
ATOM 2501 O O . PRO B 1 97 ? 24.531 -9.094 -9.383 1 51 97 PRO B O 1
ATOM 2504 N N . ALA B 1 98 ? 22.922 -10.055 -8.414 1 50.06 98 ALA B N 1
ATOM 2505 C CA . ALA B 1 98 ? 23.844 -11.078 -7.93 1 50.06 98 ALA B CA 1
ATOM 2506 C C . ALA B 1 98 ? 24.438 -11.875 -9.086 1 50.06 98 ALA B C 1
ATOM 2508 O O . ALA B 1 98 ? 23.766 -12.109 -10.094 1 50.06 98 ALA B O 1
ATOM 2509 N N . GLN B 1 99 ? 25.656 -11.977 -9.172 1 49.53 99 GLN B N 1
ATOM 2510 C CA . GLN B 1 99 ? 26.422 -12.828 -10.078 1 49.53 99 GLN B CA 1
ATOM 2511 C C . GLN B 1 99 ? 25.734 -14.18 -10.273 1 49.53 99 GLN B C 1
ATOM 2513 O O . GLN B 1 99 ? 25.125 -14.703 -9.344 1 49.53 99 GLN B O 1
ATOM 2518 N N . ALA B 1 100 ? 25.5 -14.57 -11.578 1 52.59 100 ALA B N 1
ATOM 2519 C CA . ALA B 1 100 ? 25.125 -15.883 -12.086 1 52.59 100 ALA B CA 1
ATOM 2520 C C . ALA B 1 100 ? 25.641 -17 -11.172 1 52.59 100 ALA B C 1
ATOM 2522 O O . ALA B 1 100 ? 26.797 -17.406 -11.281 1 52.59 100 ALA B O 1
ATOM 2523 N N . ASP B 1 101 ? 25.438 -16.859 -9.891 1 57.94 101 ASP B N 1
ATOM 2524 C CA . ASP B 1 101 ? 26.031 -17.891 -9.055 1 57.94 101 ASP B CA 1
ATOM 2525 C C . ASP B 1 101 ? 25.234 -19.188 -9.141 1 57.94 101 ASP B C 1
ATOM 2527 O O . ASP B 1 101 ? 24.094 -19.203 -9.602 1 57.94 101 ASP B O 1
ATOM 2531 N N . SER B 1 102 ? 25.797 -20.375 -8.938 1 70.44 102 SER B N 1
ATOM 2532 C CA . SER B 1 102 ? 25.453 -21.781 -8.789 1 70.44 102 SER B CA 1
ATOM 2533 C C . SER B 1 102 ? 24.297 -21.953 -7.797 1 70.44 102 SER B C 1
ATOM 2535 O O . SER B 1 102 ? 23.922 -23.094 -7.48 1 70.44 102 SER B O 1
ATOM 2537 N N . GLU B 1 103 ? 23.516 -20.875 -7.508 1 83.25 103 GLU B N 1
ATOM 2538 C CA . GLU B 1 103 ? 22.469 -20.969 -6.508 1 83.25 103 GLU B CA 1
ATOM 2539 C C . GLU B 1 103 ? 21.141 -21.375 -7.145 1 83.25 103 GLU B C 1
ATOM 2541 O O . GLU B 1 103 ? 20.781 -20.906 -8.227 1 83.25 103 GLU B O 1
ATOM 2546 N N . PRO B 1 104 ? 20.5 -22.359 -6.41 1 88.12 104 PRO B N 1
ATOM 2547 C CA . PRO B 1 104 ? 19.172 -22.719 -6.906 1 88.12 104 PRO B CA 1
ATOM 2548 C C . PRO B 1 104 ? 18.234 -21.516 -6.977 1 88.12 104 PRO B C 1
ATOM 2550 O O . PRO B 1 104 ? 18.344 -20.578 -6.168 1 88.12 104 PRO B O 1
ATOM 2553 N N . LEU B 1 105 ? 17.406 -21.484 -7.945 1 89.38 105 LEU B N 1
ATOM 2554 C CA . LEU B 1 105 ? 16.5 -20.375 -8.242 1 89.38 105 LEU B CA 1
ATOM 2555 C C . LEU B 1 105 ? 15.742 -19.938 -6.992 1 89.38 105 LEU B C 1
ATOM 2557 O O . LEU B 1 105 ? 15.664 -18.734 -6.695 1 89.38 105 LEU B O 1
ATOM 2561 N N . GLU B 1 106 ? 15.172 -20.938 -6.258 1 91.81 106 GLU B N 1
ATOM 2562 C CA . GLU B 1 106 ? 14.414 -20.609 -5.055 1 91.81 106 GLU B CA 1
ATOM 2563 C C . GLU B 1 106 ? 15.266 -19.828 -4.055 1 91.81 106 GLU B C 1
ATOM 2565 O O . GLU B 1 106 ? 14.828 -18.812 -3.516 1 91.81 106 GLU B O 1
ATOM 2570 N N . GLU B 1 107 ? 16.422 -20.266 -3.797 1 92 107 GLU B N 1
ATOM 2571 C CA . GLU B 1 107 ? 17.328 -19.641 -2.834 1 92 107 GLU B CA 1
ATOM 2572 C C . GLU B 1 107 ? 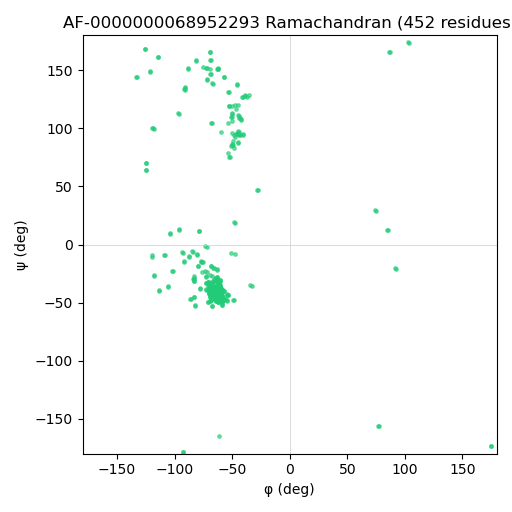17.734 -18.25 -3.297 1 92 107 GLU B C 1
ATOM 2574 O O . GLU B 1 107 ? 17.828 -17.312 -2.486 1 92 107 GLU B O 1
ATOM 2579 N N . ARG B 1 108 ? 17.969 -18.141 -4.516 1 90.69 108 ARG B N 1
ATOM 2580 C CA . ARG B 1 108 ? 18.328 -16.844 -5.082 1 90.69 108 ARG B CA 1
ATOM 2581 C C . ARG B 1 108 ? 17.203 -15.836 -4.906 1 90.69 108 ARG B C 1
ATOM 2583 O O . ARG B 1 108 ? 17.422 -14.703 -4.473 1 90.69 108 ARG B O 1
ATOM 2590 N N . LEU B 1 109 ? 16.016 -16.25 -5.262 1 93.19 109 LEU B N 1
ATOM 2591 C CA . LEU B 1 109 ? 14.859 -15.367 -5.164 1 93.19 109 LEU B CA 1
ATOM 2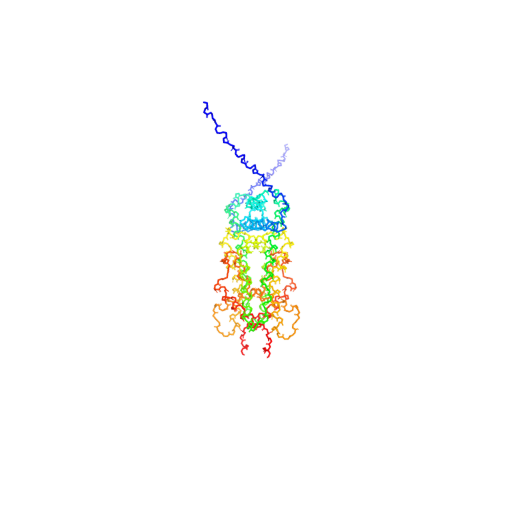592 C C . LEU B 1 109 ? 14.57 -15 -3.713 1 93.19 109 LEU B C 1
ATOM 2594 O O . LEU B 1 109 ? 14.219 -13.859 -3.414 1 93.19 109 LEU B O 1
ATOM 2598 N N . VAL B 1 110 ? 14.773 -15.938 -2.805 1 94.38 110 VAL B N 1
ATOM 2599 C CA . VAL B 1 110 ? 14.586 -15.664 -1.385 1 94.38 110 VAL B CA 1
ATOM 2600 C C . VAL B 1 110 ? 15.609 -14.625 -0.921 1 94.38 110 VAL B C 1
ATOM 2602 O O . VAL B 1 110 ? 15.258 -13.664 -0.232 1 94.38 110 VAL B O 1
ATOM 2605 N N . ARG B 1 111 ? 16.797 -14.82 -1.264 1 92.75 111 ARG B N 1
ATOM 2606 C CA . ARG B 1 111 ? 17.844 -13.891 -0.878 1 92.75 111 ARG B CA 1
ATOM 2607 C C . ARG B 1 111 ? 17.547 -12.492 -1.409 1 92.75 111 ARG B C 1
ATOM 2609 O O . ARG B 1 111 ? 17.625 -11.508 -0.666 1 92.75 111 ARG B O 1
ATOM 2616 N N . MET B 1 112 ? 17.25 -12.422 -2.672 1 92 112 MET B N 1
ATOM 2617 C CA . MET B 1 112 ? 16.953 -11.133 -3.291 1 92 112 MET B CA 1
ATOM 2618 C C . MET B 1 112 ? 15.758 -10.469 -2.619 1 92 112 MET B C 1
ATOM 2620 O O . MET B 1 112 ? 15.773 -9.266 -2.365 1 92 112 MET B O 1
ATOM 2624 N N . ALA B 1 113 ? 14.719 -11.258 -2.396 1 94.31 113 ALA B N 1
ATOM 2625 C CA . ALA B 1 113 ? 13.516 -10.727 -1.753 1 94.31 113 ALA B CA 1
ATOM 2626 C C . ALA B 1 113 ? 13.828 -10.203 -0.354 1 94.31 113 ALA B C 1
ATOM 2628 O O . ALA B 1 113 ? 13.367 -9.125 0.03 1 94.31 113 ALA B O 1
ATOM 2629 N N . CYS B 1 114 ? 14.586 -10.938 0.381 1 94.12 114 CYS B N 1
ATOM 2630 C CA . CYS B 1 114 ? 14.945 -10.539 1.736 1 94.12 114 CYS B CA 1
ATOM 2631 C C . CYS B 1 114 ? 15.789 -9.266 1.723 1 94.12 114 CYS B C 1
ATOM 2633 O O . CYS B 1 114 ? 15.609 -8.383 2.559 1 94.12 114 CYS B O 1
ATOM 2635 N N . GLU B 1 115 ? 16.703 -9.156 0.828 1 91.19 115 GLU B N 1
ATOM 2636 C CA . GLU B 1 115 ? 17.516 -7.953 0.685 1 91.19 115 GLU B CA 1
ATOM 2637 C C . GLU B 1 115 ? 16.641 -6.734 0.396 1 91.19 115 GLU B C 1
ATOM 2639 O O . GLU B 1 115 ? 16.844 -5.664 0.972 1 91.19 115 GLU B O 1
ATOM 2644 N N . LEU B 1 116 ? 15.742 -6.918 -0.442 1 91.5 116 LEU B N 1
ATOM 2645 C CA . LEU B 1 116 ? 14.805 -5.852 -0.762 1 91.5 116 LEU B CA 1
ATOM 2646 C C . LEU B 1 116 ? 14 -5.449 0.469 1 91.5 116 LEU B C 1
ATOM 2648 O O . LEU B 1 116 ? 13.883 -4.258 0.778 1 91.5 116 LEU B O 1
ATOM 2652 N N . LEU B 1 117 ? 13.461 -6.441 1.139 1 93.44 117 LEU B N 1
ATOM 2653 C CA . LEU B 1 117 ? 12.625 -6.184 2.307 1 93.44 117 LEU B CA 1
ATOM 2654 C C . LEU B 1 117 ? 13.422 -5.496 3.406 1 93.44 117 LEU B C 1
ATOM 2656 O O . LEU B 1 117 ? 12.906 -4.625 4.109 1 93.44 117 LEU B O 1
ATOM 2660 N N . GLU B 1 118 ? 14.633 -5.848 3.568 1 92.56 118 GLU B N 1
ATOM 2661 C CA . GLU B 1 118 ? 15.484 -5.207 4.566 1 92.56 118 GLU B CA 1
ATOM 2662 C C . GLU B 1 118 ? 15.625 -3.711 4.289 1 92.56 118 GLU B C 1
ATOM 2664 O O . GLU B 1 118 ? 15.742 -2.912 5.219 1 92.56 118 GLU B O 1
ATOM 2669 N N . TRP B 1 119 ? 15.562 -3.426 3.117 1 90.25 119 TRP B N 1
ATOM 2670 C CA . TRP B 1 119 ? 15.688 -2.025 2.727 1 90.25 119 TRP B CA 1
ATOM 2671 C C . TRP B 1 119 ? 14.352 -1.297 2.885 1 90.25 119 TRP B C 1
ATOM 2673 O O . TRP B 1 119 ? 14.273 -0.278 3.576 1 90.25 119 TRP B O 1
ATOM 2683 N N . ILE B 1 120 ? 13.312 -1.839 2.32 1 91.19 120 ILE B N 1
ATOM 2684 C CA . ILE B 1 120 ? 12.062 -1.092 2.213 1 91.19 120 ILE B CA 1
ATOM 2685 C C . ILE B 1 120 ? 11.367 -1.061 3.57 1 91.19 120 ILE B C 1
ATOM 2687 O O . ILE B 1 120 ? 10.453 -0.258 3.787 1 91.19 120 ILE B O 1
ATOM 2691 N N . LEU B 1 121 ? 11.773 -1.901 4.484 1 93.5 121 LEU B N 1
ATOM 2692 C CA . LEU B 1 121 ? 11.156 -1.931 5.805 1 93.5 121 LEU B CA 1
ATOM 2693 C C . LEU B 1 121 ? 11.961 -1.1 6.801 1 93.5 121 LEU B C 1
ATOM 2695 O O . LEU B 1 121 ? 11.703 -1.149 8.008 1 93.5 121 LEU B O 1
ATOM 2699 N N . ARG B 1 122 ? 12.828 -0.355 6.281 1 92.31 122 ARG B N 1
ATOM 2700 C CA . ARG B 1 122 ? 13.516 0.597 7.148 1 92.31 122 ARG B CA 1
ATOM 2701 C C . ARG B 1 122 ? 12.57 1.691 7.621 1 92.31 122 ARG B C 1
ATOM 2703 O O . ARG B 1 122 ? 11.719 2.16 6.859 1 92.31 122 ARG B O 1
ATOM 2710 N N . PRO B 1 123 ? 12.797 2.176 8.844 1 91.19 123 PRO B N 1
ATOM 2711 C CA . PRO B 1 123 ? 11.898 3.188 9.406 1 91.19 123 PRO B CA 1
ATOM 2712 C C . PRO B 1 123 ? 11.828 4.453 8.547 1 91.19 123 PRO B C 1
ATOM 2714 O O . PRO B 1 123 ? 10.742 5.023 8.375 1 91.19 123 PRO B O 1
ATOM 2717 N N . GLU B 1 124 ? 12.93 4.859 8 1 90.81 124 GLU B N 1
ATOM 2718 C CA . GLU B 1 124 ? 12.953 6.082 7.207 1 90.81 124 GLU B CA 1
ATOM 2719 C C . GLU B 1 124 ? 12.188 5.914 5.902 1 90.81 124 GLU B C 1
ATOM 2721 O O . GLU B 1 124 ? 11.516 6.84 5.441 1 90.81 124 GLU B O 1
ATOM 2726 N N . VAL B 1 125 ? 12.312 4.723 5.363 1 90.88 125 VAL B N 1
ATOM 2727 C CA . VAL B 1 125 ? 11.625 4.453 4.105 1 90.88 125 VAL B CA 1
ATOM 2728 C C . VAL B 1 125 ? 10.117 4.402 4.344 1 90.88 125 VAL B C 1
ATOM 2730 O O . VAL B 1 125 ? 9.352 5.035 3.621 1 90.88 125 VAL B O 1
ATOM 2733 N N . LEU B 1 126 ? 9.719 3.73 5.367 1 90.69 126 LEU B N 1
ATOM 2734 C CA . LEU B 1 126 ? 8.305 3.623 5.723 1 90.69 126 LEU B CA 1
ATOM 2735 C C . LEU B 1 126 ? 7.723 4.992 6.047 1 90.69 126 LEU B C 1
ATOM 2737 O O . LEU B 1 126 ? 6.629 5.332 5.59 1 90.69 126 LEU B O 1
ATOM 2741 N N . GLY B 1 127 ? 8.438 5.707 6.836 1 89.25 127 GLY B N 1
ATOM 2742 C CA . GLY B 1 127 ? 7.98 7.035 7.211 1 89.25 127 GLY B CA 1
ATOM 2743 C C . GLY B 1 127 ? 7.824 7.969 6.023 1 89.25 127 GLY B C 1
ATOM 2744 O O . GLY B 1 127 ? 6.82 8.672 5.91 1 89.25 127 GLY B O 1
ATOM 2745 N N . LEU B 1 128 ? 8.859 7.992 5.195 1 89.62 128 LEU B N 1
ATOM 2746 C CA . LEU B 1 128 ? 8.805 8.852 4.016 1 89.62 128 LEU B CA 1
ATOM 2747 C C . LEU B 1 128 ? 7.691 8.406 3.072 1 89.62 128 LEU B C 1
ATOM 2749 O O . LEU B 1 128 ? 7.043 9.242 2.436 1 89.62 128 LEU B O 1
ATOM 2753 N N . TYR B 1 129 ? 7.461 7.117 2.945 1 89.06 129 TYR B N 1
ATOM 2754 C CA . TYR B 1 129 ? 6.375 6.617 2.109 1 89.06 129 TYR B CA 1
ATOM 2755 C C . TYR B 1 129 ? 5.027 7.148 2.592 1 89.06 129 TYR B C 1
ATOM 2757 O O . TYR B 1 129 ? 4.203 7.59 1.788 1 89.06 129 TYR B O 1
ATOM 2765 N N . ARG B 1 130 ? 4.789 7.152 3.867 1 87 130 ARG B N 1
ATOM 2766 C CA . ARG B 1 130 ? 3.549 7.648 4.453 1 87 130 ARG B CA 1
ATOM 2767 C C . ARG B 1 130 ? 3.334 9.117 4.109 1 87 130 ARG B C 1
ATOM 2769 O O . ARG B 1 130 ? 2.234 9.516 3.715 1 87 130 ARG B O 1
ATOM 2776 N N . VAL B 1 131 ? 4.383 9.844 4.266 1 87.69 131 VAL B N 1
ATOM 2777 C CA . VAL B 1 131 ? 4.27 11.281 4.016 1 87.69 131 VAL B CA 1
ATOM 2778 C C . VAL B 1 131 ? 4.012 11.531 2.531 1 87.69 131 VAL B C 1
ATOM 2780 O O . VAL B 1 131 ? 3.195 12.383 2.17 1 87.69 131 VAL B O 1
ATOM 2783 N N . THR B 1 132 ? 4.719 10.773 1.68 1 88.12 132 THR B N 1
ATOM 2784 C CA . THR B 1 132 ? 4.559 10.945 0.24 1 88.12 132 THR B CA 1
ATOM 2785 C C . THR B 1 132 ? 3.131 10.609 -0.188 1 88.12 132 THR B C 1
ATOM 2787 O O . THR B 1 132 ? 2.549 11.312 -1.02 1 88.12 132 THR B O 1
ATOM 2790 N N . ILE B 1 133 ? 2.562 9.555 0.36 1 85.31 133 ILE B N 1
ATOM 2791 C CA . ILE B 1 133 ? 1.19 9.164 0.05 1 85.31 133 ILE B CA 1
ATOM 2792 C C . ILE B 1 133 ? 0.231 10.273 0.469 1 85.31 133 ILE B C 1
ATOM 2794 O O . ILE B 1 133 ? -0.678 10.633 -0.283 1 85.31 133 ILE B O 1
ATOM 2798 N N . ALA B 1 134 ? 0.455 10.781 1.603 1 81.25 134 ALA B N 1
ATOM 2799 C CA . ALA B 1 134 ? -0.404 11.836 2.137 1 81.25 134 ALA B CA 1
ATOM 2800 C C . ALA B 1 134 ? -0.346 13.086 1.265 1 81.25 134 ALA B C 1
ATOM 2802 O O . ALA B 1 134 ? -1.342 13.805 1.126 1 81.25 134 ALA B O 1
ATOM 2803 N N . GLU B 1 135 ? 0.819 13.289 0.68 1 84.19 135 GLU B N 1
ATOM 2804 C CA . GLU B 1 135 ? 1.047 14.523 -0.059 1 84.19 135 GLU B CA 1
ATOM 2805 C C . GLU B 1 135 ? 0.986 14.289 -1.565 1 84.19 135 GLU B C 1
ATOM 2807 O O . GLU B 1 135 ? 1.338 15.164 -2.352 1 84.19 135 GLU B O 1
ATOM 2812 N N . ALA B 1 136 ? 0.566 13.141 -1.949 1 82.38 136 ALA B N 1
ATOM 2813 C CA . ALA B 1 136 ? 0.574 12.742 -3.354 1 82.38 136 ALA B CA 1
ATOM 2814 C C . ALA B 1 136 ? -0.171 13.758 -4.219 1 82.38 136 ALA B C 1
ATOM 2816 O O . ALA B 1 136 ? 0.31 14.141 -5.285 1 82.38 136 ALA B O 1
ATOM 2817 N N . PRO B 1 137 ? -1.318 14.25 -3.775 1 75.69 137 PRO B N 1
ATOM 2818 C CA . PRO B 1 137 ? -2.004 15.242 -4.602 1 75.69 137 PRO B CA 1
ATOM 2819 C C . PRO B 1 137 ? -1.191 16.531 -4.777 1 75.69 137 PRO B C 1
ATOM 2821 O O . PRO B 1 137 ? -1.318 17.203 -5.801 1 75.69 137 PRO B O 1
ATOM 2824 N N . ARG B 1 138 ? -0.377 16.828 -3.824 1 79.56 138 ARG B N 1
ATOM 2825 C CA . ARG B 1 138 ? 0.436 18.047 -3.844 1 79.56 138 ARG B CA 1
ATOM 2826 C C . ARG B 1 138 ? 1.712 17.828 -4.652 1 79.56 138 ARG B C 1
ATOM 2828 O O . ARG B 1 138 ? 2.281 18.781 -5.184 1 79.56 138 ARG B O 1
ATOM 2835 N N . PHE B 1 139 ? 2.176 16.625 -4.664 1 86.25 139 PHE B N 1
ATOM 2836 C CA . PHE B 1 139 ? 3.422 16.297 -5.348 1 86.25 139 PHE B CA 1
ATOM 2837 C C . PHE B 1 139 ? 3.209 15.172 -6.355 1 86.25 139 PHE B C 1
ATOM 2839 O O . PHE B 1 139 ? 3.861 14.125 -6.277 1 86.25 139 PHE B O 1
ATOM 2846 N N . PRO B 1 140 ? 2.461 15.352 -7.348 1 82.69 140 PRO B N 1
ATOM 2847 C CA . PRO B 1 140 ? 2.121 14.258 -8.258 1 82.69 140 PRO B CA 1
ATOM 2848 C C . PRO B 1 140 ? 3.342 13.703 -8.992 1 82.69 140 PRO B C 1
ATOM 2850 O O . PRO B 1 140 ? 3.438 12.492 -9.211 1 82.69 140 PRO B O 1
ATOM 2853 N N . GLN B 1 141 ? 4.211 14.562 -9.359 1 84.31 141 GLN B N 1
ATOM 2854 C CA . GLN B 1 141 ? 5.398 14.094 -10.07 1 84.31 141 GLN B CA 1
ATOM 2855 C C . GLN B 1 141 ? 6.289 13.258 -9.148 1 84.31 141 GLN B C 1
ATOM 2857 O O . GLN B 1 141 ? 6.891 12.273 -9.586 1 84.31 141 GLN B O 1
ATOM 2862 N N . LEU B 1 142 ? 6.422 13.688 -7.914 1 84.81 142 LEU B N 1
ATOM 2863 C CA . LEU B 1 142 ? 7.207 12.938 -6.945 1 84.81 142 LEU B CA 1
ATOM 2864 C C . LEU B 1 142 ? 6.594 11.562 -6.695 1 84.81 142 LEU B C 1
ATOM 2866 O O . LEU B 1 142 ? 7.305 10.555 -6.648 1 84.81 142 LEU B O 1
ATOM 2870 N N . ALA B 1 143 ? 5.297 11.539 -6.578 1 82.62 143 ALA B N 1
ATOM 2871 C CA . ALA B 1 143 ? 4.59 10.273 -6.398 1 82.62 143 ALA B CA 1
ATOM 2872 C C . ALA B 1 143 ? 4.859 9.32 -7.559 1 82.62 143 ALA B C 1
ATOM 2874 O O . ALA B 1 143 ? 5.121 8.133 -7.352 1 82.62 143 ALA B O 1
ATOM 2875 N N . ARG B 1 144 ? 4.879 9.828 -8.719 1 83.56 144 ARG B N 1
ATOM 2876 C CA . ARG B 1 144 ? 5.16 9.031 -9.906 1 83.56 144 ARG B CA 1
ATOM 2877 C C . ARG B 1 144 ? 6.598 8.516 -9.898 1 83.56 144 ARG B C 1
ATOM 2879 O O . ARG B 1 144 ? 6.852 7.359 -10.242 1 83.56 144 ARG B O 1
ATOM 2886 N N . THR B 1 145 ? 7.406 9.414 -9.484 1 79.69 145 THR B N 1
ATOM 2887 C CA . THR B 1 145 ? 8.812 9.039 -9.445 1 79.69 145 THR B CA 1
ATOM 2888 C C . THR B 1 145 ? 9.047 7.91 -8.445 1 79.69 145 THR B C 1
ATOM 2890 O O . THR B 1 145 ? 9.805 6.98 -8.727 1 79.69 145 THR B O 1
ATOM 2893 N N . VAL B 1 146 ? 8.406 7.941 -7.34 1 81.25 146 VAL B N 1
ATOM 2894 C CA . VAL B 1 146 ? 8.516 6.891 -6.332 1 81.25 146 VAL B CA 1
ATOM 2895 C C . VAL B 1 146 ? 8.023 5.566 -6.906 1 81.25 146 VAL B C 1
ATOM 2897 O O . VAL B 1 146 ? 8.703 4.543 -6.797 1 81.25 146 VAL B O 1
ATOM 2900 N N . VAL B 1 147 ? 6.949 5.586 -7.566 1 78.44 147 VAL B N 1
ATOM 2901 C CA . VAL B 1 147 ? 6.383 4.367 -8.125 1 78.44 147 VAL B CA 1
ATOM 2902 C C . VAL B 1 147 ? 7.281 3.848 -9.25 1 78.44 147 VAL B C 1
ATOM 2904 O O . VAL B 1 147 ? 7.652 2.672 -9.258 1 78.44 147 VAL B O 1
ATOM 2907 N N . ASP B 1 148 ? 7.656 4.746 -10.125 1 75.44 148 ASP B N 1
ATOM 2908 C CA . ASP B 1 148 ? 8.43 4.375 -11.305 1 75.44 148 ASP B CA 1
ATOM 2909 C C . ASP B 1 148 ? 9.812 3.844 -10.914 1 75.44 148 ASP B C 1
ATOM 2911 O O . ASP B 1 148 ? 10.305 2.887 -11.508 1 75.44 148 ASP B O 1
ATOM 2915 N N . PHE B 1 149 ? 10.289 4.445 -9.906 1 74.19 149 PHE B N 1
ATOM 2916 C CA . PHE B 1 149 ? 11.688 4.105 -9.68 1 74.19 149 PHE B CA 1
ATOM 2917 C C . PHE B 1 149 ? 11.836 3.174 -8.484 1 74.19 149 PHE B C 1
ATOM 2919 O O . PHE B 1 149 ? 12.648 2.248 -8.508 1 74.19 149 PHE B O 1
ATOM 2926 N N . ALA B 1 150 ? 11.008 3.412 -7.512 1 76.19 150 ALA B N 1
ATOM 2927 C CA . ALA B 1 150 ? 11.188 2.549 -6.344 1 76.19 150 ALA B CA 1
ATOM 2928 C C . ALA B 1 150 ? 10.477 1.213 -6.543 1 76.19 150 ALA B C 1
ATOM 2930 O O . ALA B 1 150 ? 11.094 0.151 -6.43 1 76.19 150 ALA B O 1
ATOM 2931 N N . ILE B 1 151 ? 9.289 1.219 -7.012 1 79.12 151 ILE B N 1
ATOM 2932 C CA . ILE B 1 151 ? 8.508 -0.013 -7.078 1 79.12 151 ILE B CA 1
ATOM 2933 C C . ILE B 1 151 ? 8.828 -0.757 -8.375 1 79.12 151 ILE B C 1
ATOM 2935 O O . ILE B 1 151 ? 9.18 -1.939 -8.344 1 79.12 151 ILE B O 1
ATOM 2939 N N . LEU B 1 152 ? 8.828 -0.039 -9.453 1 80.56 152 LEU B N 1
ATOM 2940 C CA . LEU B 1 152 ? 9.148 -0.668 -10.727 1 80.56 152 LEU B CA 1
ATOM 2941 C C . LEU B 1 152 ? 10.609 -1.086 -10.773 1 80.56 152 LEU B C 1
ATOM 2943 O O . LEU B 1 152 ? 10.945 -2.117 -11.359 1 80.56 152 LEU B O 1
ATOM 2947 N N . GLY B 1 153 ? 11.391 -0.202 -10.156 1 83.06 153 GLY B N 1
ATOM 2948 C CA . GLY B 1 153 ? 12.797 -0.564 -10.078 1 83.06 153 GLY B CA 1
ATOM 2949 C C . GLY B 1 153 ? 13.039 -1.862 -9.328 1 83.06 153 GLY B C 1
ATOM 2950 O O . GLY B 1 153 ? 13.852 -2.684 -9.75 1 83.06 153 GLY B O 1
ATOM 2951 N N . ALA B 1 154 ? 12.32 -2.066 -8.258 1 87.31 154 ALA B N 1
ATOM 2952 C CA . ALA B 1 154 ? 12.422 -3.311 -7.504 1 87.31 154 ALA B CA 1
ATOM 2953 C C . ALA B 1 154 ? 11.984 -4.504 -8.352 1 87.31 154 ALA B C 1
ATOM 2955 O O . ALA B 1 154 ? 12.656 -5.539 -8.367 1 87.31 154 ALA B O 1
ATOM 2956 N N . ALA B 1 155 ? 10.922 -4.355 -9.062 1 89.88 155 ALA B N 1
ATOM 2957 C CA . ALA B 1 155 ? 10.453 -5.43 -9.93 1 89.88 155 ALA B CA 1
ATOM 2958 C C . ALA B 1 155 ? 11.477 -5.738 -11.023 1 89.88 155 ALA B C 1
ATOM 2960 O O . ALA B 1 155 ? 11.727 -6.906 -11.328 1 89.88 155 ALA B O 1
ATOM 2961 N N . ARG B 1 156 ? 12.055 -4.688 -11.555 1 88.75 156 ARG B N 1
ATOM 2962 C CA . ARG B 1 156 ? 13.016 -4.828 -12.641 1 88.75 156 ARG B CA 1
ATOM 2963 C C . ARG B 1 156 ? 14.25 -5.605 -12.188 1 88.75 156 ARG B C 1
ATOM 2965 O O . ARG B 1 156 ? 14.875 -6.312 -12.984 1 88.75 156 ARG B O 1
ATOM 2972 N N . SER B 1 157 ? 14.539 -5.488 -10.984 1 88.88 157 SER B N 1
ATOM 2973 C CA . SER B 1 157 ? 15.711 -6.184 -10.469 1 88.88 157 SER B CA 1
ATOM 2974 C C . SER B 1 157 ? 15.516 -7.695 -10.508 1 88.88 157 SER B C 1
ATOM 2976 O O . SER B 1 157 ? 16.5 -8.445 -10.492 1 88.88 157 SER B O 1
ATOM 2978 N N . PHE B 1 158 ? 14.297 -8.18 -10.586 1 91.25 158 PHE B N 1
ATOM 2979 C CA . PHE B 1 158 ? 14.008 -9.609 -10.633 1 91.25 158 PHE B CA 1
ATOM 2980 C C . PHE B 1 158 ? 13.938 -10.102 -12.07 1 91.25 158 PHE B C 1
ATOM 2982 O O . PHE B 1 158 ? 13.984 -11.312 -12.328 1 91.25 158 PHE B O 1
ATOM 2989 N N . GLU B 1 159 ? 13.828 -9.188 -13 1 91.5 159 GLU B N 1
ATOM 2990 C CA . GLU B 1 159 ? 13.547 -9.555 -14.383 1 91.5 159 GLU B CA 1
ATOM 2991 C C . GLU B 1 159 ? 14.656 -10.43 -14.969 1 91.5 159 GLU B C 1
ATOM 2993 O O . GLU B 1 159 ? 14.383 -11.422 -15.633 1 91.5 159 GLU B O 1
ATOM 2998 N N . PRO B 1 160 ? 15.945 -10.109 -14.727 1 89.31 160 PRO B N 1
ATOM 2999 C CA . PRO B 1 160 ? 17 -10.961 -15.289 1 89.31 160 PRO B CA 1
ATOM 3000 C C . PRO B 1 160 ? 16.922 -12.406 -14.789 1 89.31 160 PRO B C 1
ATOM 3002 O O . PRO B 1 160 ? 17.203 -13.344 -15.539 1 89.31 160 PRO B O 1
ATOM 3005 N N . VAL B 1 161 ? 16.547 -12.602 -13.555 1 88.88 161 VAL B N 1
ATOM 3006 C CA . VAL B 1 161 ? 16.422 -13.938 -12.984 1 88.88 161 VAL B CA 1
ATOM 3007 C C . VAL B 1 161 ? 15.312 -14.703 -13.703 1 88.88 161 VAL B C 1
ATOM 3009 O O . VAL B 1 161 ? 15.508 -15.836 -14.133 1 88.88 161 VAL B O 1
ATOM 3012 N N . PHE B 1 162 ? 14.203 -14.094 -13.922 1 89.94 162 PHE B N 1
ATOM 3013 C CA . PHE B 1 162 ? 13.07 -14.758 -14.547 1 89.94 162 PHE B CA 1
ATOM 3014 C C . PHE B 1 162 ? 13.328 -14.984 -16.031 1 89.94 162 PHE B C 1
ATOM 3016 O O . PHE B 1 162 ? 12.883 -15.992 -16.594 1 89.94 162 PHE B O 1
ATOM 3023 N N . ARG B 1 163 ? 14.039 -14.078 -16.625 1 88.62 163 ARG B N 1
ATOM 3024 C CA . ARG B 1 163 ? 14.406 -14.266 -18.016 1 88.62 163 ARG B CA 1
ATOM 3025 C C . ARG B 1 163 ? 15.305 -15.484 -18.188 1 88.62 163 ARG B C 1
ATOM 3027 O O . ARG B 1 163 ? 15.148 -16.25 -19.141 1 88.62 163 ARG B O 1
ATOM 3034 N N . THR B 1 164 ? 16.188 -15.664 -17.281 1 86.56 164 THR B N 1
ATOM 3035 C CA . THR B 1 164 ? 17.156 -16.766 -17.328 1 86.56 164 THR B CA 1
ATOM 3036 C C . THR B 1 164 ? 16.453 -18.094 -17.094 1 86.56 164 THR B C 1
ATOM 3038 O O . THR B 1 164 ? 16.812 -19.109 -17.719 1 86.56 164 THR B O 1
ATOM 3041 N N . TRP B 1 165 ? 15.453 -18.141 -16.328 1 86.56 165 TRP B N 1
ATOM 3042 C CA . TRP B 1 165 ? 14.922 -19.422 -15.852 1 86.56 165 TRP B CA 1
ATOM 3043 C C . TRP B 1 165 ? 13.594 -19.734 -16.531 1 86.56 165 TRP B C 1
ATOM 3045 O O . TRP B 1 165 ? 13.086 -20.859 -16.422 1 86.56 165 TRP B O 1
ATOM 3055 N N . ALA B 1 166 ? 13.094 -18.797 -17.219 1 86.38 166 ALA B N 1
ATOM 3056 C CA . ALA B 1 166 ? 11.781 -19 -17.828 1 86.38 166 ALA B CA 1
ATOM 3057 C C . ALA B 1 166 ? 11.844 -20.062 -18.922 1 86.38 166 ALA B C 1
ATOM 3059 O O . ALA B 1 166 ? 12.82 -20.125 -19.672 1 86.38 166 ALA B O 1
ATOM 3060 N N . ALA B 1 167 ? 10.82 -20.859 -18.891 1 81.56 167 ALA B N 1
ATOM 3061 C CA . ALA B 1 167 ? 10.672 -21.781 -20.031 1 81.56 167 ALA B CA 1
ATOM 3062 C C . ALA B 1 167 ? 10.242 -21.031 -21.281 1 81.56 167 ALA B C 1
ATOM 3064 O O . ALA B 1 167 ? 9.43 -20.109 -21.219 1 81.56 167 ALA B O 1
ATOM 3065 N N . GLY B 1 168 ? 10.789 -21.484 -22.359 1 83.12 168 GLY B N 1
ATOM 3066 C CA . GLY B 1 168 ? 10.438 -20.875 -23.641 1 83.12 168 GLY B CA 1
ATOM 3067 C C . GLY B 1 168 ? 11.125 -19.547 -23.859 1 83.12 168 GLY B C 1
ATOM 3068 O O . GLY B 1 168 ? 12.273 -19.359 -23.453 1 83.12 168 GLY B O 1
ATOM 3069 N N . ASN B 1 169 ? 10.555 -18.719 -24.688 1 85 169 ASN B N 1
ATOM 3070 C CA . ASN B 1 169 ? 11.07 -17.391 -25 1 85 169 ASN B CA 1
ATOM 3071 C C . ASN B 1 169 ? 10.023 -16.312 -24.75 1 85 169 ASN B C 1
ATOM 3073 O O . ASN B 1 169 ? 9.531 -15.688 -25.688 1 85 169 ASN B O 1
ATOM 3077 N N . PRO B 1 170 ? 9.781 -16.141 -23.469 1 88.19 170 PRO B N 1
ATOM 3078 C CA . PRO B 1 170 ? 8.766 -15.133 -23.156 1 88.19 170 PRO B CA 1
ATOM 3079 C C . PRO B 1 170 ? 9.172 -13.734 -23.625 1 88.19 170 PRO B C 1
ATOM 3081 O O . PRO B 1 170 ? 10.359 -13.414 -23.672 1 88.19 170 PRO B O 1
ATOM 3084 N N . SER B 1 171 ? 8.211 -12.906 -23.938 1 92.38 171 SER B N 1
ATOM 3085 C CA . SER B 1 171 ? 8.445 -11.516 -24.312 1 92.38 171 SER B CA 1
ATOM 3086 C C . SER B 1 171 ? 8.914 -10.688 -23.125 1 92.38 171 SER B C 1
ATOM 3088 O O . SER B 1 171 ? 8.797 -11.125 -21.969 1 92.38 171 SER B O 1
ATOM 3090 N N . ASP B 1 172 ? 9.422 -9.539 -23.375 1 92.62 172 ASP B N 1
ATOM 3091 C CA . ASP B 1 172 ? 9.82 -8.609 -22.312 1 92.62 172 ASP B CA 1
ATOM 3092 C C . ASP B 1 172 ? 8.625 -8.227 -21.438 1 92.62 172 ASP B C 1
ATOM 3094 O O . ASP B 1 172 ? 8.758 -8.086 -20.219 1 92.62 172 ASP B O 1
ATOM 3098 N N . GLU B 1 173 ? 7.539 -8.133 -22.062 1 91.25 173 GLU B N 1
ATOM 3099 C CA . GLU B 1 173 ? 6.32 -7.777 -21.344 1 91.25 173 GLU B CA 1
ATOM 3100 C C . GLU B 1 173 ? 5.918 -8.875 -20.359 1 91.25 173 GLU B C 1
ATOM 3102 O O . GLU B 1 173 ? 5.508 -8.594 -19.234 1 91.25 173 GLU B O 1
ATOM 3107 N N . GLU B 1 174 ? 6.07 -10.07 -20.844 1 90.44 174 GLU B N 1
ATOM 3108 C CA . GLU B 1 174 ? 5.734 -11.211 -19.984 1 90.44 174 GLU B CA 1
ATOM 3109 C C . GLU B 1 174 ? 6.688 -11.312 -18.797 1 90.44 174 GLU B C 1
ATOM 3111 O O . GLU B 1 174 ? 6.262 -11.578 -17.672 1 90.44 174 GLU B O 1
ATOM 3116 N N . ILE B 1 175 ? 7.945 -11.086 -19.047 1 92.44 175 ILE B N 1
ATOM 3117 C CA . ILE B 1 175 ? 8.945 -11.133 -17.984 1 92.44 175 ILE B CA 1
ATOM 3118 C C . ILE B 1 175 ? 8.68 -10.023 -16.984 1 92.44 175 ILE B C 1
ATOM 3120 O O . ILE B 1 175 ? 8.734 -10.25 -15.766 1 92.44 175 ILE B O 1
ATOM 3124 N N . ALA B 1 176 ? 8.359 -8.859 -17.484 1 92.62 176 ALA B N 1
ATOM 3125 C CA . ALA B 1 176 ? 8.047 -7.734 -16.609 1 92.62 176 ALA B CA 1
ATOM 3126 C C . ALA B 1 176 ? 6.828 -8.031 -15.75 1 92.62 176 ALA B C 1
ATOM 3128 O O . ALA B 1 176 ? 6.812 -7.711 -14.555 1 92.62 176 ALA B O 1
ATOM 3129 N N . PHE B 1 177 ? 5.883 -8.625 -16.344 1 91.25 177 PHE B N 1
ATOM 3130 C CA . PHE B 1 177 ? 4.668 -8.977 -15.617 1 91.25 177 PHE B CA 1
ATOM 3131 C C . PHE B 1 177 ? 4.969 -9.984 -14.516 1 91.25 177 PHE B C 1
ATOM 3133 O O . PHE B 1 177 ? 4.543 -9.812 -13.375 1 91.25 177 PHE B O 1
ATOM 3140 N N . VAL B 1 178 ? 5.695 -11.031 -14.852 1 91.75 178 VAL B N 1
ATOM 3141 C CA . VAL B 1 178 ? 6.039 -12.086 -13.898 1 91.75 178 VAL B CA 1
ATOM 3142 C C . VAL B 1 178 ? 6.844 -11.492 -12.742 1 91.75 178 VAL B C 1
ATOM 3144 O O . VAL B 1 178 ? 6.578 -11.781 -11.578 1 91.75 178 VAL B O 1
ATOM 3147 N N . ALA B 1 179 ? 7.793 -10.625 -13.07 1 92.31 179 ALA B N 1
ATOM 3148 C CA . ALA B 1 179 ? 8.625 -9.992 -12.047 1 92.31 179 ALA B CA 1
ATOM 3149 C C . ALA B 1 179 ? 7.793 -9.109 -11.133 1 92.31 179 ALA B C 1
ATOM 3151 O O . ALA B 1 179 ? 8 -9.086 -9.922 1 92.31 179 ALA B O 1
ATOM 3152 N N . SER B 1 180 ? 6.84 -8.414 -11.672 1 92.12 180 SER B N 1
ATOM 3153 C CA . SER B 1 180 ? 5.957 -7.551 -10.898 1 92.12 180 SER B CA 1
ATOM 3154 C C . SER B 1 180 ? 5.066 -8.367 -9.961 1 92.12 180 SER B C 1
ATOM 3156 O O . SER B 1 180 ? 4.859 -7.988 -8.812 1 92.12 180 SER B O 1
ATOM 3158 N N . GLN B 1 181 ? 4.562 -9.414 -10.5 1 92.38 181 GLN B N 1
ATOM 3159 C CA . GLN B 1 181 ? 3.732 -10.289 -9.68 1 92.38 181 GLN B CA 1
ATOM 3160 C C . GLN B 1 181 ? 4.539 -10.906 -8.539 1 92.38 181 GLN B C 1
ATOM 3162 O O . GLN B 1 181 ? 4.031 -11.055 -7.426 1 92.38 181 GLN B O 1
ATOM 3167 N N . PHE B 1 182 ? 5.73 -11.25 -8.852 1 94.06 182 PHE B N 1
ATOM 3168 C CA . PHE B 1 182 ? 6.605 -11.797 -7.816 1 94.06 182 PHE B CA 1
ATOM 3169 C C . PHE B 1 182 ? 6.836 -10.766 -6.711 1 94.06 182 PHE B C 1
ATOM 3171 O O . PHE B 1 182 ? 6.73 -11.094 -5.527 1 94.06 182 PHE B O 1
ATOM 3178 N N . LEU B 1 183 ? 7.141 -9.57 -7.113 1 92.5 183 LEU B N 1
ATOM 3179 C CA . LEU B 1 183 ? 7.348 -8.492 -6.156 1 92.5 183 LEU B CA 1
ATOM 3180 C C . LEU B 1 183 ? 6.145 -8.336 -5.234 1 92.5 183 LEU B C 1
ATOM 3182 O O . LEU B 1 183 ? 6.297 -8.227 -4.016 1 92.5 183 LEU B O 1
ATOM 3186 N N . GLN B 1 184 ? 4.992 -8.305 -5.801 1 91.56 184 GLN B N 1
ATOM 3187 C CA . GLN B 1 184 ? 3.783 -8.188 -4.996 1 91.56 184 GLN B CA 1
ATOM 3188 C C . GLN B 1 184 ? 3.656 -9.352 -4.02 1 91.56 184 GLN B C 1
ATOM 3190 O O . GLN B 1 184 ? 3.281 -9.156 -2.859 1 91.56 184 GLN B O 1
ATOM 3195 N N . SER B 1 185 ? 3.975 -10.5 -4.457 1 92 185 SER B N 1
ATOM 3196 C CA . SER B 1 185 ? 3.828 -11.711 -3.658 1 92 185 SER B CA 1
ATOM 3197 C C . SER B 1 185 ? 4.719 -11.664 -2.422 1 92 185 SER B C 1
ATOM 3199 O O . SER B 1 185 ? 4.32 -12.133 -1.35 1 92 185 SER B O 1
ATOM 3201 N N . VAL B 1 186 ? 5.867 -11.094 -2.545 1 94.19 186 VAL B N 1
ATOM 3202 C CA . VAL B 1 186 ? 6.828 -11.227 -1.456 1 94.19 186 VAL B CA 1
ATOM 3203 C C . VAL B 1 186 ? 6.84 -9.945 -0.62 1 94.19 186 VAL B C 1
ATOM 3205 O O . VAL B 1 186 ? 7.203 -9.969 0.559 1 94.19 186 VAL B O 1
ATOM 3208 N N . ALA B 1 187 ? 6.422 -8.883 -1.188 1 93.31 187 ALA B N 1
ATOM 3209 C CA . ALA B 1 187 ? 6.719 -7.621 -0.512 1 93.31 187 ALA B CA 1
ATOM 3210 C C . ALA B 1 187 ? 5.438 -6.898 -0.111 1 93.31 187 ALA B C 1
ATOM 3212 O O . ALA B 1 187 ? 5.438 -6.094 0.824 1 93.31 187 ALA B O 1
ATOM 3213 N N . ALA B 1 188 ? 4.387 -7.117 -0.791 1 89.56 188 ALA B N 1
ATOM 3214 C CA . ALA B 1 188 ? 3.199 -6.285 -0.627 1 89.56 188 ALA B CA 1
ATOM 3215 C C . ALA B 1 188 ? 2.697 -6.32 0.813 1 89.56 188 ALA B C 1
ATOM 3217 O O . ALA B 1 188 ? 2.527 -5.277 1.445 1 89.56 188 ALA B O 1
ATOM 3218 N N . GLU B 1 189 ? 2.514 -7.496 1.338 1 87.5 189 GLU B N 1
ATOM 3219 C CA . GLU B 1 189 ? 1.911 -7.621 2.662 1 87.5 189 GLU B CA 1
ATOM 3220 C C . GLU B 1 189 ? 2.838 -7.07 3.742 1 87.5 189 GLU B C 1
ATOM 3222 O O . GLU B 1 189 ? 2.426 -6.242 4.559 1 87.5 189 GLU B O 1
ATOM 3227 N N . PRO B 1 190 ? 4.078 -7.535 3.777 1 90.62 190 PRO B N 1
ATOM 3228 C CA . PRO B 1 190 ? 4.918 -6.992 4.844 1 90.62 190 PRO B CA 1
ATOM 3229 C C . PRO B 1 190 ? 5.102 -5.48 4.742 1 90.62 190 PRO B C 1
ATOM 3231 O O . PRO B 1 190 ? 5.18 -4.793 5.766 1 90.62 190 PRO B O 1
ATOM 3234 N N . PHE B 1 191 ? 5.113 -4.977 3.602 1 90.44 191 PHE B N 1
ATOM 3235 C CA . PHE B 1 191 ? 5.266 -3.535 3.428 1 90.44 191 PHE B CA 1
ATOM 3236 C C . PHE B 1 191 ? 4.008 -2.801 3.881 1 90.44 191 PHE B C 1
ATOM 3238 O O . PHE B 1 191 ? 4.09 -1.834 4.641 1 90.44 191 PHE B O 1
ATOM 3245 N N . HIS B 1 192 ? 2.902 -3.24 3.426 1 85.81 192 HIS B N 1
ATOM 3246 C CA . HIS B 1 192 ? 1.642 -2.592 3.77 1 85.81 192 HIS B CA 1
ATOM 3247 C C . HIS B 1 192 ? 1.393 -2.635 5.273 1 85.81 192 HIS B C 1
ATOM 3249 O O . HIS B 1 192 ? 0.965 -1.641 5.863 1 85.81 192 HIS B O 1
ATOM 3255 N N . ARG B 1 193 ? 1.66 -3.713 5.91 1 86.56 193 ARG B N 1
ATOM 3256 C CA . ARG B 1 193 ? 1.461 -3.832 7.352 1 86.56 193 ARG B CA 1
ATOM 3257 C C . ARG B 1 193 ? 2.395 -2.896 8.109 1 86.56 193 ARG B C 1
ATOM 3259 O O . ARG B 1 193 ? 1.999 -2.293 9.109 1 86.56 193 ARG B O 1
ATOM 3266 N N . ALA B 1 194 ? 3.578 -2.785 7.645 1 89.38 194 ALA B N 1
ATOM 3267 C CA . ALA B 1 194 ? 4.539 -1.906 8.305 1 89.38 194 ALA B CA 1
ATOM 3268 C C . ALA B 1 194 ? 4.16 -0.44 8.117 1 89.38 194 ALA B C 1
ATOM 3270 O O . ALA B 1 194 ? 4.258 0.357 9.047 1 89.38 194 ALA B O 1
ATOM 3271 N N . VAL B 1 195 ? 3.768 -0.103 6.902 1 87.12 195 VAL B N 1
ATOM 3272 C CA . VAL B 1 195 ? 3.387 1.272 6.598 1 87.12 195 VAL B CA 1
ATOM 3273 C C . VAL B 1 195 ? 2.189 1.679 7.453 1 87.12 195 VAL B C 1
ATOM 3275 O O . VAL B 1 195 ? 2.074 2.838 7.859 1 87.12 195 VAL B O 1
ATOM 3278 N N . GLN B 1 196 ? 1.362 0.768 7.766 1 82.5 196 GLN B N 1
ATOM 3279 C CA . GLN B 1 196 ? 0.179 1.05 8.57 1 82.5 196 GLN B CA 1
ATOM 3280 C C . GLN B 1 196 ? 0.507 1.02 10.062 1 82.5 196 GLN B C 1
ATOM 3282 O O . GLN B 1 196 ? -0.371 1.228 10.898 1 82.5 196 GLN B O 1
ATOM 3287 N N . GLY B 1 197 ? 1.733 0.634 10.398 1 82.38 197 GLY B N 1
ATOM 3288 C CA . GLY B 1 197 ? 2.158 0.613 11.789 1 82.38 197 GLY B CA 1
ATOM 3289 C C . GLY B 1 197 ? 1.77 -0.663 12.508 1 82.38 197 GLY B C 1
ATOM 3290 O O . GLY B 1 197 ? 1.795 -0.718 13.742 1 82.38 197 GLY B O 1
ATOM 3291 N N . LEU B 1 198 ? 1.355 -1.661 11.797 1 83.38 198 LEU B N 1
ATOM 3292 C CA . LEU B 1 198 ? 0.892 -2.902 12.414 1 83.38 198 LEU B CA 1
ATOM 3293 C C . LEU B 1 198 ? 2.066 -3.812 12.75 1 83.38 198 LEU B C 1
ATOM 3295 O O . LEU B 1 198 ? 1.976 -4.633 13.664 1 83.38 198 LEU B O 1
ATOM 3299 N N . ASP B 1 199 ? 3.078 -3.715 11.945 1 86.56 199 ASP B N 1
ATOM 3300 C CA . ASP B 1 199 ? 4.312 -4.453 12.195 1 86.56 199 ASP B CA 1
ATOM 3301 C C . ASP B 1 199 ? 5.504 -3.508 12.328 1 86.56 199 ASP B C 1
ATOM 3303 O O . ASP B 1 199 ? 5.512 -2.43 11.734 1 86.56 199 ASP B O 1
ATOM 3307 N N . ALA B 1 200 ? 6.402 -3.934 13.109 1 85.94 200 ALA B N 1
ATOM 3308 C CA . ALA B 1 200 ? 7.609 -3.137 13.305 1 85.94 200 ALA B CA 1
ATOM 3309 C C . ALA B 1 200 ? 8.469 -3.119 12.039 1 85.94 200 ALA B C 1
ATOM 3311 O O . ALA B 1 200 ? 8.336 -3.998 11.18 1 85.94 200 ALA B O 1
ATOM 3312 N N . ALA B 1 201 ? 9.297 -2.129 11.984 1 87.75 201 ALA B N 1
ATOM 3313 C CA . ALA B 1 201 ? 10.297 -2.084 10.914 1 87.75 201 ALA B CA 1
ATOM 3314 C C . ALA B 1 201 ? 11.25 -3.273 11.008 1 87.75 201 ALA B C 1
ATOM 3316 O O . ALA B 1 201 ? 11.406 -3.869 12.078 1 87.75 201 ALA B O 1
ATOM 3317 N N . GLY B 1 202 ? 11.758 -3.621 9.836 1 89.31 202 GLY B N 1
ATOM 3318 C CA . GLY B 1 202 ? 12.758 -4.672 9.812 1 89.31 202 GLY B CA 1
ATOM 3319 C C . GLY B 1 202 ? 12.211 -6.008 9.352 1 89.31 202 GLY B C 1
ATOM 3320 O O . GLY B 1 202 ? 11.023 -6.137 9.07 1 89.31 202 GLY B O 1
ATOM 3321 N N . LEU B 1 203 ? 13.055 -6.969 9.188 1 92.88 203 LEU B N 1
ATOM 3322 C CA . LEU B 1 203 ? 12.758 -8.32 8.719 1 92.88 203 LEU B CA 1
ATOM 3323 C C . LEU B 1 203 ? 13.141 -9.359 9.773 1 92.88 203 LEU B C 1
ATOM 3325 O O . LEU B 1 203 ? 14.312 -9.688 9.93 1 92.88 203 LEU B O 1
ATOM 3329 N N . ASP B 1 204 ? 12.109 -9.789 10.477 1 92.06 204 ASP B N 1
ATOM 3330 C CA . ASP B 1 204 ? 12.383 -10.789 11.5 1 92.06 204 ASP B CA 1
ATOM 3331 C C . ASP B 1 204 ? 12.203 -12.203 10.945 1 92.06 204 ASP B C 1
ATOM 3333 O O . ASP B 1 204 ? 11.922 -12.383 9.766 1 92.06 204 ASP B O 1
ATOM 3337 N N . ALA B 1 205 ? 12.391 -13.203 11.789 1 92.38 205 ALA B N 1
ATOM 3338 C CA . ALA B 1 205 ? 12.414 -14.602 11.352 1 92.38 205 ALA B CA 1
ATOM 3339 C C . ALA B 1 205 ? 11.047 -15.031 10.82 1 92.38 205 ALA B C 1
ATOM 3341 O O . ALA B 1 205 ? 10.953 -15.648 9.758 1 92.38 205 ALA B O 1
ATOM 3342 N N . PRO B 1 206 ? 9.969 -14.664 11.477 1 91.31 206 PRO B N 1
ATOM 3343 C CA . PRO B 1 206 ? 8.664 -15.047 10.938 1 91.31 206 PRO B CA 1
ATOM 3344 C C . PRO B 1 206 ? 8.391 -14.445 9.562 1 91.31 206 PRO B C 1
ATOM 3346 O O . PRO B 1 206 ? 7.828 -15.117 8.688 1 91.31 206 PRO B O 1
ATOM 3349 N N . ARG B 1 207 ? 8.844 -13.242 9.336 1 93.12 207 ARG B N 1
ATOM 3350 C CA . ARG B 1 207 ? 8.664 -12.609 8.031 1 93.12 207 ARG B CA 1
ATOM 3351 C C . ARG B 1 207 ? 9.523 -13.297 6.969 1 93.12 207 ARG B C 1
ATOM 3353 O O . ARG B 1 207 ? 9.086 -13.461 5.828 1 93.12 207 ARG B O 1
ATOM 3360 N N . ARG B 1 208 ? 10.711 -13.656 7.375 1 94.69 208 ARG B N 1
ATOM 3361 C CA . ARG B 1 208 ? 11.586 -14.359 6.438 1 94.69 208 ARG B CA 1
ATOM 3362 C C . ARG B 1 208 ? 10.977 -15.688 6.02 1 94.69 208 ARG B C 1
ATOM 3364 O O . ARG B 1 208 ? 11.055 -16.078 4.852 1 94.69 208 ARG B O 1
ATOM 3371 N N . GLU B 1 209 ? 10.383 -16.312 6.977 1 94.38 209 GLU B N 1
ATOM 3372 C CA . GLU B 1 209 ? 9.734 -17.578 6.672 1 94.38 209 GLU B CA 1
ATOM 3373 C C . GLU B 1 209 ? 8.555 -17.391 5.723 1 94.38 209 GLU B C 1
ATOM 3375 O O . GLU B 1 209 ? 8.336 -18.203 4.82 1 94.38 209 GLU B O 1
ATOM 3380 N N . LYS B 1 210 ? 7.812 -16.359 5.879 1 93.38 210 LYS B N 1
ATOM 3381 C CA . LYS B 1 210 ? 6.695 -16.062 4.988 1 93.38 210 LYS B CA 1
ATOM 3382 C C . LYS B 1 210 ? 7.184 -15.773 3.57 1 93.38 210 LYS B C 1
ATOM 3384 O O . LYS B 1 210 ? 6.535 -16.156 2.596 1 93.38 210 LYS B O 1
ATOM 3389 N N . VAL B 1 211 ? 8.297 -15.086 3.504 1 95.56 211 VAL B N 1
ATOM 3390 C CA . VAL B 1 211 ? 8.898 -14.82 2.201 1 95.56 211 VAL B CA 1
ATOM 3391 C C . VAL B 1 211 ? 9.227 -16.141 1.504 1 95.56 211 VAL B C 1
ATOM 3393 O O . VAL B 1 211 ? 8.922 -16.312 0.322 1 95.56 211 VAL B O 1
ATOM 3396 N N . ARG B 1 212 ? 9.828 -17.078 2.238 1 95.06 212 ARG B N 1
ATOM 3397 C CA . ARG B 1 212 ? 10.188 -18.375 1.672 1 95.06 212 ARG B CA 1
ATOM 3398 C C . ARG B 1 212 ? 8.945 -19.109 1.177 1 95.06 212 ARG B C 1
ATOM 3400 O O . ARG B 1 212 ? 8.953 -19.688 0.083 1 95.06 212 ARG B O 1
ATOM 3407 N N . ARG B 1 213 ? 7.918 -19.016 1.951 1 92.5 213 ARG B N 1
ATOM 3408 C CA . ARG B 1 213 ? 6.668 -19.672 1.572 1 92.5 213 ARG B CA 1
ATOM 3409 C C . ARG B 1 213 ? 6.078 -19.031 0.319 1 92.5 213 ARG B C 1
ATOM 3411 O O . ARG B 1 213 ? 5.57 -19.734 -0.562 1 92.5 213 ARG B O 1
ATOM 3418 N N . ALA B 1 214 ? 6.098 -17.734 0.239 1 93.88 214 ALA B N 1
ATOM 3419 C CA . ALA B 1 214 ? 5.582 -17.016 -0.918 1 93.88 214 ALA B CA 1
ATOM 3420 C C . ALA B 1 214 ? 6.367 -17.359 -2.18 1 93.88 214 ALA B C 1
ATOM 3422 O O . ALA B 1 214 ? 5.781 -17.562 -3.246 1 93.88 214 ALA B O 1
ATOM 3423 N N . VAL B 1 215 ? 7.707 -17.406 -2.008 1 94.62 215 VAL B N 1
ATOM 3424 C CA . VAL B 1 215 ? 8.562 -17.734 -3.143 1 94.62 215 VAL B CA 1
ATOM 3425 C C . VAL B 1 215 ? 8.227 -19.141 -3.645 1 94.62 215 VAL B C 1
ATOM 3427 O O . VAL B 1 215 ? 8.078 -19.344 -4.852 1 94.62 215 VAL B O 1
ATOM 3430 N N . ARG B 1 216 ? 8.07 -20.109 -2.768 1 90.56 216 ARG B N 1
ATOM 3431 C CA . ARG B 1 216 ? 7.758 -21.484 -3.133 1 90.56 216 ARG B CA 1
ATOM 3432 C C . ARG B 1 216 ? 6.418 -21.578 -3.855 1 90.56 216 ARG B C 1
ATOM 3434 O O . ARG B 1 216 ? 6.309 -22.234 -4.895 1 90.56 216 ARG B O 1
ATOM 3441 N N . LEU B 1 217 ? 5.449 -20.906 -3.328 1 87.81 217 LEU B N 1
ATOM 3442 C CA . LEU B 1 217 ? 4.133 -20.891 -3.957 1 87.81 217 LEU B CA 1
ATOM 3443 C C . LEU B 1 217 ? 4.203 -20.281 -5.352 1 87.81 217 LEU B C 1
ATOM 3445 O O . LEU B 1 217 ? 3.617 -20.812 -6.301 1 87.81 217 LEU B O 1
ATOM 3449 N N . PHE B 1 218 ? 4.898 -19.109 -5.484 1 90.94 218 PHE B N 1
ATOM 3450 C CA . PHE B 1 218 ? 5.027 -18.422 -6.758 1 90.94 218 PHE B CA 1
ATOM 3451 C C . PHE B 1 218 ? 5.703 -19.297 -7.797 1 90.94 218 PHE B C 1
ATOM 3453 O O . PHE B 1 218 ? 5.262 -19.375 -8.945 1 90.94 218 PHE B O 1
ATOM 3460 N N . LEU B 1 219 ? 6.719 -20.031 -7.355 1 88.69 219 LEU B N 1
ATOM 3461 C CA . LEU B 1 219 ? 7.52 -20.812 -8.281 1 88.69 219 LEU B CA 1
ATOM 3462 C C . LEU B 1 219 ? 6.738 -22.031 -8.766 1 88.69 219 LEU B C 1
ATOM 3464 O O . LEU B 1 219 ? 7.016 -22.562 -9.844 1 88.69 219 LEU B O 1
ATOM 3468 N N . ARG B 1 220 ? 5.773 -22.484 -8.07 1 82.19 220 ARG B N 1
ATOM 3469 C CA . ARG B 1 220 ? 4.914 -23.562 -8.562 1 82.19 220 ARG B CA 1
ATOM 3470 C C . ARG B 1 220 ? 4.129 -23.125 -9.789 1 82.19 220 ARG B C 1
ATOM 3472 O O . ARG B 1 220 ? 3.785 -23.938 -10.641 1 82.19 220 ARG B O 1
ATOM 3479 N N . GLY B 1 221 ? 3.883 -21.781 -9.805 1 77.19 221 GLY B N 1
ATOM 3480 C CA . GLY B 1 221 ? 3.131 -21.25 -10.93 1 77.19 221 GLY B CA 1
ATOM 3481 C C . GLY B 1 221 ? 4.016 -20.75 -12.055 1 77.19 221 GLY B C 1
ATOM 3482 O O . GLY B 1 221 ? 3.525 -20.438 -13.141 1 77.19 221 GLY B O 1
ATOM 3483 N N . PHE B 1 222 ? 5.262 -20.781 -11.711 1 73.5 222 PHE B N 1
ATOM 3484 C CA . PHE B 1 222 ? 6.23 -20.297 -12.68 1 73.5 222 PHE B CA 1
ATOM 3485 C C . PHE B 1 222 ? 6.836 -21.438 -13.477 1 73.5 222 PHE B C 1
ATOM 3487 O O . PHE B 1 222 ? 7.375 -22.391 -12.898 1 73.5 222 PHE B O 1
ATOM 3494 N N . SER B 1 223 ? 6.512 -21.438 -14.727 1 68.19 223 SER B N 1
ATOM 3495 C CA . SER B 1 223 ? 7.035 -22.469 -15.617 1 68.19 223 SER B CA 1
ATOM 3496 C C . SER B 1 223 ? 8.539 -22.312 -15.82 1 68.19 223 SER B C 1
ATOM 3498 O O . SER B 1 223 ? 8.992 -21.328 -16.406 1 68.19 223 SER B O 1
ATOM 3500 N N . GLN B 1 224 ? 9.227 -23.172 -15.172 1 66.06 224 GLN B N 1
ATOM 3501 C CA . GLN B 1 224 ? 10.68 -23.109 -15.227 1 66.06 224 GLN B CA 1
ATOM 3502 C C . GLN B 1 224 ? 11.211 -23.922 -16.406 1 66.06 224 GLN B C 1
ATOM 3504 O O . GLN B 1 224 ? 10.57 -24.859 -16.859 1 66.06 224 GLN B O 1
ATOM 3509 N N . ARG B 1 225 ? 12.305 -23.422 -16.797 1 54.78 225 ARG B N 1
ATOM 3510 C CA . ARG B 1 225 ? 13.031 -24.172 -17.828 1 54.78 225 ARG B CA 1
ATOM 3511 C C . ARG B 1 225 ? 13.258 -25.625 -17.391 1 54.78 225 ARG B C 1
ATOM 3513 O O . ARG B 1 225 ? 13.688 -25.875 -16.25 1 54.78 225 ARG B O 1
ATOM 3520 N N . GLY B 1 226 ? 12.945 -26.438 -18.25 1 48.19 226 GLY B N 1
ATOM 3521 C CA . GLY B 1 226 ? 13.203 -27.859 -18.062 1 48.19 226 GLY B CA 1
ATOM 3522 C C . GLY B 1 226 ? 12.031 -28.594 -17.422 1 48.19 226 GLY B C 1
ATOM 3523 O O . GLY B 1 226 ? 12.055 -29.828 -17.312 1 48.19 226 GLY B O 1
ATOM 3524 N N . GLU B 1 227 ? 11.148 -27.922 -16.766 1 48.66 227 GLU B N 1
ATOM 3525 C CA . GLU B 1 227 ? 9.992 -28.625 -16.234 1 48.66 227 GLU B CA 1
ATOM 3526 C C . GLU B 1 227 ? 9.023 -29.031 -17.344 1 48.66 227 GLU B C 1
ATOM 3528 O O . GLU B 1 227 ? 8.109 -29.812 -17.125 1 48.66 227 GLU B O 1
ATOM 3533 N N . GLY B 1 228 ? 9.32 -28.672 -18.562 1 37.97 228 GLY B N 1
ATOM 3534 C CA . GLY B 1 228 ? 8.609 -29.422 -19.594 1 37.97 228 GLY B CA 1
ATOM 3535 C C . GLY B 1 228 ? 8.969 -30.891 -19.625 1 37.97 228 GLY B C 1
ATOM 3536 O O . GLY B 1 228 ? 10.031 -31.281 -19.125 1 37.97 228 GLY B O 1
#

Radius of gyration: 32.13 Å; Cα contacts (8 Å, |Δi|>4): 468; chains: 2; bounding box: 168×86×67 Å

Solvent-accessible surface area (backbone atoms only — not comparable to full-atom values): 25344 Å² total; per-residue (Å²): 135,84,81,75,80,78,76,77,77,76,74,74,79,77,80,73,80,79,76,70,82,81,64,77,66,49,72,66,51,49,51,47,50,52,48,46,43,29,52,40,36,48,53,41,29,52,74,56,28,64,85,72,46,49,59,63,56,32,19,54,70,54,72,45,49,61,70,61,44,50,75,77,32,92,42,58,69,52,42,49,51,50,41,53,50,52,55,37,56,55,55,57,57,70,43,56,72,70,72,94,56,98,60,57,67,68,60,47,52,42,52,53,51,50,56,49,44,50,51,60,29,28,65,67,49,32,35,49,48,36,45,45,42,57,38,12,89,80,34,53,67,58,35,46,48,46,45,56,42,41,54,45,36,55,20,52,48,42,25,65,60,49,60,71,42,36,43,80,83,72,51,72,66,54,35,49,49,53,22,42,44,50,42,31,48,54,42,44,63,66,48,53,37,31,53,39,63,73,38,71,66,51,73,52,69,71,56,51,52,49,33,48,51,38,52,55,43,51,49,52,26,46,64,41,53,75,74,111,140,82,89,76,84,79,76,81,77,75,75,75,80,79,79,72,81,78,76,70,81,82,63,77,66,50,72,66,50,48,51,48,51,53,49,46,44,29,53,39,36,49,52,42,31,51,75,57,29,66,85,72,45,48,57,63,58,31,20,55,70,54,72,45,49,62,71,60,44,52,76,77,31,92,45,59,67,53,42,50,51,50,41,53,49,50,55,37,56,56,54,58,59,70,44,54,74,68,70,93,55,100,59,55,66,68,60,47,52,41,51,53,50,50,54,50,44,50,53,61,28,28,64,66,49,34,35,50,49,37,45,45,43,56,38,11,89,81,34,52,67,58,36,46,46,46,46,58,44,40,54,46,38,56,19,52,47,42,26,64,58,49,60,71,40,36,44,82,81,73,50,71,66,54,36,50,49,52,20,41,45,48,43,31,48,55,41,43,62,65,50,53,37,32,53,40,64,74,38,72,67,52,74,53,69,71,56,52,52,51,34,48,51,37,50,54,44,50,49,52,27,44,64,40,55,74,73,113

InterPro domains:
  IPR001647 DNA-binding HTH domain, TetR-type [PF00440] (37-83)
  IPR001647 DNA-binding HTH domain, TetR-type [PR00455] (37-50)
  IPR001647 DNA-binding HTH domain, TetR-type [PR00455] (58-81)
  IPR001647 DNA-binding HTH domain, TetR-type [PS50977] (31-91)
  IPR009057 Homedomain-like superfamily [SSF46689] (25-109)
  IPR039536 Transcriptional regulator TetR, C-terminal, Proteobacteria type [PF14246] (107-220)
  IPR050109 HTH-type, TetR-like transcriptional regulator [PTHR30055] (17-225)